Protein AF-0000000084934428 (afdb_homodimer)

Organism: Streptomyces venezuelae (strain ATCC 10712 / CBS 650.69 / DSM 40230 / JCM 4526 / NBRC 13096 / PD 04745) (NCBI:txid953739)

InterPro domains:
  IPR013830 SGNH hydrolase-type esterase domain [PF13472] (148-314)
  IPR036514 SGNH hydrolase superfamily [G3DSA:3.40.50.1110] (142-328)

Solvent-accessible surface area (backbone atoms only — not comparable to full-atom values): 32557 Å² total; per-residue (Å²): 103,66,78,35,76,36,72,77,24,53,40,25,65,72,33,64,59,84,92,38,46,18,51,50,56,78,91,60,47,47,75,34,28,39,47,41,48,59,41,22,55,39,35,45,61,35,31,42,30,27,27,34,35,61,56,15,48,24,40,35,38,32,30,27,24,51,64,66,52,94,86,36,78,65,56,76,53,79,40,37,37,36,34,26,42,78,91,39,79,74,48,72,44,71,51,78,63,29,76,66,47,71,50,72,44,79,43,62,54,76,38,46,59,37,36,37,36,48,41,44,90,35,45,58,40,78,62,22,34,31,28,40,48,60,44,68,43,56,40,82,87,50,56,34,28,39,35,36,13,7,31,59,50,51,22,49,67,28,89,43,71,62,40,11,21,52,50,43,20,16,49,75,66,60,40,35,36,26,43,39,25,17,55,81,26,40,63,61,61,53,67,54,23,49,49,53,21,71,48,87,53,56,30,36,34,43,31,41,34,65,28,30,40,62,88,53,56,40,38,34,66,34,40,20,31,36,48,45,53,31,52,53,39,26,34,74,56,38,78,72,41,38,32,37,38,28,35,29,53,53,35,72,79,35,45,81,37,62,32,91,66,64,26,23,39,51,51,37,36,50,24,39,50,48,29,52,52,49,48,27,74,73,67,38,86,38,51,45,78,44,80,20,45,84,59,44,57,79,89,26,30,69,80,60,59,38,34,21,48,69,26,20,48,40,45,12,51,53,51,40,62,73,42,61,89,63,56,80,129,106,66,77,35,76,35,71,77,24,53,41,26,65,73,34,65,58,82,90,40,47,19,50,50,57,78,91,60,48,47,75,33,26,39,46,41,50,58,41,22,55,40,36,44,60,35,30,42,30,28,30,34,35,60,56,15,47,25,41,35,40,32,31,27,23,51,62,66,51,94,85,35,79,66,56,75,54,80,41,38,38,36,33,24,43,78,90,39,79,74,48,73,44,70,52,79,64,29,74,65,46,74,48,72,43,79,41,63,54,76,37,46,58,36,36,37,35,47,40,44,91,36,46,58,41,76,62,24,34,30,31,41,47,61,44,69,43,56,39,81,88,51,56,34,28,39,36,37,14,7,30,59,50,50,23,48,66,28,88,42,71,64,40,10,22,52,50,42,20,16,51,76,66,61,40,34,36,26,43,40,24,18,55,83,26,39,64,62,61,52,68,56,21,48,48,52,22,73,50,88,50,55,32,37,35,43,31,40,34,66,29,31,39,61,88,53,56,40,37,35,66,34,40,21,32,37,48,46,53,33,53,53,38,26,34,74,54,38,78,72,41,39,31,35,36,29,35,30,53,52,34,73,79,35,45,80,38,61,31,90,65,64,26,23,39,50,51,37,36,50,23,38,49,48,29,52,51,49,46,26,73,72,68,38,84,39,52,45,78,44,80,20,46,80,58,43,57,78,88,26,32,70,78,59,58,38,34,22,49,68,24,21,47,41,46,12,51,52,52,40,62,72,41,61,88,64,57,79,128

Sequence (658 aa):
MGWTDPAPFLRGTAWLDGNRPVRADPDDLERLPWDIAERAALPIGVRVEFTASPGTRAVQLRYRADVPEPGDPLAGLRHCFALWSGTRLVGETCAAPAAEATVTLPLPPAGGVFTVHLPEGQAPVPLAVRALGGTLSPAPARPRWLVHGDSITEGWWSTRPAHSWPATAGRLLGLDPVNLGYAGGARGELPLAEHLSRLPGELITLAFGTNCWSTVPATADWLYATVRAFVGLVRRGHPKTPLLVVSPVLRPEAEHTRNALGATLTELRRAMERAARDLASEGDDHLLVLPGRPLLGPEHLADGLHPNDAGHARIATAVAEALRDVLPRMGWTDPAPFLRGTAWLDGNRPVRADPDDLERLPWDIAERAALPIGVRVEFTASPGTRAVQLRYRADVPEPGDPLAGLRHCFALWSGTRLVGETCAAPAAEATVTLPLPPAGGVFTVHLPEGQAPVPLAVRALGGTLSPAPARPRWLVHGDSITEGWWSTRPAHSWPATAGRLLGLDPVNLGYAGGARGELPLAEHLSRLPGELITLAFGTNCWSTVPATADWLYATVRAFVGLVRRGHPKTPLLVVSPVLRPEAEHTRNALGATLTELRRAMERAARDLASEGDDHLLVLPGRPLLGPEHLADGLHPNDAGHARIATAVAEALRDVLPR

Radius of gyration: 28.54 Å; Cα contacts (8 Å, |Δi|>4): 1617; chains: 2; bounding box: 54×90×62 Å

Foldseek 3Di:
DDWDFQVLQKFLAFDDDDQAGFQFDPVPLPLDDPQQRVQRRFSQLIKGKKWFAAQFFKKKWKKAFAADDVPDPCQPAWFKKWKDDQLGTPDIDTDHHDRIDMDIGTDDNRIGMMMIAGSRSRRMGTGTMATDTGGIDHDDAFFEEEEAEEVLLSQPQESGSCLRLQNNLCSVQVHGYNRRYGHLDLLLSLVVLLRLLVTDGLHYEREYEQSCQPVPDDDLVRLLVSLLSSVVNNCNNPVQRQYEYEFYEDQPVQQPDQGPVGDGSVSNSVSNQVSQVVVCVVPRVRYHYDYHHVQDDCVQADPSGHGHSVSSNSSNVSVSVRCVVPGDD/DDWDFQVLQKFLAFDDDDQAGFQFDPVPLPLDDPLQRVQRRFSQLIKGKKWFAQQFFKKKWKKAFAADDVPPPCNPAWFKKWKDDQLGTPDIDTDHHHRIDMDIGTDDNRIGMMMIAGSRSRRMGTGTMATDTGGIDHDDAFFEEEEAEEVLLSQPQESGSCLRLQNNLCSVQVHGYNRRYRHLDLLLSLVVLLRLLVTDGLHYEREYEQSCQPPPDDDLVRLLVSLLSSVVNSCVNPVQRQYEYEFYEDQPVQQPDQGPVGDGSVSNSVSNQVSQVVVCVVPRVRYHYDYHHVQDDCVQADPSGHGHSVSSNSSNVSVSVRCVVPGDD

pLDDT: mean 95.88, std 4.53, range [67.88, 98.88]

Nearest PDB structures (foldseek):
  3skv-assembly3_A  TM=8.603E-01  e=1.596E-27  Streptomyces sp. SF2575
  3skv-assembly3_B  TM=7.955E-01  e=3.345E-24  Streptomyces sp. SF2575
  4lhs-assembly1_A-2  TM=7.892E-01  e=1.147E-22  Bacteroides ovatus ATCC 8483
  4k7j-assembly1_A  TM=4.356E-01  e=6.121E-10  Neisseria meningitidis 4119
  8a2n-assembly1_A  TM=5.892E-01  e=3.627E-05  Chondromyces crocatus

Structure (mmCIF, N/CA/C/O backbone):
data_AF-0000000084934428-model_v1
#
loop_
_entity.id
_entity.type
_entity.pdbx_description
1 polymer 'SGNH hydrolase-type esterase domain-containing protein'
#
loop_
_atom_site.group_PDB
_atom_site.id
_atom_site.type_symbol
_atom_site.label_atom_id
_atom_site.label_alt_id
_atom_site.label_comp_id
_atom_site.label_asym_id
_atom_site.label_entity_id
_atom_site.label_seq_id
_atom_site.pdbx_PDB_ins_code
_atom_site.Cartn_x
_atom_site.Cartn_y
_atom_site.Cartn_z
_atom_site.occupancy
_atom_site.B_iso_or_equiv
_atom_site.auth_seq_id
_atom_site.auth_comp_id
_atom_site.auth_asym_id
_atom_site.auth_atom_id
_atom_site.pdbx_PDB_model_num
ATOM 1 N N . MET A 1 1 ? -26.906 38.531 10.719 1 73.38 1 MET A N 1
ATOM 2 C CA . MET A 1 1 ? -26.359 38.188 9.406 1 73.38 1 MET A CA 1
ATOM 3 C C . MET A 1 1 ? -26.734 36.781 9.023 1 73.38 1 MET A C 1
ATOM 5 O O . MET A 1 1 ? -26.891 35.906 9.898 1 73.38 1 MET A O 1
ATOM 9 N N . GLY A 1 2 ? -26.875 36.562 7.746 1 90.25 2 GLY A N 1
ATOM 10 C CA . GLY A 1 2 ? -27.281 35.25 7.246 1 90.25 2 GLY A CA 1
ATOM 11 C C . GLY A 1 2 ? -26.156 34.25 7.191 1 90.25 2 GLY A C 1
ATOM 12 O O . GLY A 1 2 ? -25.016 34.562 7.527 1 90.25 2 GLY A O 1
ATOM 13 N N . TRP A 1 3 ? -26.5 33.094 7.062 1 96.31 3 TRP A N 1
ATOM 14 C CA . TRP A 1 3 ? -25.531 32.031 6.883 1 96.31 3 TRP A CA 1
ATOM 15 C C . TRP A 1 3 ? -24.672 32.25 5.645 1 96.31 3 TRP A C 1
ATOM 17 O O . TRP A 1 3 ? -25.172 32.688 4.609 1 96.31 3 TRP A O 1
ATOM 27 N N . THR A 1 4 ? -23.453 32.062 5.812 1 95.81 4 THR A N 1
ATOM 28 C CA . THR A 1 4 ? -22.516 32.219 4.707 1 95.81 4 THR A CA 1
ATOM 29 C C . THR A 1 4 ? -21.781 30.891 4.441 1 95.81 4 THR A C 1
ATOM 31 O O . THR A 1 4 ? -21.594 30.078 5.352 1 95.81 4 THR A O 1
ATOM 34 N N . ASP A 1 5 ? -21.391 30.719 3.219 1 96.25 5 ASP A N 1
ATOM 35 C CA . ASP A 1 5 ? -20.578 29.578 2.814 1 96.25 5 ASP A CA 1
ATOM 36 C C . ASP A 1 5 ? -19.281 29.516 3.621 1 96.25 5 ASP A C 1
ATOM 38 O O . ASP A 1 5 ? -18.578 30.516 3.756 1 96.25 5 ASP A O 1
ATOM 42 N N . PRO A 1 6 ? -19.031 28.328 4.184 1 95.75 6 PRO A N 1
ATOM 43 C CA . PRO A 1 6 ? -17.859 28.219 5.051 1 95.75 6 PRO A CA 1
ATOM 44 C C . PRO A 1 6 ? -16.547 28.141 4.262 1 95.75 6 PRO A C 1
ATOM 46 O O . PRO A 1 6 ? -15.469 28.266 4.836 1 95.75 6 PRO A O 1
ATOM 49 N N . ALA A 1 7 ? -16.562 27.859 2.963 1 95.38 7 ALA A N 1
ATOM 50 C CA . ALA A 1 7 ? -15.406 27.5 2.145 1 95.38 7 ALA A CA 1
ATOM 51 C C . ALA A 1 7 ? -14.297 28.531 2.271 1 95.38 7 ALA A C 1
ATOM 53 O O . ALA A 1 7 ? -13.133 28.188 2.482 1 95.38 7 ALA A O 1
ATOM 54 N N . PRO A 1 8 ? -14.594 29.875 2.264 1 96.44 8 PRO A N 1
ATOM 55 C CA . PRO A 1 8 ? -13.516 30.859 2.354 1 96.44 8 PRO A CA 1
ATOM 56 C C . PRO A 1 8 ? -12.852 30.875 3.727 1 96.44 8 PRO A C 1
ATOM 58 O O . PRO A 1 8 ? -11.766 31.453 3.881 1 96.44 8 PRO A O 1
ATOM 61 N N . PHE A 1 9 ? -13.516 30.312 4.738 1 97.69 9 PHE A N 1
ATOM 62 C CA . PHE A 1 9 ? -13.023 30.375 6.109 1 97.69 9 PHE A CA 1
ATOM 63 C C . PHE A 1 9 ? -12.227 29.125 6.453 1 97.69 9 PHE A C 1
ATOM 65 O O . PHE A 1 9 ? -11.57 29.062 7.496 1 97.69 9 PHE A O 1
ATOM 72 N N . LEU A 1 10 ? -12.289 28.078 5.602 1 97.25 10 LEU A N 1
ATOM 73 C CA . LEU A 1 10 ? -11.648 26.797 5.895 1 97.25 10 LEU A CA 1
ATOM 74 C C . LEU A 1 10 ? -10.148 26.875 5.641 1 97.25 10 LEU A C 1
ATOM 76 O O . LEU A 1 10 ? -9.711 27.484 4.664 1 97.25 10 LEU A O 1
ATOM 80 N N . ARG A 1 11 ? -9.414 26.344 6.574 1 97.75 11 ARG A N 1
ATOM 81 C CA . ARG A 1 11 ? -7.969 26.203 6.473 1 97.75 11 ARG A CA 1
ATOM 82 C C . ARG A 1 11 ? -7.539 24.766 6.734 1 97.75 11 ARG A C 1
ATOM 84 O O . ARG A 1 11 ? -8.297 23.984 7.316 1 97.75 11 ARG A O 1
ATOM 91 N N . GLY A 1 12 ? -6.316 24.406 6.34 1 97.88 12 GLY A N 1
ATOM 92 C CA . GLY A 1 12 ? -5.746 23.094 6.602 1 97.88 12 GLY A CA 1
ATOM 93 C C . GLY A 1 12 ? -6.25 22.016 5.652 1 97.88 12 GLY A C 1
ATOM 94 O O . GLY A 1 12 ? -6.059 20.828 5.898 1 97.88 12 GLY A O 1
ATOM 95 N N . THR A 1 13 ? -6.941 22.422 4.578 1 96.75 13 THR A N 1
ATOM 96 C CA . THR A 1 13 ? -7.516 21.469 3.627 1 96.75 13 THR A CA 1
ATOM 97 C C . THR A 1 13 ? -6.492 21.078 2.572 1 96.75 13 THR A C 1
ATOM 99 O O . THR A 1 13 ? -5.867 21.938 1.945 1 96.75 13 THR A O 1
ATOM 102 N N . ALA A 1 14 ? -6.301 19.812 2.377 1 97.88 14 ALA A N 1
ATOM 103 C CA . ALA A 1 14 ? -5.406 19.328 1.33 1 97.88 14 ALA A CA 1
ATOM 104 C C . ALA A 1 14 ? -6.152 19.156 0.01 1 97.88 14 ALA A C 1
ATOM 106 O O . ALA A 1 14 ? -5.855 19.844 -0.974 1 97.88 14 ALA A O 1
ATOM 107 N N . TRP A 1 15 ? -7.129 18.266 0.011 1 97.19 15 TRP A N 1
ATOM 108 C CA . TRP A 1 15 ? -8.031 18.031 -1.11 1 97.19 15 TRP A CA 1
ATOM 109 C C . TRP A 1 15 ? -9.484 18.062 -0.659 1 97.19 15 TRP A C 1
ATOM 111 O O . TRP A 1 15 ? -9.773 18.031 0.54 1 97.19 15 TRP A O 1
ATOM 121 N N . LEU A 1 16 ? -10.281 18.25 -1.637 1 94.12 16 LEU A N 1
ATOM 122 C CA . LEU A 1 16 ? -11.711 18.094 -1.425 1 94.12 16 LEU A CA 1
ATOM 123 C C . LEU A 1 16 ? -12.266 16.922 -2.219 1 94.12 16 LEU A C 1
ATOM 125 O O . LEU A 1 16 ? -11.906 16.734 -3.383 1 94.12 16 LEU A O 1
ATOM 129 N N . ASP A 1 17 ? -12.93 16.078 -1.614 1 93.5 17 ASP A N 1
ATOM 130 C CA . ASP A 1 17 ? -13.797 15.086 -2.24 1 93.5 17 ASP A CA 1
ATOM 131 C C . ASP A 1 17 ? -15.258 15.508 -2.162 1 93.5 17 ASP A C 1
ATOM 133 O O . ASP A 1 17 ? -15.93 15.258 -1.159 1 93.5 17 ASP A O 1
ATOM 137 N N . GLY A 1 18 ? -15.758 16.141 -3.201 1 89.81 18 GLY A N 1
ATOM 138 C CA . GLY A 1 18 ? -16.969 16.938 -3.061 1 89.81 18 GLY A CA 1
ATOM 139 C C . GLY A 1 18 ? -16.828 18.094 -2.092 1 89.81 18 GLY A C 1
ATOM 140 O O . GLY A 1 18 ? -15.938 18.938 -2.258 1 89.81 18 GLY A O 1
ATOM 141 N N . ASN A 1 19 ? -17.594 18.078 -1.014 1 86.5 19 ASN A N 1
ATOM 142 C CA . ASN A 1 19 ? -17.516 19.125 -0.001 1 86.5 19 ASN A CA 1
ATOM 143 C C . ASN A 1 19 ? -16.766 18.641 1.243 1 86.5 19 ASN A C 1
ATOM 145 O O . ASN A 1 19 ? -16.734 19.344 2.256 1 86.5 19 ASN A O 1
ATOM 149 N N . ARG A 1 20 ? -16.141 17.5 1.11 1 91 20 ARG A N 1
ATOM 150 C CA . ARG A 1 20 ? -15.461 16.906 2.266 1 91 20 ARG A CA 1
ATOM 151 C C . ARG A 1 20 ? -13.953 17.094 2.168 1 91 20 ARG A C 1
ATOM 153 O O . ARG A 1 20 ? -13.32 16.641 1.207 1 91 20 ARG A O 1
ATOM 160 N N . PRO A 1 21 ? -13.383 17.75 3.131 1 94.88 21 PRO A N 1
ATOM 161 C CA . PRO A 1 21 ? -11.914 17.781 3.162 1 94.88 21 PRO A CA 1
ATOM 162 C C . PRO A 1 21 ? -11.297 16.406 3.391 1 94.88 21 PRO A C 1
ATOM 164 O O . PRO A 1 21 ? -11.734 15.664 4.273 1 94.88 21 PRO A O 1
ATOM 167 N N . VAL A 1 22 ? -10.336 16.031 2.525 1 96.44 22 VAL A N 1
ATOM 168 C CA . VAL A 1 22 ? -9.617 14.773 2.652 1 96.44 22 VAL A CA 1
ATOM 169 C C . VAL A 1 22 ? -8.117 15.023 2.539 1 96.44 22 VAL A C 1
ATOM 171 O O . VAL A 1 22 ? -7.688 16.109 2.152 1 96.44 22 VAL A O 1
ATOM 174 N N . ARG A 1 23 ? -7.34 14.039 2.887 1 98.06 23 ARG A N 1
ATOM 175 C CA . ARG A 1 23 ? -5.914 14.281 3.08 1 98.06 23 ARG A CA 1
ATOM 176 C C . ARG A 1 23 ? -5.082 13.445 2.109 1 98.06 23 ARG A C 1
ATOM 178 O O . ARG A 1 23 ? -3.883 13.258 2.32 1 98.06 23 ARG A O 1
ATOM 185 N N . ALA A 1 24 ? -5.684 12.828 1.144 1 97.88 24 ALA A N 1
ATOM 186 C CA . ALA A 1 24 ? -5.059 12.219 -0.029 1 97.88 24 ALA A CA 1
ATOM 187 C C . ALA A 1 24 ? -5.844 12.547 -1.298 1 97.88 24 ALA A C 1
ATOM 189 O O . ALA A 1 24 ? -7.035 12.859 -1.236 1 97.88 24 ALA A O 1
ATOM 190 N N . ASP A 1 25 ? -5.156 12.594 -2.41 1 96.88 25 ASP A N 1
ATOM 191 C CA . ASP A 1 25 ? -5.805 12.852 -3.691 1 96.88 25 ASP A CA 1
ATOM 192 C C . ASP A 1 25 ? -6.895 11.812 -3.971 1 96.88 25 ASP A C 1
ATOM 194 O O . ASP A 1 25 ? -6.598 10.633 -4.16 1 96.88 25 ASP A O 1
ATOM 198 N N . PRO A 1 26 ? -8.148 12.25 -4.02 1 95.69 26 PRO A N 1
ATOM 199 C CA . PRO A 1 26 ? -9.234 11.281 -4.203 1 95.69 26 PRO A CA 1
ATOM 200 C C . PRO A 1 26 ? -9.141 10.531 -5.531 1 95.69 26 PRO A C 1
ATOM 202 O O . PRO A 1 26 ? -9.703 9.438 -5.672 1 95.69 26 PRO A O 1
ATOM 205 N N . ASP A 1 27 ? -8.453 11.055 -6.512 1 94.75 27 ASP A N 1
ATOM 206 C CA . ASP A 1 27 ? -8.336 10.43 -7.828 1 94.75 27 ASP A CA 1
ATOM 207 C C . ASP A 1 27 ? -7.188 9.43 -7.863 1 94.75 27 ASP A C 1
ATOM 209 O O . ASP A 1 27 ? -6.965 8.766 -8.875 1 94.75 27 ASP A O 1
ATOM 213 N N . ASP A 1 28 ? -6.504 9.25 -6.805 1 94.94 28 ASP A N 1
ATOM 214 C CA . ASP A 1 28 ? -5.312 8.414 -6.801 1 94.94 28 ASP A CA 1
ATOM 215 C C . ASP A 1 28 ? -5.211 7.609 -5.504 1 94.94 28 ASP A C 1
ATOM 217 O O . ASP A 1 28 ? -4.125 7.473 -4.934 1 94.94 28 ASP A O 1
ATOM 221 N N . LEU A 1 29 ? -6.305 7.102 -4.988 1 95.25 29 LEU A N 1
ATOM 222 C CA . LEU A 1 29 ? -6.34 6.383 -3.721 1 95.25 29 LEU A CA 1
ATOM 223 C C . LEU A 1 29 ? -5.926 4.926 -3.908 1 95.25 29 LEU A C 1
ATOM 225 O O . LEU A 1 29 ? -5.531 4.258 -2.949 1 95.25 29 LEU A O 1
ATOM 229 N N . GLU A 1 30 ? -6.02 4.449 -5.125 1 93.44 30 GLU A N 1
ATOM 230 C CA . GLU A 1 30 ? -5.887 3.018 -5.375 1 93.44 30 GLU A CA 1
ATOM 231 C C . GLU A 1 30 ? -4.477 2.531 -5.055 1 93.44 30 GLU A C 1
ATOM 233 O O . GLU A 1 30 ? -4.281 1.371 -4.688 1 93.44 30 GLU A O 1
ATOM 238 N N . ARG A 1 31 ? -3.504 3.34 -5.113 1 93.44 31 ARG A N 1
ATOM 239 C CA . ARG A 1 31 ? -2.111 2.959 -4.91 1 93.44 31 ARG A CA 1
ATOM 240 C C . ARG A 1 31 ? -1.742 2.998 -3.432 1 93.44 31 ARG A C 1
ATOM 242 O O . ARG A 1 31 ? -0.651 2.57 -3.047 1 93.44 31 ARG A O 1
ATOM 249 N N . LEU A 1 32 ? -2.625 3.539 -2.557 1 95.81 32 LEU A N 1
ATOM 250 C CA . LEU A 1 32 ? -2.34 3.658 -1.131 1 95.81 32 LEU A CA 1
ATOM 251 C C . LEU A 1 32 ? -2.787 2.408 -0.381 1 95.81 32 LEU A C 1
ATOM 253 O O . LEU A 1 32 ? -3.811 1.811 -0.716 1 95.81 32 LEU A O 1
ATOM 257 N N . PRO A 1 33 ? -1.983 2.025 0.649 1 95 33 PRO A N 1
ATOM 258 C CA . PRO A 1 33 ? -2.531 1.014 1.556 1 95 33 PRO A CA 1
ATOM 259 C C . PRO A 1 33 ? -3.908 1.388 2.096 1 95 33 PRO A C 1
ATOM 261 O O . PRO A 1 33 ? -4.18 2.564 2.348 1 95 33 PRO A O 1
ATOM 264 N N . TRP A 1 34 ? -4.703 0.42 2.379 1 93.94 34 TRP A N 1
ATOM 265 C CA . TRP A 1 34 ? -6.078 0.617 2.82 1 93.94 34 TRP A CA 1
ATOM 266 C C . TRP A 1 34 ? -6.125 1.406 4.125 1 93.94 34 TRP A C 1
ATOM 268 O O . TRP A 1 34 ? -6.961 2.301 4.289 1 93.94 34 TRP A O 1
ATOM 278 N N . ASP A 1 35 ? -5.281 1.081 5.008 1 94.19 35 ASP A N 1
ATOM 279 C CA . ASP A 1 35 ? -5.293 1.74 6.309 1 94.19 35 ASP A CA 1
ATOM 280 C C . ASP A 1 35 ? -4.961 3.225 6.176 1 94.19 35 ASP A C 1
ATOM 282 O O . ASP A 1 35 ? -5.574 4.066 6.84 1 94.19 35 ASP A O 1
ATOM 286 N N . ILE A 1 36 ? -4.062 3.576 5.254 1 95.88 36 ILE A N 1
ATOM 287 C CA . ILE A 1 36 ? -3.67 4.965 5.035 1 95.88 36 ILE A CA 1
ATOM 288 C C . ILE A 1 36 ? -4.809 5.719 4.352 1 95.88 36 ILE A C 1
ATOM 290 O O . ILE A 1 36 ? -5.133 6.848 4.734 1 95.88 36 ILE A O 1
ATOM 294 N N . ALA A 1 37 ? -5.398 5.098 3.342 1 95.5 37 ALA A N 1
ATOM 295 C CA . ALA A 1 37 ? -6.512 5.727 2.639 1 95.5 37 ALA A CA 1
ATOM 296 C C . ALA A 1 37 ? -7.668 6.012 3.59 1 95.5 37 ALA A C 1
ATOM 298 O O . ALA A 1 37 ? -8.344 7.039 3.469 1 95.5 37 ALA A O 1
ATOM 299 N N . GLU A 1 38 ? -7.906 5.121 4.508 1 93.94 38 GLU A N 1
ATOM 300 C CA . GLU A 1 38 ? -8.961 5.316 5.5 1 93.94 38 GLU A CA 1
ATOM 301 C C . GLU A 1 38 ? -8.656 6.504 6.406 1 93.94 38 GLU A C 1
ATOM 303 O O . GLU A 1 38 ? -9.539 7.309 6.707 1 93.94 38 GLU A O 1
ATOM 308 N N . ARG A 1 39 ? -7.441 6.594 6.809 1 95.38 39 ARG A N 1
ATOM 309 C CA . ARG A 1 39 ? -7.039 7.719 7.645 1 95.38 39 ARG A CA 1
ATOM 310 C C . ARG A 1 39 ? -7.133 9.031 6.871 1 95.38 39 ARG A C 1
ATOM 312 O O . ARG A 1 39 ? -7.484 10.07 7.441 1 95.38 39 ARG A O 1
ATOM 319 N N . ALA A 1 40 ? -6.805 8.977 5.602 1 96.69 40 ALA A N 1
ATOM 320 C CA . ALA A 1 40 ? -6.77 10.164 4.754 1 96.69 40 ALA A CA 1
ATOM 321 C C . ALA A 1 40 ? -8.172 10.75 4.574 1 96.69 40 ALA A C 1
ATOM 323 O O . ALA A 1 40 ? -8.32 11.891 4.137 1 96.69 40 ALA A O 1
ATOM 324 N N . ALA A 1 41 ? -9.18 10.016 4.91 1 94.94 41 ALA A N 1
ATOM 325 C CA . ALA A 1 41 ? -10.555 10.477 4.758 1 94.94 41 ALA A CA 1
ATOM 326 C C . ALA A 1 41 ? -10.945 11.422 5.887 1 94.94 41 ALA A C 1
ATOM 328 O O . ALA A 1 41 ? -11.938 12.156 5.781 1 94.94 41 ALA A O 1
ATOM 329 N N . LEU A 1 42 ? -10.211 11.383 6.973 1 94.88 42 LEU A N 1
ATOM 330 C CA . LEU A 1 42 ? -10.516 12.203 8.141 1 94.88 42 LEU A CA 1
ATOM 331 C C . LEU A 1 42 ? -9.984 13.625 7.957 1 94.88 42 LEU A C 1
ATOM 333 O O . LEU A 1 42 ? -8.883 13.812 7.438 1 94.88 42 LEU A O 1
ATOM 337 N N . PRO A 1 43 ? -10.727 14.594 8.383 1 95.94 43 PRO A N 1
ATOM 338 C CA . PRO A 1 43 ? -10.336 15.984 8.18 1 95.94 43 PRO A CA 1
ATOM 339 C C . PRO A 1 43 ? -9.414 16.5 9.281 1 95.94 43 PRO A C 1
ATOM 341 O O . PRO A 1 43 ? -9.641 17.594 9.82 1 95.94 43 PRO A O 1
ATOM 344 N N . ILE A 1 44 ? -8.375 15.797 9.547 1 97.5 44 ILE A N 1
ATOM 345 C CA . ILE A 1 44 ? -7.445 16.172 10.609 1 97.5 44 ILE A CA 1
ATOM 346 C C . ILE A 1 44 ? -6.773 17.5 10.266 1 97.5 44 ILE A C 1
ATOM 348 O O . ILE A 1 44 ? -6.293 17.688 9.148 1 97.5 44 ILE A O 1
ATOM 352 N N . GLY A 1 45 ? -6.75 18.375 11.219 1 97.81 45 GLY A N 1
ATOM 353 C CA . GLY A 1 45 ? -6.062 19.656 11.055 1 97.81 45 GLY A CA 1
ATOM 354 C C . GLY A 1 45 ? -6.922 20.719 10.398 1 97.81 45 GLY A C 1
ATOM 355 O O . GLY A 1 45 ? -6.535 21.891 10.336 1 97.81 45 GLY A O 1
ATOM 356 N N . VAL A 1 46 ? -8.102 20.391 9.875 1 97.69 46 VAL A N 1
ATOM 357 C CA . VAL A 1 46 ? -9 21.359 9.266 1 97.69 46 VAL A CA 1
ATOM 358 C C . VAL A 1 46 ? -9.602 22.25 10.352 1 97.69 46 VAL A C 1
ATOM 360 O O . VAL A 1 46 ? -9.984 21.766 11.414 1 97.69 46 VAL A O 1
ATOM 363 N N . ARG A 1 47 ? -9.711 23.531 10.016 1 98.06 47 ARG A N 1
ATOM 364 C CA . ARG A 1 47 ? -10.195 24.516 10.969 1 98.06 47 ARG A CA 1
ATOM 365 C C . ARG A 1 47 ? -10.953 25.641 10.258 1 98.06 47 ARG A C 1
ATOM 367 O O . ARG A 1 47 ? -10.945 25.719 9.031 1 98.06 47 ARG A O 1
ATOM 374 N N . VAL A 1 48 ? -11.664 26.406 11.023 1 98.25 48 VAL A N 1
ATOM 375 C CA . VAL A 1 48 ? -12.344 27.609 10.539 1 98.25 48 VAL A CA 1
ATOM 376 C C . VAL A 1 48 ? -11.656 28.859 11.109 1 98.25 48 VAL A C 1
ATOM 378 O O . VAL A 1 48 ? -11.555 29.016 12.32 1 98.25 48 VAL A O 1
ATOM 381 N N . GLU A 1 49 ? -11.188 29.688 10.234 1 98.75 49 GLU A N 1
ATOM 382 C CA . GLU A 1 49 ? -10.492 30.906 10.68 1 98.75 49 GLU A CA 1
ATOM 383 C C . GLU A 1 49 ? -11.164 32.156 10.141 1 98.75 49 GLU A C 1
ATOM 385 O O . GLU A 1 49 ? -11.5 32.219 8.953 1 98.75 49 GLU A O 1
ATOM 390 N N . PHE A 1 50 ? -11.32 33.156 11.023 1 98.62 50 PHE A N 1
ATOM 391 C CA . PHE A 1 50 ? -12.055 34.375 10.625 1 98.62 50 PHE A CA 1
ATOM 392 C C . PHE A 1 50 ? -11.594 35.562 11.438 1 98.62 50 PHE A C 1
ATOM 394 O O . PHE A 1 50 ? -10.992 35.406 12.5 1 98.62 50 PHE A O 1
ATOM 401 N N . THR A 1 51 ? -11.812 36.719 10.859 1 98.5 51 THR A N 1
ATOM 402 C CA . THR A 1 51 ? -11.758 37.969 11.57 1 98.5 51 THR A CA 1
ATOM 403 C C . THR A 1 51 ? -13.156 38.438 11.977 1 98.5 51 THR A C 1
ATOM 405 O O . THR A 1 51 ? -14.047 38.531 11.133 1 98.5 51 THR A O 1
ATOM 408 N N . ALA A 1 52 ? -13.32 38.656 13.211 1 98.31 52 ALA A N 1
ATOM 409 C CA . ALA A 1 52 ? -14.586 39.188 13.719 1 98.31 52 ALA A CA 1
ATOM 410 C C . ALA A 1 52 ? -14.484 40.688 13.992 1 98.31 52 ALA A C 1
ATOM 412 O O . ALA A 1 52 ? -13.516 41.156 14.602 1 98.31 52 ALA A O 1
ATOM 413 N N . SER A 1 53 ? -15.5 41.438 13.562 1 97.94 53 SER A N 1
ATOM 414 C CA . SER A 1 53 ? -15.539 42.844 13.852 1 97.94 53 SER A CA 1
ATOM 415 C C . SER A 1 53 ? -15.844 43.125 15.328 1 97.94 53 SER A C 1
ATOM 417 O O . SER A 1 53 ? -16.438 42.281 16 1 97.94 53 SER A O 1
ATOM 419 N N . PRO A 1 54 ? -15.328 44.281 15.82 1 97.56 54 PRO A N 1
ATOM 420 C CA . PRO A 1 54 ? -15.734 44.625 17.188 1 97.56 54 PRO A CA 1
ATOM 421 C C . PRO A 1 54 ? -17.25 44.625 17.375 1 97.56 54 PRO A C 1
ATOM 423 O O . PRO A 1 54 ? -17.984 45.031 16.484 1 97.56 54 PRO A O 1
ATOM 426 N N . GLY A 1 55 ? -17.672 44.062 18.453 1 96.81 55 GLY A N 1
ATOM 427 C CA . GLY A 1 55 ? -19.094 44 18.734 1 96.81 55 GLY A CA 1
ATOM 428 C C . GLY A 1 55 ? -19.719 42.656 18.344 1 96.81 55 GLY A C 1
ATOM 429 O O . GLY A 1 55 ? -20.859 42.375 18.688 1 96.81 55 GLY A O 1
ATOM 430 N N . THR A 1 56 ? -18.969 41.906 17.609 1 97.25 56 THR A N 1
ATOM 431 C CA . THR A 1 56 ? -19.453 40.562 17.312 1 97.25 56 THR A CA 1
ATOM 432 C C . THR A 1 56 ? -19.531 39.719 18.594 1 97.25 56 THR A C 1
ATOM 434 O O . THR A 1 56 ? -18.531 39.5 19.25 1 97.25 56 THR A O 1
ATOM 437 N N . ARG A 1 57 ? -20.672 39.156 18.922 1 97.38 57 ARG A N 1
ATOM 438 C CA . ARG A 1 57 ? -20.906 38.531 20.219 1 97.38 57 ARG A CA 1
ATOM 439 C C . ARG A 1 57 ? -20.562 37.031 20.156 1 97.38 57 ARG A C 1
ATOM 441 O O . ARG A 1 57 ? -20.188 36.438 21.172 1 97.38 57 ARG A O 1
ATOM 448 N N . ALA A 1 58 ? -20.75 36.469 18.953 1 98.19 58 ALA A N 1
ATOM 449 C CA . ALA A 1 58 ? -20.531 35.031 18.812 1 98.19 58 ALA A CA 1
ATOM 450 C C . ALA A 1 58 ? -20.422 34.656 17.344 1 98.19 58 ALA A C 1
ATOM 452 O O . ALA A 1 58 ? -20.797 35.438 16.453 1 98.19 58 ALA A O 1
ATOM 453 N N . VAL A 1 59 ? -19.828 33.531 17.109 1 98.31 59 VAL A N 1
ATOM 454 C CA . VAL A 1 59 ? -19.875 32.875 15.805 1 98.31 59 VAL A CA 1
ATOM 455 C C . VAL A 1 59 ? -20.688 31.594 15.914 1 98.31 59 VAL A C 1
ATOM 457 O O . VAL A 1 59 ? -20.594 30.859 16.906 1 98.31 59 VAL A O 1
ATOM 460 N N . GLN A 1 60 ? -21.484 31.344 14.969 1 98.38 60 GLN A N 1
ATOM 461 C CA . GLN A 1 60 ? -22.219 30.094 14.852 1 98.38 60 GLN A CA 1
ATOM 462 C C . GLN A 1 60 ? -21.734 29.281 13.664 1 98.38 60 GLN A C 1
ATOM 464 O O . GLN A 1 60 ? -21.469 29.828 12.594 1 98.38 60 GLN A O 1
ATOM 469 N N . LEU A 1 61 ? -21.578 28 13.922 1 97.81 61 LEU A N 1
ATOM 470 C CA . LEU A 1 61 ? -21.203 27.062 12.875 1 97.81 61 LEU A CA 1
ATOM 471 C C . LEU A 1 61 ? -22.281 25.984 12.711 1 97.81 61 LEU A C 1
ATOM 473 O O . LEU A 1 61 ? -22.625 25.297 13.672 1 97.81 61 LEU A O 1
ATOM 477 N N . ARG A 1 62 ? -22.891 25.953 11.57 1 97.56 62 ARG A N 1
ATOM 478 C CA . ARG A 1 62 ? -23.656 24.766 11.188 1 97.56 62 ARG A CA 1
ATOM 479 C C . ARG A 1 62 ? -22.75 23.672 10.648 1 97.56 62 ARG A C 1
ATOM 481 O O . ARG A 1 62 ? -21.859 23.938 9.852 1 97.56 62 ARG A O 1
ATOM 488 N N . TYR A 1 63 ? -22.984 22.469 11.188 1 96.06 63 TYR A N 1
ATOM 489 C CA . TYR A 1 63 ? -22.062 21.406 10.797 1 96.06 63 TYR A CA 1
ATOM 490 C C . TYR A 1 63 ? -22.781 20.062 10.773 1 96.06 63 TYR A C 1
ATOM 492 O O . TYR A 1 63 ? -23.875 19.922 11.305 1 96.06 63 TYR A O 1
ATOM 500 N N . ARG A 1 64 ? -22.203 19.141 10.055 1 95.62 64 ARG A N 1
ATOM 501 C CA . ARG A 1 64 ? -22.516 17.719 10.109 1 95.62 64 ARG A CA 1
ATOM 502 C C . ARG A 1 64 ? -21.375 16.922 10.734 1 95.62 64 ARG A C 1
ATOM 504 O O . ARG A 1 64 ? -20.219 17.281 10.602 1 95.62 64 ARG A O 1
ATOM 511 N N . ALA A 1 65 ? -21.719 15.852 11.477 1 93.62 65 ALA A N 1
ATOM 512 C CA . ALA A 1 65 ? -20.703 14.961 12.039 1 93.62 65 ALA A CA 1
ATOM 513 C C . ALA A 1 65 ? -21.219 13.523 12.086 1 93.62 65 ALA A C 1
ATOM 515 O O . ALA A 1 65 ? -22.422 13.281 12.039 1 93.62 65 ALA A O 1
ATOM 516 N N . ASP A 1 66 ? -20.234 12.625 12.055 1 91.75 66 ASP A N 1
ATOM 517 C CA . ASP A 1 66 ? -20.594 11.219 12.242 1 91.75 66 ASP A CA 1
ATOM 518 C C . ASP A 1 66 ? -21.125 10.977 13.656 1 91.75 66 ASP A C 1
ATOM 520 O O . ASP A 1 66 ? -20.547 11.461 14.633 1 91.75 66 ASP A O 1
ATOM 524 N N . VAL A 1 67 ? -22.219 10.266 13.719 1 91.31 67 VAL A N 1
ATOM 525 C CA . VAL A 1 67 ? -22.812 9.93 15.016 1 91.31 67 VAL A CA 1
ATOM 526 C C . VAL A 1 67 ? -22.406 8.516 15.414 1 91.31 67 VAL A C 1
ATOM 528 O O . VAL A 1 67 ? -22.812 7.543 14.781 1 91.31 67 VAL A O 1
ATOM 531 N N . PRO A 1 68 ? -21.547 8.492 16.438 1 86.94 68 PRO A N 1
ATOM 532 C CA . PRO A 1 68 ? -21.109 7.16 16.844 1 86.94 68 PRO A CA 1
ATOM 533 C C . PRO A 1 68 ? -22.266 6.27 17.297 1 86.94 68 PRO A C 1
ATOM 535 O O . PRO A 1 68 ? -23.219 6.75 17.922 1 86.94 68 PRO A O 1
ATOM 538 N N . GLU A 1 69 ? -22.125 5.043 16.906 1 85.81 69 GLU A N 1
ATOM 539 C CA . GLU A 1 69 ? -23.094 4.059 17.391 1 85.81 69 GLU A CA 1
ATOM 540 C C . GLU A 1 69 ? -22.844 3.717 18.859 1 85.81 69 GLU A C 1
ATOM 542 O O . GLU A 1 69 ? -21.75 3.951 19.375 1 85.81 69 GLU A O 1
ATOM 547 N N . PRO A 1 70 ? -23.953 3.113 19.469 1 79.94 70 PRO A N 1
ATOM 548 C CA . PRO A 1 70 ? -23.703 2.646 20.828 1 79.94 70 PRO A CA 1
ATOM 549 C C . PRO A 1 70 ? -22.562 1.651 20.922 1 79.94 70 PRO A C 1
ATOM 551 O O . PRO A 1 70 ? -22.438 0.76 20.078 1 79.94 70 PRO A O 1
ATOM 554 N N . GLY A 1 71 ? -21.656 1.881 21.766 1 82.19 71 GLY A N 1
ATOM 555 C CA . GLY A 1 71 ? -20.516 0.992 21.938 1 82.19 71 GLY A CA 1
ATOM 556 C C . GLY A 1 71 ? -19.266 1.453 21.203 1 82.19 71 GLY A C 1
ATOM 557 O O . GLY A 1 71 ? -18.188 0.911 21.406 1 82.19 71 GLY A O 1
ATOM 558 N N . ASP A 1 72 ? -19.438 2.43 20.344 1 81.25 72 ASP A N 1
ATOM 559 C CA . ASP A 1 72 ? -18.297 2.98 19.625 1 81.25 72 ASP A CA 1
ATOM 560 C C . ASP A 1 72 ? -17.328 3.68 20.578 1 81.25 72 ASP A C 1
ATOM 562 O O . ASP A 1 72 ? -17.734 4.488 21.406 1 81.25 72 ASP A O 1
ATOM 566 N N . PRO A 1 73 ? -16.062 3.236 20.5 1 75.81 73 PRO A N 1
ATOM 567 C CA . PRO A 1 73 ? -15.07 3.893 21.359 1 75.81 73 PRO A CA 1
ATOM 568 C C . PRO A 1 73 ? -15.062 5.41 21.203 1 75.81 73 PRO A C 1
ATOM 570 O O . PRO A 1 73 ? -14.703 6.133 22.125 1 75.81 73 PRO A O 1
ATOM 573 N N . LEU A 1 74 ? -15.461 5.848 20.109 1 74.56 74 LEU A N 1
ATOM 574 C CA . LEU A 1 74 ? -15.453 7.281 19.844 1 74.56 74 LEU A CA 1
ATOM 575 C C . LEU A 1 74 ? -16.594 7.973 20.578 1 74.56 74 LEU A C 1
ATOM 577 O O . LEU A 1 74 ? -16.594 9.195 20.734 1 74.56 74 LEU A O 1
ATOM 581 N N . ALA A 1 75 ? -17.578 7.141 21 1 75.69 75 ALA A N 1
ATOM 582 C CA . ALA A 1 75 ? -18.719 7.695 21.703 1 75.69 75 ALA A CA 1
ATOM 583 C C . ALA A 1 75 ? -18.281 8.352 23.016 1 75.69 75 ALA A C 1
ATOM 585 O O . ALA A 1 75 ? -18.984 9.234 23.531 1 75.69 75 ALA A O 1
ATOM 586 N N . GLY A 1 76 ? -17.203 7.922 23.5 1 75.94 76 GLY A N 1
ATOM 587 C CA . GLY A 1 76 ? -16.719 8.461 24.766 1 75.94 76 GLY A CA 1
ATOM 588 C C . GLY A 1 76 ? -15.945 9.758 24.594 1 75.94 76 GLY A C 1
ATOM 589 O O . GLY A 1 76 ? -15.703 10.469 25.578 1 75.94 76 GLY A O 1
ATOM 590 N N . LEU A 1 77 ? -15.609 10.094 23.391 1 79 77 LEU A N 1
ATOM 591 C CA . LEU A 1 77 ? -14.844 11.32 23.141 1 79 77 LEU A CA 1
ATOM 592 C C . LEU A 1 77 ? -15.766 12.531 23.125 1 79 77 LEU A C 1
ATOM 594 O O . LEU A 1 77 ? -16.859 12.477 22.562 1 79 77 LEU A O 1
ATOM 598 N N . ARG A 1 78 ? -15.328 13.586 23.797 1 85.56 78 ARG A N 1
ATOM 599 C CA . ARG A 1 78 ? -16.109 14.82 23.766 1 85.56 78 ARG A CA 1
ATOM 600 C C . ARG A 1 78 ? -16.016 15.5 22.406 1 85.56 78 ARG A C 1
ATOM 602 O O . ARG A 1 78 ? -14.938 15.547 21.812 1 85.56 78 ARG A O 1
ATOM 609 N N . HIS A 1 79 ? -17.125 15.922 21.969 1 92.12 79 HIS A N 1
ATOM 610 C CA . HIS A 1 79 ? -17.234 16.641 20.703 1 92.12 79 HIS A CA 1
ATOM 611 C C . HIS A 1 79 ? -17.156 18.156 20.906 1 92.12 79 HIS A C 1
ATOM 613 O O . HIS A 1 79 ? -18.188 18.828 20.938 1 92.12 79 HIS A O 1
ATOM 619 N N . CYS A 1 80 ? -15.93 18.672 21.031 1 95.12 80 CYS A N 1
ATOM 620 C CA . CYS A 1 80 ? -15.727 20.047 21.484 1 95.12 80 CYS A CA 1
ATOM 621 C C . CYS A 1 80 ? -15.086 20.891 20.391 1 95.12 80 CYS A C 1
ATOM 623 O O . CYS A 1 80 ? -14.164 20.453 19.719 1 95.12 80 CYS A O 1
ATOM 625 N N . PHE A 1 81 ? -15.625 22.062 20.25 1 97.38 81 PHE A N 1
ATOM 626 C CA . PHE A 1 81 ? -15.062 23.109 19.406 1 97.38 81 PHE A CA 1
ATOM 627 C C . PHE A 1 81 ? -14.234 24.094 20.25 1 97.38 81 PHE A C 1
ATOM 629 O O . PHE A 1 81 ? -14.734 24.656 21.219 1 97.38 81 PHE A O 1
ATOM 636 N N . ALA A 1 82 ? -12.984 24.203 19.844 1 97.69 82 ALA A N 1
ATOM 637 C CA . ALA A 1 82 ? -12.102 25.078 20.609 1 97.69 82 ALA A CA 1
ATOM 638 C C . ALA A 1 82 ? -11.82 26.375 19.844 1 97.69 82 ALA A C 1
ATOM 640 O O . ALA A 1 82 ? -11.406 26.328 18.672 1 97.69 82 ALA A O 1
ATOM 641 N N . LEU A 1 83 ? -12.055 27.453 20.469 1 98.38 83 LEU A N 1
ATOM 642 C CA . LEU A 1 83 ? -11.797 28.781 19.906 1 98.38 83 LEU A CA 1
ATOM 643 C C . LEU A 1 83 ? -10.477 29.344 20.406 1 98.38 83 LEU A C 1
ATOM 645 O O . LEU A 1 83 ? -10.266 29.453 21.625 1 98.38 83 LEU A O 1
ATOM 649 N N . TRP A 1 84 ? -9.68 29.672 19.453 1 98.25 84 TRP A N 1
ATOM 650 C CA . TRP A 1 84 ? -8.359 30.203 19.781 1 98.25 84 TRP A CA 1
ATOM 651 C C . TRP A 1 84 ? -8.156 31.578 19.156 1 98.25 84 TRP A C 1
ATOM 653 O O . TRP A 1 84 ? -8.766 31.891 18.125 1 98.25 84 TRP A O 1
ATOM 663 N N . SER A 1 85 ? -7.379 32.438 19.734 1 97.62 85 SER A N 1
ATOM 664 C CA . SER A 1 85 ? -6.789 33.656 19.188 1 97.62 85 SER A CA 1
ATOM 665 C C . SER A 1 85 ? -5.27 33.625 19.297 1 97.62 85 SER A C 1
ATOM 667 O O . SER A 1 85 ? -4.707 33.812 20.375 1 97.62 85 SER A O 1
ATOM 669 N N . GLY A 1 86 ? -4.648 33.406 18.125 1 94.94 86 GLY A N 1
ATOM 670 C CA . GLY A 1 86 ? -3.223 33.125 18.188 1 94.94 86 GLY A CA 1
ATOM 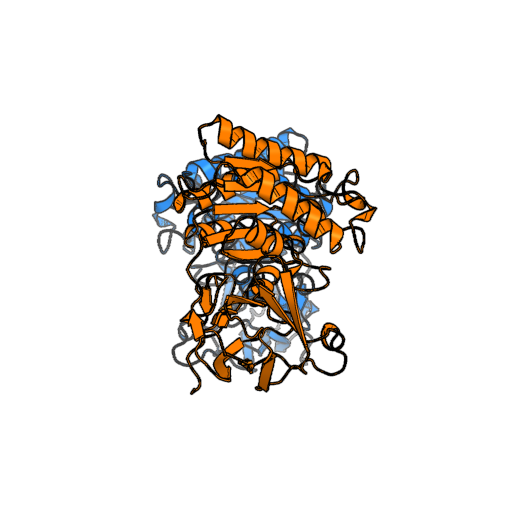671 C C . GLY A 1 86 ? -2.881 31.891 18.984 1 94.94 86 GLY A C 1
ATOM 672 O O . GLY A 1 86 ? -3.404 30.812 18.719 1 94.94 86 GLY A O 1
ATOM 673 N N . THR A 1 87 ? -2.088 32.062 20.031 1 96 87 THR A N 1
ATOM 674 C CA . THR A 1 87 ? -1.635 30.953 20.844 1 96 87 THR A CA 1
ATOM 675 C C . THR A 1 87 ? -2.48 30.828 22.109 1 96 87 THR A C 1
ATOM 677 O O . THR A 1 87 ? -2.174 30.031 23 1 96 87 THR A O 1
ATOM 680 N N . ARG A 1 88 ? -3.527 31.578 22.125 1 96.12 88 ARG A N 1
ATOM 681 C CA . ARG A 1 88 ? -4.328 31.609 23.344 1 96.12 88 ARG A CA 1
ATOM 682 C C . ARG A 1 88 ? -5.672 30.922 23.125 1 96.12 88 ARG A C 1
ATOM 684 O O . ARG A 1 88 ? -6.395 31.234 22.172 1 96.12 88 ARG A O 1
ATOM 691 N N . LEU A 1 89 ? -6.023 30.078 24.016 1 97.38 89 LEU A N 1
ATOM 692 C CA . LEU A 1 89 ? -7.359 29.5 24.047 1 97.38 89 LEU A CA 1
ATOM 693 C C . LEU A 1 89 ? -8.383 30.5 24.562 1 97.38 89 LEU A C 1
ATOM 695 O O . LEU A 1 89 ? -8.234 31.016 25.672 1 97.38 89 LEU A O 1
ATOM 699 N N . VAL A 1 90 ? -9.352 30.828 23.812 1 97.94 90 VAL A N 1
ATOM 700 C CA . VAL A 1 90 ? -10.406 31.766 24.188 1 97.94 90 VAL A CA 1
ATOM 701 C C . VAL A 1 90 ? -11.523 31.016 24.906 1 97.94 90 VAL A C 1
ATOM 703 O O . VAL A 1 90 ? -12.062 31.5 25.906 1 97.94 90 VAL A O 1
ATOM 706 N N . GLY A 1 91 ? -11.891 29.875 24.359 1 97.31 91 GLY A N 1
ATOM 707 C CA . GLY A 1 91 ? -12.945 29.062 24.953 1 97.31 91 GLY A CA 1
ATOM 708 C C . GLY A 1 91 ? -13.219 27.781 24.188 1 97.31 91 GLY A C 1
ATOM 709 O O . GLY A 1 91 ? -12.656 27.562 23.109 1 97.31 91 GLY A O 1
ATOM 710 N N . GLU A 1 92 ? -13.961 26.906 24.844 1 97 92 GLU A N 1
ATOM 711 C CA . GLU A 1 92 ? -14.391 25.641 24.25 1 97 92 GLU A CA 1
ATOM 712 C C . GLU A 1 92 ? -15.891 25.438 24.422 1 97 92 GLU A C 1
ATOM 714 O O . GLU A 1 92 ? -16.453 25.75 25.469 1 97 92 GLU A O 1
ATOM 719 N N . THR A 1 93 ? -16.516 25.062 23.422 1 97.19 93 THR A N 1
ATOM 720 C CA . THR A 1 93 ? -17.922 24.688 23.484 1 97.19 93 THR A CA 1
ATOM 721 C C . THR A 1 93 ? -18.109 23.25 22.984 1 97.19 93 THR A C 1
ATOM 723 O O . THR A 1 93 ? -17.719 22.906 21.875 1 97.19 93 THR A O 1
ATOM 726 N N . CYS A 1 94 ? -18.703 22.438 23.844 1 94.56 94 CYS A N 1
ATOM 727 C CA . CYS A 1 94 ? -18.953 21.047 23.484 1 94.56 94 CYS A CA 1
ATOM 728 C C . CYS A 1 94 ? -20.406 20.844 23.094 1 94.56 94 CYS A C 1
ATOM 730 O O . CYS A 1 94 ? -21.297 21.516 23.625 1 94.56 94 CYS A O 1
ATOM 732 N N . ALA A 1 95 ? -20.594 20.078 22.078 1 92.19 95 ALA A N 1
ATOM 733 C CA . ALA A 1 95 ? -21.922 19.672 21.609 1 92.19 95 ALA A CA 1
ATOM 734 C C . ALA A 1 95 ? -21.938 18.203 21.234 1 92.19 95 ALA A C 1
ATOM 736 O O . ALA A 1 95 ? -20.891 17.562 21.141 1 92.19 95 ALA A O 1
ATOM 737 N N . ALA A 1 96 ? -23.109 17.625 21.141 1 87.81 96 ALA A N 1
ATOM 738 C CA . ALA A 1 96 ? -23.219 16.25 20.672 1 87.81 96 ALA A CA 1
ATOM 739 C C . ALA A 1 96 ? -23.062 16.188 19.156 1 87.81 96 ALA A C 1
ATOM 741 O O . ALA A 1 96 ? -23.547 17.062 18.438 1 87.81 96 ALA A O 1
ATOM 742 N N . PRO A 1 97 ? -22.234 15.18 18.719 1 88.94 97 PRO A N 1
ATOM 743 C CA . PRO A 1 97 ? -22.25 15.008 17.266 1 88.94 97 PRO A CA 1
ATOM 744 C C . PRO A 1 97 ? -23.641 14.734 16.703 1 88.94 97 PRO A C 1
ATOM 746 O O . PRO A 1 97 ? -24.453 14.062 17.359 1 88.94 97 PRO A O 1
ATOM 749 N N . ALA A 1 98 ? -23.922 15.258 15.586 1 91.88 98 ALA A N 1
ATOM 750 C CA . ALA A 1 98 ? -25.234 15.117 14.961 1 91.88 98 ALA A CA 1
ATOM 751 C C . ALA A 1 98 ? -25.125 15.141 13.445 1 91.88 98 ALA A C 1
ATOM 753 O O . ALA A 1 98 ? -24.125 15.617 12.891 1 91.88 98 ALA A O 1
ATOM 754 N N . ALA A 1 99 ? -26.062 14.555 12.82 1 91.56 99 ALA A N 1
ATOM 755 C CA . ALA A 1 99 ? -26.125 14.609 11.359 1 91.56 99 ALA A CA 1
ATOM 756 C C . ALA A 1 99 ? -26.109 16.047 10.867 1 91.56 99 ALA A C 1
ATOM 758 O O . ALA A 1 99 ? -25.562 16.344 9.805 1 91.56 99 ALA A O 1
ATOM 759 N N . GLU A 1 100 ? -26.766 16.906 11.578 1 95.06 100 GLU A N 1
ATOM 760 C CA . GLU A 1 100 ? -26.688 18.344 11.383 1 95.06 100 GLU A CA 1
ATOM 761 C C . GLU A 1 100 ? -27 19.094 12.672 1 95.06 100 GLU A C 1
ATOM 763 O O . GLU A 1 100 ? -27.938 18.75 13.383 1 95.06 100 GLU A O 1
ATOM 768 N N . ALA A 1 101 ? -26.172 20.016 13.031 1 96.19 101 ALA A N 1
ATOM 769 C CA . ALA A 1 101 ? -26.359 20.812 14.242 1 96.19 101 ALA A CA 1
ATOM 770 C C . ALA A 1 101 ? -25.672 22.172 14.125 1 96.19 101 ALA A C 1
ATOM 772 O O . ALA A 1 101 ? -24.969 22.438 13.141 1 96.19 101 ALA A O 1
ATOM 773 N N . THR A 1 102 ? -26 23.047 15.031 1 97.19 102 THR A N 1
ATOM 774 C CA . THR A 1 102 ? -25.359 24.359 15.125 1 97.19 102 THR A CA 1
ATOM 775 C C . THR A 1 102 ? -24.672 24.516 16.469 1 97.19 102 THR A C 1
ATOM 777 O O . THR A 1 102 ? -25.234 24.172 17.516 1 97.19 102 THR A O 1
ATOM 780 N N . VAL A 1 103 ? -23.5 24.969 16.5 1 97.62 103 VAL A N 1
ATOM 781 C CA . VAL A 1 103 ? -22.781 25.297 17.734 1 97.62 103 VAL A CA 1
ATOM 782 C C . VAL A 1 103 ? -22.531 26.812 17.781 1 97.62 103 VAL A C 1
ATOM 784 O O . VAL A 1 103 ? -22.281 27.438 16.75 1 97.62 103 VAL A O 1
ATOM 787 N N . THR A 1 104 ? -22.688 27.391 18.891 1 98.19 104 THR A N 1
ATOM 788 C CA . THR A 1 104 ? -22.438 28.812 19.094 1 98.19 104 THR A CA 1
ATOM 789 C C . THR A 1 104 ? -21.219 29.031 19.984 1 98.19 104 THR A C 1
ATOM 791 O O . THR A 1 104 ? -21.172 28.531 21.109 1 98.19 104 THR A O 1
ATOM 794 N N . LEU A 1 105 ? -20.25 29.734 19.484 1 98.38 105 LEU A N 1
ATOM 795 C CA . LEU A 1 105 ? -19.047 30.047 20.25 1 98.38 105 LEU A CA 1
ATOM 796 C C . LEU A 1 105 ? -18.969 31.531 20.609 1 98.38 105 LEU A C 1
ATOM 798 O O . LEU A 1 105 ? -18.875 32.375 19.719 1 98.38 105 LEU A O 1
ATOM 802 N N . PRO A 1 106 ? -19 31.844 21.844 1 98.19 106 PRO A N 1
ATOM 803 C CA . PRO A 1 106 ? -18.891 33.25 22.234 1 98.19 106 PRO A CA 1
ATOM 804 C C . PRO A 1 106 ? -17.547 33.875 21.859 1 98.19 106 PRO A C 1
ATOM 806 O O . PRO A 1 106 ? -16.516 33.188 21.938 1 98.19 106 PRO A O 1
ATOM 809 N N . LEU A 1 107 ? -17.625 35.125 21.5 1 98.12 107 LEU A N 1
ATOM 810 C CA . LEU A 1 107 ? -16.406 35.844 21.125 1 98.12 107 LEU A CA 1
ATOM 811 C C . LEU A 1 107 ? -16.156 37 22.078 1 98.12 107 LEU A C 1
ATOM 813 O O . LEU A 1 107 ? -17.109 37.594 22.609 1 98.12 107 LEU A O 1
ATOM 817 N N . PRO A 1 108 ? -14.898 37.344 22.234 1 96.56 108 PRO A N 1
ATOM 818 C CA . PRO A 1 108 ? -14.602 38.562 22.953 1 96.56 108 PRO A CA 1
ATOM 819 C C . PRO A 1 108 ? -15.133 39.812 22.234 1 96.56 108 PRO A C 1
ATOM 821 O O . PRO A 1 108 ? -15.078 39.875 21 1 96.56 108 PRO A O 1
ATOM 824 N N . PRO A 1 109 ? -15.578 40.75 22.984 1 94.25 109 PRO A N 1
ATOM 825 C CA . PRO A 1 109 ? -16.234 41.906 22.391 1 94.25 109 PRO A CA 1
ATOM 826 C C . PRO A 1 109 ? -15.305 42.75 21.516 1 94.25 109 PRO A C 1
ATOM 828 O O . PRO A 1 109 ? -15.758 43.438 20.594 1 94.25 109 PRO A O 1
ATOM 831 N N . ALA A 1 110 ? -14.047 42.719 21.75 1 96.31 110 ALA A N 1
ATOM 832 C CA . ALA A 1 110 ? -13.07 43.562 21.031 1 96.31 110 ALA A CA 1
ATOM 833 C C . ALA A 1 110 ? -12.914 43.094 19.578 1 96.31 110 ALA A C 1
ATOM 835 O O . ALA A 1 110 ? -12.336 43.781 18.766 1 96.31 110 ALA A O 1
ATOM 836 N N . GLY A 1 111 ? -13.391 41.938 19.234 1 96.69 111 GLY A N 1
ATOM 837 C CA . GLY A 1 111 ? -13.125 41.375 17.922 1 96.69 111 GLY A CA 1
ATOM 838 C C . GLY A 1 111 ? -11.695 40.875 17.766 1 96.69 111 GLY A C 1
ATOM 839 O O . GLY A 1 111 ? -10.961 40.781 18.734 1 96.69 111 GLY A O 1
ATOM 840 N N . GLY A 1 112 ? -11.383 40.469 16.516 1 97.56 112 GLY A N 1
ATOM 841 C CA . GLY A 1 112 ? -10.039 39.969 16.25 1 97.56 112 GLY A CA 1
ATOM 842 C C . GLY A 1 112 ? -10.023 38.75 15.344 1 97.56 112 GLY A C 1
ATOM 843 O O . GLY A 1 112 ? -11.031 38.438 14.703 1 97.56 112 GLY A O 1
ATOM 844 N N . VAL A 1 113 ? -8.867 38.188 15.219 1 98.38 113 VAL A N 1
ATOM 845 C CA . VAL A 1 113 ? -8.68 36.969 14.398 1 98.38 113 VAL A CA 1
ATOM 846 C C . VAL A 1 113 ? -8.797 35.75 15.273 1 98.38 113 VAL A C 1
ATOM 848 O O . VAL A 1 113 ? -8.164 35.656 16.328 1 98.38 113 VAL A O 1
ATOM 851 N N . PHE A 1 114 ? -9.617 34.812 14.828 1 98.5 114 PHE A N 1
ATOM 852 C CA . PHE A 1 114 ? -9.898 33.625 15.633 1 98.5 114 PHE A CA 1
ATOM 853 C C . PHE A 1 114 ? -9.797 32.375 14.781 1 98.5 114 PHE A C 1
ATOM 855 O O . PHE A 1 114 ? -9.945 32.438 13.562 1 98.5 114 PHE A O 1
ATOM 862 N N . THR A 1 115 ? -9.5 31.297 15.422 1 98.62 115 THR A N 1
ATOM 863 C CA . THR A 1 115 ? -9.477 29.953 14.852 1 98.62 115 THR A CA 1
ATOM 864 C C . THR A 1 115 ? -10.391 29.016 15.633 1 98.62 115 THR A C 1
ATOM 866 O O . THR A 1 115 ? -10.289 28.922 16.859 1 98.62 115 THR A O 1
ATOM 869 N N . VAL A 1 116 ? -11.258 28.344 14.953 1 98.5 116 VAL A N 1
ATOM 870 C CA . VAL A 1 116 ? -12.047 27.266 15.555 1 98.5 116 VAL A CA 1
ATOM 871 C C . VAL A 1 116 ? -11.469 25.922 15.156 1 98.5 116 VAL A C 1
ATOM 873 O O . VAL A 1 116 ? -11.531 25.531 13.984 1 98.5 116 VAL A O 1
ATOM 876 N N . HIS A 1 117 ? -10.875 25.219 16.078 1 98.12 117 HIS A N 1
ATOM 877 C CA . HIS A 1 117 ? -10.492 23.828 15.883 1 98.12 117 HIS A CA 1
ATOM 878 C C . HIS A 1 117 ? -11.688 22.891 16.062 1 98.12 117 HIS A C 1
ATOM 880 O O . HIS A 1 117 ? -12.422 23 17.031 1 98.12 117 HIS A O 1
ATOM 886 N N . LEU A 1 118 ? -11.844 22 15.172 1 96.69 118 LEU A N 1
ATOM 887 C CA . LEU A 1 118 ? -13.023 21.156 15.102 1 96.69 118 LEU A CA 1
ATOM 888 C C . LEU A 1 118 ? -12.805 19.828 15.844 1 96.69 118 LEU A C 1
ATOM 890 O O . LEU A 1 118 ? -11.656 19.438 16.078 1 96.69 118 LEU A O 1
ATOM 894 N N . PRO A 1 119 ? -13.891 19.234 16.297 1 93.94 119 PRO A N 1
ATOM 895 C CA . PRO A 1 119 ? -13.789 17.906 16.891 1 93.94 119 PRO A CA 1
ATOM 896 C C . PRO A 1 119 ? -13.562 16.812 15.852 1 93.94 119 PRO A C 1
ATOM 898 O O . PRO A 1 119 ? -14.492 16.078 15.516 1 93.94 119 PRO A O 1
ATOM 901 N N . GLU A 1 120 ? -12.391 16.531 15.414 1 92.44 120 GLU A N 1
ATOM 902 C CA . GLU A 1 120 ? -12.016 15.828 14.195 1 92.44 120 GLU A CA 1
ATOM 903 C C . GLU A 1 120 ? -12.328 14.336 14.289 1 92.44 120 GLU A C 1
ATOM 905 O O . GLU A 1 120 ? -12.438 13.648 13.266 1 92.44 120 GLU A O 1
ATOM 910 N N . GLY A 1 121 ? -12.531 13.805 15.5 1 86 121 GLY A N 1
ATOM 911 C CA . GLY A 1 121 ? -12.773 12.383 15.688 1 86 121 GLY A CA 1
ATOM 912 C C . GLY A 1 121 ? -14.039 11.906 15.008 1 86 121 GLY A C 1
ATOM 913 O O . GLY A 1 121 ? -14.141 10.734 14.625 1 86 121 GLY A O 1
ATOM 914 N N . GLN A 1 122 ? -15.055 12.789 14.836 1 88.81 122 GLN A N 1
ATOM 915 C CA . GLN A 1 122 ? -16.328 12.43 14.211 1 88.81 122 GLN A CA 1
ATOM 916 C C . GLN A 1 122 ? -16.438 13.039 12.82 1 88.81 122 GLN A C 1
ATOM 918 O O . GLN A 1 122 ? -17.547 13.211 12.305 1 88.81 122 GLN A O 1
ATOM 923 N N . ALA A 1 123 ? -15.367 13.438 12.258 1 90.44 123 ALA A N 1
ATOM 924 C CA . ALA A 1 123 ? -15.242 13.898 10.875 1 90.44 123 ALA A CA 1
ATOM 925 C C . ALA A 1 123 ? -16.234 15.016 10.57 1 90.44 123 ALA A C 1
ATOM 927 O O . ALA A 1 123 ? -17 14.938 9.609 1 90.44 123 ALA A O 1
ATOM 928 N N . PRO A 1 124 ? -16.172 16.062 11.297 1 92.69 124 PRO A N 1
ATOM 929 C CA . PRO A 1 124 ? -17.141 17.156 11.086 1 92.69 124 PRO A CA 1
ATOM 930 C C . PRO A 1 124 ? -16.969 17.844 9.734 1 92.69 124 PRO A C 1
ATOM 932 O O . PRO A 1 124 ? -15.844 17.953 9.234 1 92.69 124 PRO A O 1
ATOM 935 N N . VAL A 1 125 ? -18.109 18.297 9.195 1 94.56 125 VAL A N 1
ATOM 936 C CA . VAL A 1 125 ? -18.125 19.094 7.977 1 94.56 125 VAL A CA 1
ATOM 937 C C . VAL A 1 125 ? -18.859 20.406 8.234 1 94.56 125 VAL A C 1
ATOM 939 O O . VAL A 1 125 ? -20.078 20.422 8.445 1 94.56 125 VAL A O 1
ATOM 942 N N . PRO A 1 126 ? -18.109 21.5 8.25 1 95.38 126 PRO A N 1
ATOM 943 C CA . PRO A 1 126 ? -18.812 22.781 8.344 1 95.38 126 PRO A CA 1
ATOM 944 C C . PRO A 1 126 ? -19.719 23.062 7.141 1 95.38 126 PRO A C 1
ATOM 946 O O . PRO A 1 126 ? -19.281 22.891 5.996 1 95.38 126 PRO A O 1
ATOM 949 N N . LEU A 1 127 ? -20.891 23.484 7.398 1 96.25 127 LEU A N 1
ATOM 950 C CA . LEU A 1 127 ? -21.875 23.719 6.34 1 96.25 127 LEU A CA 1
ATOM 951 C C . LEU A 1 127 ? -22.109 25.219 6.129 1 96.25 127 LEU A C 1
ATOM 953 O O . L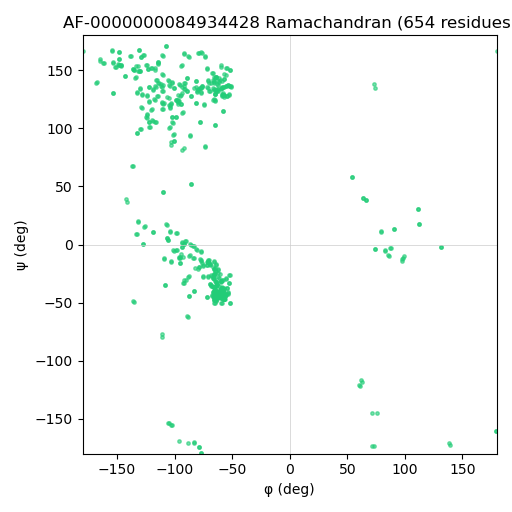EU A 1 127 ? -22.422 25.641 5.02 1 96.25 127 LEU A O 1
ATOM 957 N N . ALA A 1 128 ? -22.047 25.953 7.219 1 97.5 128 ALA A N 1
ATOM 958 C CA . ALA A 1 128 ? -22.281 27.391 7.172 1 97.5 128 ALA A CA 1
ATOM 959 C C . ALA A 1 128 ? -21.719 28.078 8.414 1 97.5 128 ALA A C 1
ATOM 961 O O . ALA A 1 128 ? -21.531 27.438 9.453 1 97.5 128 ALA A O 1
ATOM 962 N N . VAL A 1 129 ? -21.438 29.344 8.289 1 98.12 129 VAL A N 1
ATOM 963 C CA . VAL A 1 129 ? -20.953 30.156 9.398 1 98.12 129 VAL A CA 1
ATOM 964 C C . VAL A 1 129 ? -21.703 31.484 9.453 1 98.12 129 VAL A C 1
ATOM 966 O O . VAL A 1 129 ? -22.094 32.031 8.414 1 98.12 129 VAL A O 1
ATOM 969 N N . ARG A 1 130 ? -21.953 31.984 10.609 1 97.56 130 ARG A N 1
ATOM 970 C CA . ARG A 1 130 ? -22.547 33.312 10.719 1 97.56 130 ARG A CA 1
ATOM 971 C C . ARG A 1 130 ? -22.141 34 12.023 1 97.56 130 ARG A C 1
ATOM 973 O O . ARG A 1 130 ? -21.797 33.312 13 1 97.56 130 ARG A O 1
ATOM 980 N N . ALA A 1 131 ? -22.125 35.281 11.984 1 97.44 131 ALA A N 1
ATOM 981 C CA . ALA A 1 131 ? -21.844 36.094 13.172 1 97.44 131 ALA A CA 1
ATOM 982 C C . ALA A 1 131 ? -23.125 36.469 13.891 1 97.44 131 ALA A C 1
ATOM 984 O O . ALA A 1 131 ? -24.156 36.688 13.258 1 97.44 131 ALA A O 1
ATOM 985 N N . LEU A 1 132 ? -23.047 36.344 15.125 1 97 132 LEU A N 1
ATOM 986 C CA . LEU A 1 132 ? -24.078 37 15.93 1 97 132 LEU A CA 1
ATOM 987 C C . LEU A 1 132 ? -23.625 38.375 16.375 1 97 132 LEU A C 1
ATOM 989 O O . LEU A 1 132 ? -22.672 38.5 17.141 1 97 132 LEU A O 1
ATOM 993 N N . GLY A 1 133 ? -24.328 39.188 15.828 1 92.62 133 GLY A N 1
ATOM 994 C CA . GLY A 1 133 ? -23.828 40.562 16.047 1 92.62 133 GLY A CA 1
ATOM 995 C C . GLY A 1 133 ? -22.594 40.875 15.234 1 92.62 133 GLY A C 1
ATOM 996 O O . GLY A 1 133 ? -21.797 39.969 14.922 1 92.62 133 GLY A O 1
ATOM 997 N N . GLY A 1 134 ? -22.469 41.906 14.617 1 95.06 134 GLY A N 1
ATOM 998 C CA . GLY A 1 134 ? -21.297 42.312 13.867 1 95.06 134 GLY A CA 1
ATOM 999 C C . GLY A 1 134 ? -21.141 41.594 12.547 1 95.06 134 GLY A C 1
ATOM 1000 O O . GLY A 1 134 ? -22.125 41.219 11.906 1 95.06 134 GLY A O 1
ATOM 1001 N N . THR A 1 135 ? -19.812 41.344 12.188 1 96.69 135 THR A N 1
ATOM 1002 C CA . THR A 1 135 ? -19.531 40.688 10.906 1 96.69 135 THR A CA 1
ATOM 1003 C C . THR A 1 135 ? -18.297 39.781 10.992 1 96.69 135 THR A C 1
ATOM 1005 O O . THR A 1 135 ? -17.469 39.969 11.891 1 96.69 135 THR A O 1
ATOM 1008 N N . LEU A 1 136 ? -18.266 38.812 10.141 1 97.62 136 LEU A N 1
ATOM 1009 C CA . LEU A 1 136 ? -17.109 37.938 9.953 1 97.62 136 LEU A CA 1
ATOM 1010 C C . LEU A 1 136 ? -16.516 38.094 8.562 1 97.62 136 LEU A C 1
ATOM 1012 O O . LEU A 1 136 ? -17.266 38.281 7.59 1 97.62 136 LEU A O 1
ATOM 1016 N N . SER A 1 137 ? -15.273 38.062 8.438 1 97.75 137 SER A N 1
ATOM 1017 C CA . SER A 1 137 ? -14.547 37.906 7.176 1 97.75 137 SER A CA 1
ATOM 1018 C C . SER A 1 137 ? -13.469 36.812 7.281 1 97.75 137 SER A C 1
ATOM 1020 O O . SER A 1 137 ? -13.016 36.5 8.383 1 97.75 137 SER A O 1
ATOM 1022 N N . PRO A 1 138 ? -13.156 36.125 6.203 1 98 138 PRO A N 1
ATOM 1023 C CA . PRO A 1 138 ? -12.062 35.156 6.273 1 98 138 PRO A CA 1
ATOM 1024 C C . PRO A 1 138 ? -10.781 35.75 6.863 1 98 138 PRO A C 1
ATOM 1026 O O . PRO A 1 138 ? -10.445 36.906 6.582 1 98 138 PRO A O 1
ATOM 1029 N N . ALA A 1 139 ? -10.172 35 7.727 1 98 139 ALA A N 1
ATOM 1030 C CA . ALA A 1 139 ? -8.898 35.438 8.273 1 98 139 ALA A CA 1
ATOM 1031 C C . ALA A 1 139 ? -7.859 35.625 7.172 1 98 139 ALA A C 1
ATOM 1033 O O . ALA A 1 139 ? -7.957 35.031 6.105 1 98 139 ALA A O 1
ATOM 1034 N N . PRO A 1 140 ? -6.887 36.5 7.379 1 96.06 140 PRO A N 1
ATOM 1035 C CA . PRO A 1 140 ? -5.812 36.625 6.391 1 96.06 140 PRO A CA 1
ATOM 1036 C C . PRO A 1 140 ? -5.098 35.312 6.102 1 96.06 140 PRO A C 1
ATOM 1038 O O . PRO A 1 140 ? -4.898 34.5 7.008 1 96.06 140 PRO A O 1
ATOM 1041 N N . ALA A 1 141 ? -4.688 35.156 4.887 1 94.81 141 ALA A N 1
ATOM 1042 C CA . ALA A 1 141 ? -3.98 33.969 4.473 1 94.81 141 ALA A CA 1
ATOM 1043 C C . ALA A 1 141 ? -2.592 33.875 5.105 1 94.81 141 ALA A C 1
ATOM 1045 O O . ALA A 1 141 ? -1.929 34.906 5.27 1 94.81 141 ALA A O 1
ATOM 1046 N N . ARG A 1 142 ? -2.166 32.781 5.527 1 96.5 142 ARG A N 1
ATOM 1047 C CA . ARG A 1 142 ? -0.82 32.469 5.996 1 96.5 142 ARG A CA 1
ATOM 1048 C C . ARG A 1 142 ? -0.141 31.469 5.07 1 96.5 142 ARG A C 1
ATOM 1050 O O . ARG A 1 142 ? -0.811 30.75 4.316 1 96.5 142 ARG A O 1
ATOM 1057 N N . PRO A 1 143 ? 1.216 31.422 5.055 1 97.69 143 PRO A N 1
ATOM 1058 C CA . PRO A 1 143 ? 1.896 30.422 4.227 1 97.69 143 PRO A CA 1
ATOM 1059 C C . PRO A 1 143 ? 1.501 29 4.582 1 97.69 143 PRO A C 1
ATOM 1061 O O . PRO A 1 143 ? 1.407 28.656 5.762 1 97.69 143 PRO A O 1
ATOM 1064 N N . ARG A 1 144 ? 1.271 28.25 3.582 1 98.12 144 ARG A N 1
ATOM 1065 C CA . ARG A 1 144 ? 0.87 26.859 3.742 1 98.12 144 ARG A CA 1
ATOM 1066 C C . ARG A 1 144 ? 2.064 25.984 4.109 1 98.12 144 ARG A C 1
ATOM 1068 O O . ARG A 1 144 ? 3.131 26.094 3.498 1 98.12 144 ARG A O 1
ATOM 1075 N N . TRP A 1 145 ? 1.901 25.203 5.102 1 98.75 145 TRP A N 1
ATOM 1076 C CA . TRP A 1 145 ? 2.902 24.281 5.621 1 98.75 145 TRP A CA 1
ATOM 1077 C C . TRP A 1 145 ? 2.402 22.844 5.555 1 98.75 145 TRP A C 1
ATOM 1079 O O . TRP A 1 145 ? 1.501 22.453 6.305 1 98.75 145 TRP A O 1
ATOM 1089 N N . LEU A 1 146 ? 2.957 22.016 4.594 1 98.88 146 LEU A N 1
ATOM 1090 C CA . LEU A 1 146 ? 2.588 20.609 4.461 1 98.88 146 LEU A CA 1
ATOM 1091 C C . LEU A 1 146 ? 3.34 19.75 5.473 1 98.88 146 LEU A C 1
ATOM 1093 O O . LEU A 1 146 ? 4.574 19.75 5.496 1 98.88 146 LEU A O 1
ATOM 1097 N N . VAL A 1 147 ? 2.576 19.031 6.312 1 98.88 147 VAL A N 1
ATOM 1098 C CA . VAL A 1 147 ? 3.205 18.25 7.375 1 98.88 147 VAL A CA 1
ATOM 1099 C C . VAL A 1 147 ? 2.826 16.781 7.238 1 98.88 147 VAL A C 1
ATOM 1101 O O . VAL A 1 147 ? 1.756 16.359 7.691 1 98.88 147 VAL A O 1
ATOM 1104 N N . HIS A 1 148 ? 3.75 16.031 6.695 1 98.75 148 HIS A N 1
ATOM 1105 C CA . HIS A 1 148 ? 3.57 14.602 6.496 1 98.75 148 HIS A CA 1
ATOM 1106 C C . HIS A 1 148 ? 4.09 13.812 7.691 1 98.75 148 HIS A C 1
ATOM 1108 O O . HIS A 1 148 ? 5.141 14.133 8.25 1 98.75 148 HIS A O 1
ATOM 1114 N N . GLY A 1 149 ? 3.303 12.758 8.07 1 98.25 149 GLY A N 1
ATOM 1115 C CA . GLY A 1 149 ? 3.799 11.914 9.156 1 98.25 149 GLY A CA 1
ATOM 1116 C C . GLY A 1 149 ? 2.857 10.781 9.516 1 98.25 149 GLY A C 1
ATOM 1117 O O . GLY A 1 149 ? 2.08 10.328 8.672 1 98.25 149 GLY A O 1
ATOM 1118 N N . ASP A 1 150 ? 3.047 10.234 10.742 1 97.38 150 ASP A N 1
ATOM 1119 C CA . ASP A 1 150 ? 2.283 9.086 11.211 1 97.38 150 ASP A CA 1
ATOM 1120 C C . ASP A 1 150 ? 1.23 9.5 12.234 1 97.38 150 ASP A C 1
ATOM 1122 O O . ASP A 1 150 ? 0.68 10.602 12.148 1 97.38 150 ASP A O 1
ATOM 1126 N N . SER A 1 151 ? 0.825 8.609 13.141 1 97.44 151 SER A N 1
ATOM 1127 C CA . SER A 1 151 ? -0.176 8.906 14.164 1 97.44 151 SER A CA 1
ATOM 1128 C C . SER A 1 151 ? 0.274 10.055 15.062 1 97.44 151 SER A C 1
ATOM 1130 O O . SER A 1 151 ? -0.555 10.805 15.57 1 97.44 151 SER A O 1
ATOM 1132 N N . ILE A 1 152 ? 1.542 10.172 15.273 1 98.19 152 ILE A N 1
ATOM 1133 C CA . ILE A 1 152 ? 2.084 11.25 16.094 1 98.19 152 ILE A CA 1
ATOM 1134 C C . ILE A 1 152 ? 1.831 12.594 15.422 1 98.19 152 ILE A C 1
ATOM 1136 O O . ILE A 1 152 ? 1.346 13.531 16.062 1 98.19 152 ILE A O 1
ATOM 1140 N N . THR A 1 153 ? 2.105 12.703 14.156 1 98.62 153 THR A N 1
ATOM 1141 C CA . THR A 1 153 ? 1.813 13.906 13.383 1 98.62 153 THR A CA 1
ATOM 1142 C C . THR A 1 153 ? 0.309 14.141 13.305 1 98.62 153 THR A C 1
ATOM 1144 O O . THR A 1 153 ? -0.153 15.281 13.414 1 98.62 153 THR A O 1
ATOM 1147 N N . GLU A 1 154 ? -0.414 13.047 13.172 1 97.81 154 GLU A N 1
ATOM 1148 C CA . GLU A 1 154 ? -1.87 13.148 13.133 1 97.81 154 GLU A CA 1
ATOM 1149 C C . GLU A 1 154 ? -2.414 13.766 14.414 1 97.81 154 GLU A C 1
ATOM 1151 O O . GLU A 1 154 ? -3.457 14.422 14.398 1 97.81 154 GLU A O 1
ATOM 1156 N N . GLY A 1 155 ? -1.751 13.547 15.516 1 97.31 155 GLY A N 1
ATOM 1157 C CA . GLY A 1 155 ? -2.131 14.156 16.781 1 97.31 155 GLY A CA 1
ATOM 1158 C C . GLY A 1 155 ? -2.643 13.156 17.797 1 97.31 155 GLY A C 1
ATOM 1159 O O . GLY A 1 155 ? -3.316 13.531 18.766 1 97.31 155 GLY A O 1
ATOM 1160 N N . TRP A 1 156 ? -2.361 11.867 17.594 1 95.69 156 TRP A N 1
ATOM 1161 C CA . TRP A 1 156 ? -2.854 10.859 18.531 1 95.69 156 TRP A CA 1
ATOM 1162 C C . TRP A 1 156 ? -2.406 11.18 19.969 1 95.69 156 TRP A C 1
ATOM 1164 O O . TRP A 1 156 ? -1.262 11.578 20.188 1 95.69 156 TRP A O 1
ATOM 1174 N N . TRP A 1 157 ? -3.275 11.055 20.938 1 94.12 157 TRP A N 1
ATOM 1175 C CA . TRP A 1 157 ? -3.131 11.203 22.391 1 94.12 157 TRP A CA 1
ATOM 1176 C C . TRP A 1 157 ? -3.012 12.672 22.781 1 94.12 157 TRP A C 1
ATOM 1178 O O . TRP A 1 157 ? -2.834 13 23.953 1 94.12 157 TRP A O 1
ATOM 1188 N N . SER A 1 158 ? -2.975 13.617 21.797 1 95.25 158 SER A N 1
ATOM 1189 C CA . SER A 1 158 ? -3.287 14.984 22.172 1 95.25 158 SER A CA 1
ATOM 1190 C C . SER A 1 158 ? -4.707 15.102 22.719 1 95.25 158 SER A C 1
ATOM 1192 O O . SER A 1 158 ? -5.629 14.469 22.188 1 95.25 158 SER A O 1
ATOM 1194 N N . THR A 1 159 ? -4.887 15.883 23.75 1 93.25 159 THR A N 1
ATOM 1195 C CA . THR A 1 159 ? -6.184 15.922 24.422 1 93.25 159 THR A CA 1
ATOM 1196 C C . THR A 1 159 ? -7.199 16.703 23.594 1 93.25 159 THR A C 1
ATOM 1198 O O . THR A 1 159 ? -8.406 16.562 23.781 1 93.25 159 THR A O 1
ATOM 1201 N N . ARG A 1 160 ? -6.707 17.641 22.797 1 93.62 160 ARG A N 1
ATOM 1202 C CA . ARG A 1 160 ? -7.48 18.406 21.828 1 93.62 160 ARG A CA 1
ATOM 1203 C C . ARG A 1 160 ? -6.746 18.5 20.484 1 93.62 160 ARG A C 1
ATOM 1205 O O . ARG A 1 160 ? -5.516 18.547 20.453 1 93.62 160 ARG A O 1
ATOM 1212 N N . PRO A 1 161 ? -7.57 18.594 19.359 1 95.62 161 PRO A N 1
ATOM 1213 C CA . PRO A 1 161 ? -6.918 18.75 18.062 1 95.62 161 PRO A CA 1
ATOM 1214 C C . PRO A 1 161 ? -5.938 19.906 18.031 1 95.62 161 PRO A C 1
ATOM 1216 O O . PRO A 1 161 ? -4.879 19.812 17.406 1 95.62 161 PRO A O 1
ATOM 1219 N N . ALA A 1 162 ? -6.188 20.969 18.75 1 97 162 ALA A N 1
ATOM 1220 C CA . ALA A 1 162 ? -5.371 22.188 18.75 1 97 162 ALA A CA 1
ATOM 1221 C C . ALA A 1 162 ? -4.02 21.938 19.422 1 97 162 ALA A C 1
ATOM 1223 O O . ALA A 1 162 ? -3.1 22.75 19.297 1 97 162 ALA A O 1
ATOM 1224 N N . HIS A 1 163 ? -3.893 20.844 20.172 1 97.38 163 HIS A N 1
ATOM 1225 C CA . HIS A 1 163 ? -2.674 20.562 20.922 1 97.38 163 HIS A CA 1
ATOM 1226 C C . HIS A 1 163 ? -1.71 19.703 20.125 1 97.38 163 HIS A C 1
ATOM 1228 O O . HIS A 1 163 ? -0.565 19.5 20.531 1 97.38 163 HIS A O 1
ATOM 1234 N N . SER A 1 164 ? -2.146 19.156 19 1 98.25 164 SER A N 1
ATOM 1235 C CA . SER A 1 164 ? -1.208 18.406 18.156 1 98.25 164 SER A CA 1
ATOM 1236 C C . SER A 1 164 ? 0.011 19.25 17.812 1 98.25 164 SER A C 1
ATOM 1238 O O . SER A 1 164 ? -0.081 20.469 17.719 1 98.25 164 SER A O 1
ATOM 1240 N N . TRP A 1 165 ? 1.126 18.625 17.578 1 98.75 165 TRP A N 1
ATOM 1241 C CA . TRP A 1 165 ? 2.348 19.406 17.391 1 98.75 165 TRP A CA 1
ATOM 1242 C C . TRP A 1 165 ? 2.293 20.203 16.094 1 98.75 165 TRP A C 1
ATOM 1244 O O . TRP A 1 165 ? 2.781 21.344 16.031 1 98.75 165 TRP A O 1
ATOM 1254 N N . PRO A 1 166 ? 1.668 19.688 14.969 1 98.81 166 PRO A N 1
ATOM 1255 C CA . PRO A 1 166 ? 1.56 20.562 13.797 1 98.81 166 PRO A CA 1
ATOM 1256 C C . PRO A 1 166 ? 0.714 21.797 14.055 1 98.81 166 PRO A C 1
ATOM 1258 O O . PRO A 1 166 ? 1.072 22.906 13.625 1 98.81 166 PRO A O 1
ATOM 1261 N N . ALA A 1 167 ? -0.424 21.656 14.758 1 98.62 167 ALA A N 1
ATOM 1262 C CA . ALA A 1 167 ? -1.271 22.797 15.078 1 98.62 167 ALA A CA 1
ATOM 1263 C C . ALA A 1 167 ? -0.523 23.797 15.953 1 98.62 167 ALA A C 1
ATOM 1265 O O . ALA A 1 167 ? -0.556 25.016 15.688 1 98.62 167 ALA A O 1
ATOM 1266 N N . THR A 1 168 ? 0.179 23.281 16.953 1 98.5 168 THR A N 1
ATOM 1267 C CA . THR A 1 168 ? 0.913 24.109 17.891 1 98.5 168 THR A CA 1
ATOM 1268 C C . THR A 1 168 ? 2.057 24.844 17.188 1 98.5 168 THR A C 1
ATOM 1270 O O . THR A 1 168 ? 2.189 26.062 17.312 1 98.5 168 THR A O 1
ATOM 1273 N N . ALA A 1 169 ? 2.865 24.141 16.438 1 98.69 169 ALA A N 1
ATOM 1274 C CA . ALA A 1 169 ? 3.98 24.734 15.727 1 98.69 169 ALA A CA 1
ATOM 1275 C C . ALA A 1 169 ? 3.482 25.75 14.688 1 98.69 169 ALA A C 1
ATOM 1277 O O . ALA A 1 169 ? 4.098 26.797 14.484 1 98.69 169 ALA A O 1
ATOM 1278 N N . GLY A 1 170 ? 2.391 25.391 14.008 1 98.06 170 GLY A N 1
ATOM 1279 C CA . GLY A 1 170 ? 1.805 26.312 13.055 1 98.06 170 GLY A CA 1
ATOM 1280 C C . GLY A 1 170 ? 1.438 27.656 13.672 1 98.06 170 GLY A C 1
ATOM 1281 O O . GLY A 1 170 ? 1.713 28.703 13.086 1 98.06 170 GLY A O 1
ATOM 1282 N N . ARG A 1 171 ? 0.846 27.609 14.812 1 96.94 171 ARG A N 1
ATOM 1283 C CA . ARG A 1 171 ? 0.49 28.844 15.508 1 96.94 171 ARG A CA 1
ATOM 1284 C C . ARG A 1 171 ? 1.736 29.609 15.914 1 96.94 171 ARG A C 1
ATOM 1286 O O . ARG A 1 171 ? 1.787 30.844 15.773 1 96.94 171 ARG A O 1
ATOM 1293 N N . LEU A 1 172 ? 2.73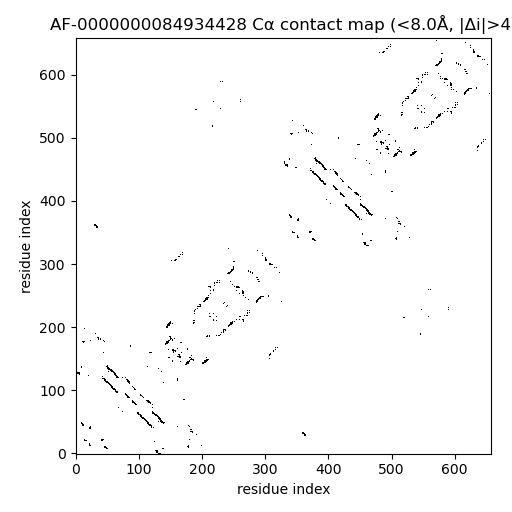 28.891 16.391 1 96.88 172 LEU A N 1
ATOM 1294 C CA . LEU A 1 172 ? 3.965 29.531 16.828 1 96.88 172 LEU A CA 1
ATOM 1295 C C . LEU A 1 172 ? 4.66 30.234 15.672 1 96.88 172 LEU A C 1
ATOM 1297 O O . LEU A 1 172 ? 5.285 31.281 15.852 1 96.88 172 LEU A O 1
ATOM 1301 N N . LEU A 1 173 ? 4.516 29.688 14.484 1 97.25 173 LEU A N 1
ATOM 1302 C CA . LEU A 1 173 ? 5.277 30.156 13.336 1 97.25 173 LEU A CA 1
ATOM 1303 C C . LEU A 1 173 ? 4.422 31.047 12.445 1 97.25 173 LEU A C 1
ATOM 1305 O O . LEU A 1 173 ? 4.922 31.641 11.484 1 97.25 173 LEU A O 1
ATOM 1309 N N . GLY A 1 174 ? 3.115 31.172 12.789 1 95.94 174 GLY A N 1
ATOM 1310 C CA . GLY A 1 174 ? 2.219 31.906 11.914 1 95.94 174 GLY A CA 1
ATOM 1311 C C . GLY A 1 174 ? 2.004 31.25 10.57 1 95.94 174 GLY A C 1
ATOM 1312 O O . GLY A 1 174 ? 2.018 31.906 9.531 1 95.94 174 GLY A O 1
ATOM 1313 N N . LEU A 1 175 ? 1.91 29.906 10.547 1 97.69 175 LEU A N 1
ATOM 1314 C CA . LEU A 1 175 ? 1.726 29.141 9.328 1 97.69 175 LEU A CA 1
ATOM 1315 C C . LEU A 1 175 ? 0.333 28.516 9.281 1 97.69 175 LEU A C 1
ATOM 1317 O O . LEU A 1 175 ? -0.392 28.531 10.281 1 97.69 175 LEU A O 1
ATOM 1321 N N . ASP A 1 176 ? -0.064 28.109 8.133 1 97.88 176 ASP A N 1
ATOM 1322 C CA . ASP A 1 176 ? -1.267 27.328 7.895 1 97.88 176 ASP A CA 1
ATOM 1323 C C . ASP A 1 176 ? -0.923 25.844 7.707 1 97.88 176 ASP A C 1
ATOM 1325 O O . ASP A 1 176 ? -0.716 25.391 6.578 1 97.88 176 ASP A O 1
ATOM 1329 N N . PRO A 1 177 ? -0.89 25.109 8.812 1 98.56 177 PRO A N 1
ATOM 1330 C CA . PRO A 1 177 ? -0.506 23.703 8.688 1 98.56 177 PRO A CA 1
ATOM 1331 C C . PRO A 1 177 ? -1.568 22.875 7.98 1 98.56 177 PRO A C 1
ATOM 1333 O O . PRO A 1 177 ? -2.76 23 8.266 1 98.56 177 PRO A O 1
ATOM 1336 N N . VAL A 1 178 ? -1.174 22.094 7.039 1 98.75 178 VAL A N 1
ATOM 1337 C CA . VAL A 1 178 ? -1.938 21 6.449 1 98.75 178 VAL A CA 1
ATOM 1338 C C . VAL A 1 178 ? -1.453 19.672 7.008 1 98.75 178 VAL A C 1
ATOM 1340 O O . VAL A 1 178 ? -0.363 19.203 6.668 1 98.75 178 VAL A O 1
ATOM 1343 N N . ASN A 1 179 ? -2.25 19.109 7.891 1 98.75 179 ASN A N 1
ATOM 1344 C CA . ASN A 1 179 ? -1.861 17.891 8.594 1 98.75 179 ASN A CA 1
ATOM 1345 C C . ASN A 1 179 ? -2.027 16.656 7.715 1 98.75 179 ASN A C 1
ATOM 1347 O O . ASN A 1 179 ? -3.15 16.219 7.469 1 98.75 179 ASN A O 1
ATOM 1351 N N . LEU A 1 180 ? -0.951 16.156 7.27 1 98.69 180 LEU A N 1
ATOM 1352 C CA . LEU A 1 180 ? -0.906 14.93 6.473 1 98.69 180 LEU A CA 1
ATOM 1353 C C . LEU A 1 180 ? -0.277 13.789 7.262 1 98.69 180 LEU A C 1
ATOM 1355 O O . LEU A 1 180 ? 0.654 13.133 6.785 1 98.69 180 LEU A O 1
ATOM 1359 N N . GLY A 1 181 ? -0.73 13.695 8.492 1 98.12 181 GLY A N 1
ATOM 1360 C CA . GLY A 1 181 ? -0.413 12.555 9.344 1 98.12 181 GLY A CA 1
ATOM 1361 C C . GLY A 1 181 ? -1.406 11.422 9.211 1 98.12 181 GLY A C 1
ATOM 1362 O O . GLY A 1 181 ? -2.619 11.641 9.203 1 98.12 181 GLY A O 1
ATOM 1363 N N . TYR A 1 182 ? -0.922 10.234 9.047 1 97 182 TYR A N 1
ATOM 1364 C CA . TYR A 1 182 ? -1.743 9.039 8.875 1 97 182 TYR A CA 1
ATOM 1365 C C . TYR A 1 182 ? -1.4 7.988 9.922 1 97 182 TYR A C 1
ATOM 1367 O O . TYR A 1 182 ? -0.324 7.387 9.883 1 97 182 TYR A O 1
ATOM 1375 N N . ALA A 1 183 ? -2.354 7.742 10.836 1 95.69 183 ALA A N 1
ATOM 1376 C CA . ALA A 1 183 ? -2.105 6.738 11.867 1 95.69 183 ALA A CA 1
ATOM 1377 C C . ALA A 1 183 ? -1.68 5.41 11.25 1 95.69 183 ALA A C 1
ATOM 1379 O O . ALA A 1 183 ? -2.336 4.906 10.336 1 95.69 183 ALA A O 1
ATOM 1380 N N . GLY A 1 184 ? -0.555 4.887 11.781 1 94.56 184 GLY A N 1
ATOM 1381 C CA . GLY A 1 184 ? -0.03 3.623 11.281 1 94.56 184 GLY A CA 1
ATOM 1382 C C . GLY A 1 184 ? 0.817 3.777 10.031 1 94.56 184 GLY A C 1
ATOM 1383 O O . GLY A 1 184 ? 1.46 2.824 9.594 1 94.56 184 GLY A O 1
ATOM 1384 N N . GLY A 1 185 ? 0.889 5.012 9.484 1 94.69 185 GLY A N 1
ATOM 1385 C CA . GLY A 1 185 ? 1.552 5.258 8.211 1 94.69 185 GLY A CA 1
ATOM 1386 C C . GLY A 1 185 ? 2.932 5.863 8.367 1 94.69 185 GLY A C 1
ATOM 1387 O O . GLY A 1 185 ? 3.674 5.508 9.281 1 94.69 185 GLY A O 1
ATOM 1388 N N . ALA A 1 186 ? 3.352 6.605 7.234 1 94 186 ALA A N 1
ATOM 1389 C CA . ALA A 1 186 ? 4.637 7.289 7.121 1 94 186 ALA A CA 1
ATOM 1390 C C . ALA A 1 186 ? 5.793 6.293 7.16 1 94 186 ALA A C 1
ATOM 1392 O O . ALA A 1 186 ? 6.781 6.508 7.863 1 94 186 ALA A O 1
ATOM 1393 N N . ARG A 1 187 ? 5.629 5.18 6.508 1 90.94 187 ARG A N 1
ATOM 1394 C CA . ARG A 1 187 ? 6.625 4.117 6.418 1 90.94 187 ARG A CA 1
ATOM 1395 C C . ARG A 1 187 ? 7.477 4.273 5.164 1 90.94 187 ARG A C 1
ATOM 1397 O O . ARG A 1 187 ? 8.391 3.482 4.926 1 90.94 187 ARG A O 1
ATOM 1404 N N . GLY A 1 188 ? 7.094 5.305 4.43 1 91.81 188 GLY A N 1
ATOM 1405 C CA . GLY A 1 188 ? 7.766 5.523 3.156 1 91.81 188 GLY A CA 1
ATOM 1406 C C . GLY A 1 188 ? 6.871 5.262 1.958 1 91.81 188 GLY A C 1
ATOM 1407 O O . GLY A 1 188 ? 7.348 4.84 0.902 1 91.81 188 GLY A O 1
ATOM 1408 N N . GLU A 1 189 ? 5.562 5.48 2.078 1 93.88 189 GLU A N 1
ATOM 1409 C CA . GLU A 1 189 ? 4.629 5.289 0.97 1 93.88 189 GLU A CA 1
ATOM 1410 C C . GLU A 1 189 ? 4.91 6.273 -0.162 1 93.88 189 GLU A C 1
ATOM 1412 O O . GLU A 1 189 ? 4.504 7.438 -0.095 1 93.88 189 GLU A O 1
ATOM 1417 N N . LEU A 1 190 ? 5.535 5.82 -1.209 1 95.06 190 LEU A N 1
ATOM 1418 C CA . LEU A 1 190 ? 6.02 6.691 -2.275 1 95.06 190 LEU A CA 1
ATOM 1419 C C . LEU A 1 190 ? 4.859 7.398 -2.971 1 95.06 190 LEU A C 1
ATOM 1421 O O . LEU A 1 190 ? 4.988 8.555 -3.377 1 95.06 190 LEU A O 1
ATOM 1425 N N . PRO A 1 191 ? 3.664 6.758 -3.117 1 95.5 191 PRO A N 1
ATOM 1426 C CA . PRO A 1 191 ? 2.553 7.492 -3.723 1 95.5 191 PRO A CA 1
ATOM 1427 C C . PRO A 1 191 ? 2.195 8.766 -2.953 1 95.5 191 PRO A C 1
ATOM 1429 O O . PRO A 1 191 ? 1.758 9.75 -3.553 1 95.5 191 PRO A O 1
ATOM 1432 N N . LEU A 1 192 ? 2.389 8.766 -1.664 1 97.19 192 LEU A N 1
ATOM 1433 C CA . LEU A 1 192 ? 2.1 9.961 -0.877 1 97.19 192 LEU A CA 1
ATOM 1434 C C . LEU A 1 192 ? 3.1 11.07 -1.185 1 97.19 192 LEU A C 1
ATOM 1436 O O . LEU A 1 192 ? 2.758 12.258 -1.121 1 97.19 192 LEU A O 1
ATOM 1440 N N . ALA A 1 193 ? 4.352 10.688 -1.47 1 98 193 ALA A N 1
ATOM 1441 C CA . ALA A 1 193 ? 5.332 11.68 -1.908 1 98 193 ALA A CA 1
ATOM 1442 C C . ALA A 1 193 ? 4.875 12.375 -3.189 1 98 193 ALA A C 1
ATOM 1444 O O . ALA A 1 193 ? 5.031 13.586 -3.334 1 98 193 ALA A O 1
ATOM 1445 N N . GLU A 1 194 ? 4.324 11.594 -4.102 1 97.31 194 GLU A N 1
ATOM 1446 C CA . GLU A 1 194 ? 3.787 12.172 -5.328 1 97.31 194 GLU A CA 1
ATOM 1447 C C . GLU A 1 194 ? 2.59 13.07 -5.039 1 97.31 194 GLU A C 1
ATOM 1449 O O . GLU A 1 194 ? 2.434 14.125 -5.656 1 97.31 194 GLU A O 1
ATOM 1454 N N . HIS A 1 195 ? 1.729 12.609 -4.094 1 97.75 195 HIS A N 1
ATOM 1455 C CA . HIS A 1 195 ? 0.632 13.484 -3.686 1 97.75 195 HIS A CA 1
ATOM 1456 C C . HIS A 1 195 ? 1.154 14.812 -3.156 1 97.75 195 HIS A C 1
ATOM 1458 O O . HIS A 1 195 ? 0.653 15.875 -3.535 1 97.75 195 HIS A O 1
ATOM 1464 N N . LEU A 1 196 ? 2.146 14.766 -2.307 1 98.19 196 LEU A N 1
ATOM 1465 C CA . LEU A 1 196 ? 2.744 15.961 -1.72 1 98.19 196 LEU A CA 1
ATOM 1466 C C . LEU A 1 196 ? 3.289 16.891 -2.805 1 98.19 196 LEU A C 1
ATOM 1468 O O . LEU A 1 196 ? 3.16 18.109 -2.707 1 98.19 196 LEU A O 1
ATOM 1472 N N . SER A 1 197 ? 3.834 16.297 -3.816 1 98.12 197 SER A N 1
ATOM 1473 C CA . SER A 1 197 ? 4.438 17.062 -4.895 1 98.12 197 SER A CA 1
ATOM 1474 C C . SER A 1 197 ? 3.383 17.875 -5.652 1 98.12 197 SER A C 1
ATOM 1476 O O . SER A 1 197 ? 3.705 18.859 -6.316 1 98.12 197 SER A O 1
ATOM 1478 N N . ARG A 1 198 ? 2.133 17.453 -5.531 1 97.25 198 ARG A N 1
ATOM 1479 C CA . ARG A 1 198 ? 1.057 18.078 -6.289 1 97.25 198 ARG A CA 1
ATOM 1480 C C . ARG A 1 198 ? 0.344 19.141 -5.453 1 97.25 198 ARG A C 1
ATOM 1482 O O . ARG A 1 198 ? -0.465 19.906 -5.973 1 97.25 198 ARG A O 1
ATOM 1489 N N . LEU A 1 199 ? 0.614 19.219 -4.145 1 97.94 199 LEU A N 1
ATOM 1490 C CA . LEU A 1 199 ? -0.033 20.172 -3.244 1 97.94 199 LEU A CA 1
ATOM 1491 C C . LEU A 1 199 ? 0.77 21.469 -3.148 1 97.94 199 LEU A C 1
ATOM 1493 O O . LEU A 1 199 ? 1.994 21.422 -3.008 1 97.94 199 LEU A O 1
ATOM 1497 N N . PRO A 1 200 ? 0.08 22.562 -3.244 1 97.56 200 PRO A N 1
ATOM 1498 C CA . PRO A 1 200 ? 0.825 23.797 -2.975 1 97.56 200 PRO A CA 1
ATOM 1499 C C . PRO A 1 200 ? 1.289 23.891 -1.522 1 97.56 200 PRO A C 1
ATOM 1501 O O . PRO A 1 200 ? 0.567 23.484 -0.609 1 97.56 200 PRO A O 1
ATOM 1504 N N . GLY A 1 201 ? 2.42 24.328 -1.251 1 97.88 201 GLY A N 1
ATOM 1505 C CA . GLY A 1 201 ? 2.998 24.516 0.069 1 97.88 201 GLY A CA 1
ATOM 1506 C C . GLY A 1 201 ? 4.277 25.328 0.049 1 97.88 201 GLY A C 1
ATOM 1507 O O . GLY A 1 201 ? 5.102 25.188 -0.858 1 97.88 201 GLY A O 1
ATOM 1508 N N . GLU A 1 202 ? 4.406 26.188 0.993 1 98.25 202 GLU A N 1
ATOM 1509 C CA . GLU A 1 202 ? 5.582 27.047 1.085 1 98.25 202 GLU A CA 1
ATOM 1510 C C . GLU A 1 202 ? 6.633 26.453 2.02 1 98.25 202 GLU A C 1
ATOM 1512 O O . GLU A 1 202 ? 7.785 26.875 2.027 1 98.25 202 GLU A O 1
ATOM 1517 N N . LEU A 1 203 ? 6.254 25.516 2.805 1 98.56 203 LEU A N 1
ATOM 1518 C CA . LEU A 1 203 ? 7.098 24.734 3.701 1 98.56 203 LEU A CA 1
ATOM 1519 C C . LEU A 1 203 ? 6.625 23.281 3.764 1 98.56 203 LEU A C 1
ATOM 1521 O O . LEU A 1 203 ? 5.426 23 3.691 1 98.56 203 LEU A O 1
ATOM 1525 N N . ILE A 1 204 ? 7.594 22.375 3.887 1 98.81 204 ILE A N 1
ATOM 1526 C CA . ILE A 1 204 ? 7.258 20.953 3.994 1 98.81 204 ILE A CA 1
ATOM 1527 C C . ILE A 1 204 ? 8.031 20.328 5.148 1 98.81 204 ILE A C 1
ATOM 1529 O O . ILE A 1 204 ? 9.227 20.594 5.324 1 98.81 204 ILE A O 1
ATOM 1533 N N . THR A 1 205 ? 7.383 19.625 5.984 1 98.88 205 THR A N 1
ATOM 1534 C CA . THR A 1 205 ? 8.016 18.766 6.984 1 98.88 205 THR A CA 1
ATOM 1535 C C . THR A 1 205 ? 7.645 17.312 6.762 1 98.88 205 THR A C 1
ATOM 1537 O O . THR A 1 205 ? 6.465 16.969 6.609 1 98.88 205 THR A O 1
ATOM 1540 N N . LEU A 1 206 ? 8.641 16.5 6.637 1 98.81 206 LEU A N 1
ATOM 1541 C CA . LEU A 1 206 ? 8.477 15.047 6.578 1 98.81 206 LEU A CA 1
ATOM 1542 C C . LEU A 1 206 ? 8.891 14.406 7.898 1 98.81 206 LEU A C 1
ATOM 1544 O O . LEU A 1 206 ? 10.078 14.289 8.195 1 98.81 206 LEU A O 1
ATOM 1548 N N . ALA A 1 207 ? 7.922 14.086 8.688 1 98 207 ALA A N 1
ATOM 1549 C CA . ALA A 1 207 ? 8.156 13.422 9.969 1 98 207 ALA A CA 1
ATOM 1550 C C . ALA A 1 207 ? 7.832 11.938 9.883 1 98 207 ALA A C 1
ATOM 1552 O O . ALA A 1 207 ? 6.73 11.508 10.25 1 98 207 ALA A O 1
ATOM 1553 N N . PHE A 1 208 ? 8.945 11.227 9.469 1 87.94 208 PHE A N 1
ATOM 1554 C CA . PHE A 1 208 ? 8.766 9.781 9.422 1 87.94 208 PHE A CA 1
ATOM 1555 C C . PHE A 1 208 ? 8.578 9.219 10.828 1 87.94 208 PHE A C 1
ATOM 1557 O O . PHE A 1 208 ? 9.047 9.797 11.805 1 87.94 208 PHE A O 1
ATOM 1564 N N . GLY A 1 209 ? 7.703 8.375 11.156 1 86 209 GLY A N 1
ATOM 1565 C CA . GLY A 1 209 ? 7.348 7.82 12.453 1 86 209 GLY A CA 1
ATOM 1566 C C . GLY A 1 209 ? 8.016 6.484 12.734 1 86 209 GLY A C 1
ATOM 1567 O O . GLY A 1 209 ? 9.078 6.191 12.188 1 86 209 GLY A O 1
ATOM 1568 N N . THR A 1 210 ? 7.586 5.902 13.695 1 92.12 210 THR A N 1
ATOM 1569 C CA . THR A 1 210 ? 8.234 4.719 14.25 1 92.12 210 THR A CA 1
ATOM 1570 C C . THR A 1 210 ? 7.676 3.447 13.609 1 92.12 210 THR A C 1
ATOM 1572 O O . THR A 1 210 ? 8.141 2.344 13.906 1 92.12 210 THR A O 1
ATOM 1575 N N . ASN A 1 211 ? 6.781 3.613 12.641 1 94.19 211 ASN A N 1
ATOM 1576 C CA . ASN A 1 211 ? 6.102 2.457 12.062 1 94.19 211 ASN A CA 1
ATOM 1577 C C . ASN A 1 211 ? 7 1.703 11.086 1 94.19 211 ASN A C 1
ATOM 1579 O O . ASN A 1 211 ? 6.691 0.576 10.695 1 94.19 211 ASN A O 1
ATOM 1583 N N . CYS A 1 212 ? 8.117 2.244 10.656 1 91.5 212 CYS A N 1
ATOM 1584 C CA . CYS A 1 212 ? 9.133 1.579 9.844 1 91.5 212 CYS A CA 1
ATOM 1585 C C . CYS A 1 212 ? 9.773 0.426 10.609 1 91.5 212 CYS A C 1
ATOM 1587 O O . CYS A 1 212 ? 10.438 -0.426 10.016 1 91.5 212 CYS A O 1
ATOM 1589 N N . TRP A 1 213 ? 9.602 0.435 11.953 1 95 213 TRP A N 1
ATOM 1590 C CA . TRP A 1 213 ? 10.125 -0.631 12.797 1 95 213 TRP A CA 1
ATOM 1591 C C . TRP A 1 213 ? 9.086 -1.729 12.992 1 95 213 TRP A C 1
ATOM 1593 O O . TRP A 1 213 ? 9.43 -2.91 13.078 1 95 213 TRP A O 1
ATOM 1603 N N . SER A 1 214 ? 7.805 -1.479 13.047 1 90.75 214 SER A N 1
ATOM 1604 C CA . SER A 1 214 ? 6.785 -2.414 13.516 1 90.75 214 SER A CA 1
ATOM 1605 C C . SER A 1 214 ? 5.895 -2.883 12.367 1 90.75 214 SER A C 1
ATOM 1607 O O . SER A 1 214 ? 6.156 -3.922 11.758 1 90.75 214 SER A O 1
ATOM 1609 N N . THR A 1 215 ? 4.926 -2.121 11.852 1 82.69 215 THR A N 1
ATOM 1610 C CA . THR A 1 215 ? 3.812 -2.504 10.984 1 82.69 215 THR A CA 1
ATOM 1611 C C . THR A 1 215 ? 4.328 -3.035 9.656 1 82.69 215 THR A C 1
ATOM 1613 O O . THR A 1 215 ? 3.799 -4.016 9.125 1 82.69 215 THR A O 1
ATOM 1616 N N . VAL A 1 216 ? 5.27 -2.373 9.094 1 86 216 VAL A N 1
ATOM 1617 C CA . VAL A 1 216 ? 6.02 -2.842 7.93 1 86 216 VAL A CA 1
ATOM 1618 C C . VAL A 1 216 ? 7.516 -2.715 8.195 1 86 216 VAL A C 1
ATOM 1620 O O . VAL A 1 216 ? 8.078 -1.619 8.125 1 86 216 VAL A O 1
ATOM 1623 N N . PRO A 1 217 ? 8.125 -3.785 8.555 1 91.12 217 PRO A N 1
ATOM 1624 C CA . PRO A 1 217 ? 9.531 -3.705 8.969 1 91.12 217 PRO A CA 1
ATOM 1625 C C . PRO A 1 217 ? 10.453 -3.254 7.844 1 91.12 217 PRO A C 1
ATOM 1627 O O . PRO A 1 217 ? 10.227 -3.588 6.68 1 91.12 217 PRO A O 1
ATOM 1630 N N . ALA A 1 218 ? 11.414 -2.516 8.219 1 94.25 218 ALA A N 1
ATOM 1631 C CA . ALA A 1 218 ? 12.406 -2.012 7.281 1 94.25 218 ALA A CA 1
ATOM 1632 C C . ALA A 1 218 ? 13.82 -2.391 7.723 1 94.25 218 ALA A C 1
ATOM 1634 O O . ALA A 1 218 ? 14.047 -2.709 8.891 1 94.25 218 ALA A O 1
ATOM 1635 N N . THR A 1 219 ? 14.734 -2.473 6.836 1 96.94 219 THR A N 1
ATOM 1636 C CA . THR A 1 219 ? 16.156 -2.438 7.141 1 96.94 219 THR A CA 1
ATOM 1637 C C . THR A 1 219 ? 16.688 -1.01 7.066 1 96.94 219 THR A C 1
ATOM 1639 O O . THR A 1 219 ? 16.031 -0.122 6.523 1 96.94 219 THR A O 1
ATOM 1642 N N . ALA A 1 220 ? 17.875 -0.844 7.637 1 97.62 220 ALA A N 1
ATOM 1643 C CA . ALA A 1 220 ? 18.516 0.467 7.559 1 97.62 220 ALA A CA 1
ATOM 1644 C C . ALA A 1 220 ? 18.766 0.874 6.109 1 97.62 220 ALA A C 1
ATOM 1646 O O . ALA A 1 220 ? 18.484 2.01 5.723 1 97.62 220 ALA A O 1
ATOM 1647 N N . ASP A 1 221 ? 19.234 -0.073 5.277 1 97.19 221 ASP A N 1
ATOM 1648 C CA . ASP A 1 221 ? 19.516 0.214 3.875 1 97.19 221 ASP A CA 1
ATOM 1649 C C . ASP A 1 221 ? 18.25 0.557 3.109 1 97.19 221 ASP A C 1
ATOM 1651 O O . ASP A 1 221 ? 18.234 1.474 2.285 1 97.19 221 ASP A O 1
ATOM 1655 N N . TRP A 1 222 ? 17.281 -0.229 3.361 1 96.69 222 TRP A N 1
ATOM 1656 C CA . TRP A 1 222 ? 16 0.011 2.689 1 96.69 222 TRP A CA 1
ATOM 1657 C C . TRP A 1 222 ? 15.445 1.382 3.057 1 96.69 222 TRP A C 1
ATOM 1659 O O . TRP A 1 222 ? 14.969 2.115 2.189 1 96.69 222 TRP A O 1
ATOM 1669 N N . LEU A 1 223 ? 15.484 1.717 4.344 1 97.5 223 LEU A N 1
ATOM 1670 C CA . LEU A 1 223 ? 14.945 2.992 4.797 1 97.5 223 LEU A CA 1
ATOM 1671 C C . LEU A 1 223 ? 15.766 4.156 4.25 1 97.5 223 LEU A C 1
ATOM 1673 O O . LEU A 1 223 ? 15.211 5.188 3.863 1 97.5 223 LEU A O 1
ATOM 1677 N N . TYR A 1 224 ? 17.125 4.039 4.223 1 98.12 224 TYR A N 1
ATOM 1678 C CA . TYR A 1 224 ? 18 5.027 3.611 1 98.12 224 TYR A CA 1
ATOM 1679 C C . TYR A 1 224 ? 17.562 5.328 2.182 1 98.12 224 TYR A C 1
ATOM 1681 O O . TYR A 1 224 ? 17.359 6.488 1.817 1 98.12 224 TYR A O 1
ATOM 1689 N N . ALA A 1 225 ? 17.359 4.281 1.381 1 97.56 225 ALA A N 1
ATOM 1690 C CA . ALA A 1 225 ? 16.969 4.434 -0.02 1 97.56 225 ALA A CA 1
ATOM 1691 C C . ALA A 1 225 ? 15.562 5.004 -0.143 1 97.56 225 ALA A C 1
ATOM 1693 O O . ALA A 1 225 ? 15.281 5.77 -1.064 1 97.56 225 ALA A O 1
ATOM 1694 N N . THR A 1 226 ? 14.695 4.625 0.76 1 97.19 226 THR A N 1
ATOM 1695 C CA . THR A 1 226 ? 13.312 5.078 0.738 1 97.19 226 THR A CA 1
ATOM 1696 C C . THR A 1 226 ? 13.227 6.582 0.99 1 97.19 226 THR A C 1
ATOM 1698 O O . THR A 1 226 ? 12.508 7.293 0.289 1 97.19 226 THR A O 1
ATOM 1701 N N . VAL A 1 227 ? 13.969 7.059 1.98 1 98.25 227 VAL A N 1
ATOM 1702 C CA . VAL A 1 227 ? 13.961 8.484 2.283 1 98.25 227 VAL A CA 1
ATOM 1703 C C . VAL A 1 227 ? 14.453 9.273 1.07 1 98.25 227 VAL A C 1
ATOM 1705 O O . VAL A 1 227 ? 13.859 10.289 0.696 1 98.25 227 VAL A O 1
ATOM 1708 N N . ARG A 1 228 ? 15.477 8.805 0.422 1 98.25 228 ARG A N 1
ATOM 1709 C CA . ARG A 1 228 ? 16.031 9.492 -0.746 1 98.25 228 ARG A CA 1
ATOM 1710 C C . ARG A 1 228 ? 15.016 9.516 -1.886 1 98.25 228 ARG A C 1
ATOM 1712 O O . ARG A 1 228 ? 14.812 10.555 -2.518 1 98.25 228 ARG A O 1
ATOM 1719 N N . ALA A 1 229 ? 14.375 8.398 -2.18 1 97.44 229 ALA A N 1
ATOM 1720 C CA . ALA A 1 229 ? 13.367 8.328 -3.232 1 97.44 229 ALA A CA 1
ATOM 1721 C C . ALA A 1 229 ? 12.18 9.234 -2.914 1 97.44 229 ALA A C 1
ATOM 1723 O O . ALA A 1 229 ? 11.664 9.922 -3.795 1 97.44 229 ALA A O 1
ATOM 1724 N N . PHE A 1 230 ? 11.719 9.203 -1.61 1 98.44 230 PHE A N 1
ATOM 1725 C CA . PHE A 1 230 ? 10.578 9.992 -1.174 1 98.44 230 PHE A CA 1
ATOM 1726 C C . PHE A 1 230 ? 10.836 11.484 -1.382 1 98.44 230 PHE A C 1
ATOM 1728 O O . PHE A 1 230 ? 10.031 12.18 -2.004 1 98.44 230 PHE A O 1
ATOM 1735 N N . VAL A 1 231 ? 11.984 11.938 -0.904 1 98.69 231 VAL A N 1
ATOM 1736 C CA . VAL A 1 231 ? 12.367 13.336 -1.058 1 98.69 231 VAL A CA 1
ATOM 1737 C C . VAL A 1 231 ? 12.5 13.68 -2.539 1 98.69 231 VAL A C 1
ATOM 1739 O O . VAL A 1 231 ? 12.078 14.75 -2.98 1 98.69 231 VAL A O 1
ATOM 1742 N N . GLY A 1 232 ? 13.094 12.758 -3.299 1 98 232 GLY A N 1
ATOM 1743 C CA . GLY A 1 232 ? 13.203 12.969 -4.73 1 98 232 GLY A CA 1
ATOM 1744 C C . GLY A 1 232 ? 11.867 13.227 -5.406 1 98 232 GLY A C 1
ATOM 1745 O O . GLY A 1 232 ? 11.758 14.117 -6.254 1 98 232 GLY A O 1
ATOM 1746 N N . LEU A 1 233 ? 10.867 12.5 -5.074 1 97.94 233 LEU A N 1
ATOM 1747 C CA . LEU A 1 233 ? 9.531 12.672 -5.652 1 97.94 233 LEU A CA 1
ATOM 1748 C C . LEU A 1 233 ? 8.914 13.992 -5.215 1 97.94 233 LEU A C 1
ATOM 1750 O O . LEU A 1 233 ? 8.312 14.703 -6.023 1 97.94 233 LEU A O 1
ATOM 1754 N N . VAL A 1 234 ? 9.047 14.312 -3.924 1 98.69 234 VAL A N 1
ATOM 1755 C CA . VAL A 1 234 ? 8.523 15.578 -3.414 1 98.69 234 VAL A CA 1
ATOM 1756 C C . VAL A 1 234 ? 9.156 16.734 -4.172 1 98.69 234 VAL A C 1
ATOM 1758 O O . VAL A 1 234 ? 8.477 17.703 -4.535 1 98.69 234 VAL A O 1
ATOM 1761 N N . ARG A 1 235 ? 10.43 16.656 -4.465 1 98.56 235 ARG A N 1
ATOM 1762 C CA . ARG A 1 235 ? 11.195 17.734 -5.078 1 98.56 235 ARG A CA 1
ATOM 1763 C C . ARG A 1 235 ? 10.789 17.938 -6.531 1 98.56 235 ARG A C 1
ATOM 1765 O O . ARG A 1 235 ? 11.094 18.969 -7.125 1 98.56 235 ARG A O 1
ATOM 1772 N N . ARG A 1 236 ? 10.078 16.969 -7.105 1 97 236 ARG A N 1
ATOM 1773 C CA . ARG A 1 236 ? 9.562 17.172 -8.453 1 97 236 ARG A CA 1
ATOM 1774 C C . ARG A 1 236 ? 8.555 18.312 -8.5 1 97 236 ARG A C 1
ATOM 1776 O O . ARG A 1 236 ? 8.461 19.031 -9.492 1 97 236 ARG A O 1
ATOM 1783 N N . GLY A 1 237 ? 7.793 18.531 -7.418 1 98.25 237 GLY A N 1
ATOM 1784 C CA . GLY A 1 237 ? 6.832 19.609 -7.34 1 98.25 237 GLY A CA 1
ATOM 1785 C C . GLY A 1 237 ? 7.316 20.781 -6.5 1 98.25 237 GLY A C 1
ATOM 1786 O O . GLY A 1 237 ? 6.77 21.875 -6.586 1 98.25 237 GLY A O 1
ATOM 1787 N N . HIS A 1 238 ? 8.391 20.516 -5.707 1 98.5 238 HIS A N 1
ATOM 1788 C CA . HIS A 1 238 ? 8.898 21.5 -4.766 1 98.5 238 HIS A CA 1
ATOM 1789 C C . HIS A 1 238 ? 10.422 21.578 -4.809 1 98.5 238 HIS A C 1
ATOM 1791 O O . HIS A 1 238 ? 11.094 21.266 -3.82 1 98.5 238 HIS A O 1
ATOM 1797 N N . PRO A 1 239 ? 11 22.031 -5.855 1 97.81 239 PRO A N 1
ATOM 1798 C CA . PRO A 1 239 ? 12.453 21.953 -6.047 1 97.81 239 PRO A CA 1
ATOM 1799 C C . PRO A 1 239 ? 13.227 22.797 -5.039 1 97.81 239 PRO A C 1
ATOM 1801 O O . PRO A 1 239 ? 14.344 22.453 -4.656 1 97.81 239 PRO A O 1
ATOM 1804 N N . LYS A 1 240 ? 12.578 23.922 -4.551 1 97.06 240 LYS A N 1
ATOM 1805 C CA . LYS A 1 240 ? 13.344 24.844 -3.711 1 97.06 240 LYS A CA 1
ATOM 1806 C C . LYS A 1 240 ? 12.617 25.125 -2.396 1 97.06 240 LYS A C 1
ATOM 1808 O O . LYS A 1 240 ? 13.062 25.953 -1.604 1 97.06 240 LYS A O 1
ATOM 1813 N N . THR A 1 241 ? 11.461 24.516 -2.205 1 98.44 241 THR A N 1
ATOM 1814 C CA . THR A 1 241 ? 10.711 24.719 -0.971 1 98.44 241 THR A CA 1
ATOM 1815 C C . THR A 1 241 ? 11.5 24.203 0.232 1 98.44 241 THR A C 1
ATOM 1817 O O . THR A 1 241 ? 12.055 23.109 0.196 1 98.44 241 THR A O 1
ATOM 1820 N N . PRO A 1 242 ? 11.602 25.016 1.292 1 98.69 242 PRO A N 1
ATOM 1821 C CA . PRO A 1 242 ? 12.234 24.484 2.502 1 98.69 242 PRO A CA 1
ATOM 1822 C C . PRO A 1 242 ? 11.57 23.188 2.984 1 98.69 242 PRO A C 1
ATOM 1824 O O . PRO A 1 242 ? 10.344 23.094 3.043 1 98.69 242 PRO A O 1
ATOM 1827 N N . LEU A 1 243 ? 12.406 22.188 3.191 1 98.81 243 LEU A N 1
ATOM 1828 C CA . LEU A 1 243 ? 11.953 20.859 3.568 1 98.81 243 LEU A CA 1
ATOM 1829 C C . LEU A 1 243 ? 12.695 20.359 4.797 1 98.81 243 LEU A C 1
ATOM 1831 O O . LEU A 1 243 ? 13.93 20.281 4.797 1 98.81 243 LEU A O 1
ATOM 1835 N N . LEU A 1 244 ? 11.961 20.125 5.879 1 98.88 244 LEU A N 1
ATOM 1836 C CA . LEU A 1 244 ? 12.516 19.594 7.125 1 98.88 244 LEU A CA 1
ATOM 1837 C C . LEU A 1 244 ? 12.195 18.109 7.277 1 98.88 244 LEU A C 1
ATOM 1839 O O . LEU A 1 244 ? 11.031 17.703 7.215 1 98.88 244 LEU A O 1
ATOM 1843 N N . VAL A 1 245 ? 13.203 17.297 7.391 1 98.81 245 VAL A N 1
ATOM 1844 C CA . VAL A 1 245 ? 13.023 15.891 7.75 1 98.81 245 VAL A CA 1
ATOM 1845 C C . VAL A 1 245 ? 13.188 15.727 9.258 1 98.81 245 VAL A C 1
ATOM 1847 O O . VAL A 1 245 ? 14.203 16.125 9.828 1 98.81 245 VAL A O 1
ATOM 1850 N N . VAL A 1 246 ? 12.164 15.234 9.898 1 98.69 246 VAL A N 1
ATOM 1851 C CA . VAL A 1 246 ? 12.219 14.867 11.312 1 98.69 246 VAL A CA 1
ATOM 1852 C C . VAL A 1 246 ? 12.297 13.352 11.453 1 98.69 246 VAL A C 1
ATOM 1854 O O . VAL A 1 246 ? 11.406 12.633 10.992 1 98.69 246 VAL A O 1
ATOM 1857 N N . SER A 1 247 ? 13.375 12.859 12.031 1 98.25 247 SER A N 1
ATOM 1858 C CA . SER A 1 247 ? 13.484 11.414 12.203 1 98.25 247 SER A CA 1
ATOM 1859 C C . SER A 1 247 ? 12.625 10.93 13.359 1 98.25 247 SER A C 1
ATOM 1861 O O . SER A 1 247 ? 12.086 11.734 14.125 1 98.25 247 SER A O 1
ATOM 1863 N N . PRO A 1 248 ? 12.352 9.625 13.516 1 97.44 248 PRO A N 1
ATOM 1864 C CA . PRO A 1 248 ? 11.445 9.086 14.531 1 97.44 248 PRO A CA 1
ATOM 1865 C C . PRO A 1 248 ? 11.797 9.547 15.938 1 97.44 248 PRO A C 1
ATOM 1867 O O . PRO A 1 248 ? 12.977 9.594 16.297 1 97.44 248 PRO A O 1
ATOM 1870 N N . VAL A 1 249 ? 10.75 9.898 16.656 1 98.12 249 VAL A N 1
ATOM 1871 C CA . VAL A 1 249 ? 10.945 10.242 18.062 1 98.12 249 VAL A CA 1
ATOM 1872 C C . VAL A 1 249 ? 11.117 8.969 18.891 1 98.12 249 VAL A C 1
ATOM 1874 O O . VAL A 1 249 ? 11.125 7.867 18.344 1 98.12 249 VAL A O 1
ATOM 1877 N N . LEU A 1 250 ? 11.281 9.172 20.156 1 98 250 LEU A N 1
ATOM 1878 C CA . LEU A 1 250 ? 11.57 8.094 21.094 1 98 250 LEU A CA 1
ATOM 1879 C C . LEU A 1 250 ? 10.461 7.051 21.078 1 98 250 LEU A C 1
ATOM 1881 O O . LEU A 1 250 ? 9.273 7.395 21.109 1 98 250 LEU A O 1
ATOM 1885 N N . ARG A 1 251 ? 10.758 5.809 20.922 1 97.69 251 ARG A N 1
ATOM 1886 C CA . ARG A 1 251 ? 9.953 4.625 21.203 1 97.69 251 ARG A CA 1
ATOM 1887 C C . ARG A 1 251 ? 10.75 3.592 21.984 1 97.69 251 ARG A C 1
ATOM 1889 O O . ARG A 1 251 ? 11.453 2.762 21.406 1 97.69 251 ARG A O 1
ATOM 1896 N N . PRO A 1 252 ? 10.57 3.633 23.297 1 98 252 PRO A N 1
ATOM 1897 C CA . PRO A 1 252 ? 11.453 2.84 24.156 1 98 252 PRO A CA 1
ATOM 1898 C C . PRO A 1 252 ? 11.492 1.366 23.766 1 98 252 PRO A C 1
ATOM 1900 O O . PRO A 1 252 ? 12.57 0.771 23.703 1 98 252 PRO A O 1
ATOM 1903 N N . GLU A 1 253 ? 10.438 0.772 23.438 1 97.06 253 GLU A N 1
ATOM 1904 C CA . GLU A 1 253 ? 10.367 -0.654 23.125 1 97.06 253 GLU A CA 1
ATOM 1905 C C . GLU A 1 253 ? 11.18 -0.992 21.891 1 97.06 253 GLU A C 1
ATOM 1907 O O . GLU A 1 253 ? 11.617 -2.131 21.719 1 97.06 253 GLU A O 1
ATOM 1912 N N . ALA A 1 254 ? 11.438 -0.045 21.016 1 97.69 254 ALA A N 1
ATOM 1913 C CA . ALA A 1 254 ? 11.969 -0.314 19.688 1 97.69 254 ALA A CA 1
ATOM 1914 C C . ALA A 1 254 ? 13.414 0.145 19.562 1 97.69 254 ALA A C 1
ATOM 1916 O O . ALA A 1 254 ? 14.109 -0.205 18.609 1 97.69 254 ALA A O 1
ATOM 1917 N N . GLU A 1 255 ? 13.906 0.937 20.578 1 98.19 255 GLU A N 1
ATOM 1918 C CA . GLU A 1 255 ? 15.203 1.582 20.453 1 98.19 255 GLU A CA 1
ATOM 1919 C C . GLU A 1 255 ? 16.312 0.552 20.25 1 98.19 255 GLU A C 1
ATOM 1921 O O . GLU A 1 255 ? 17.266 0.782 19.5 1 98.19 255 GLU A O 1
ATOM 1926 N N . HIS A 1 256 ? 16.188 -0.573 20.922 1 98 256 HIS A N 1
ATOM 1927 C CA . HIS A 1 256 ? 17.266 -1.555 20.891 1 98 256 HIS A CA 1
ATOM 1928 C C . HIS A 1 256 ? 16.719 -2.957 20.625 1 98 256 HIS A C 1
ATOM 1930 O O . HIS A 1 256 ? 17.438 -3.945 20.812 1 98 256 HIS A O 1
ATOM 1936 N N . THR A 1 257 ? 15.453 -3.076 20.281 1 98.12 257 THR A N 1
ATOM 1937 C CA . THR A 1 257 ? 14.844 -4.348 19.922 1 98.12 257 THR A CA 1
ATOM 1938 C C . THR A 1 257 ? 14.82 -4.527 18.406 1 98.12 257 THR A C 1
ATOM 1940 O O . THR A 1 257 ? 14.383 -3.631 17.688 1 98.12 257 THR A O 1
ATOM 1943 N N . ARG A 1 258 ? 15.297 -5.609 17.953 1 97.56 258 ARG A N 1
ATOM 1944 C CA . ARG A 1 258 ? 15.367 -5.859 16.531 1 97.56 258 ARG A CA 1
ATOM 1945 C C . ARG A 1 258 ? 13.992 -6.219 15.969 1 97.56 258 ARG A C 1
ATOM 1947 O O . ARG A 1 258 ? 13.242 -6.969 16.594 1 97.56 258 ARG A O 1
ATOM 1954 N N . ASN A 1 259 ? 13.648 -5.648 14.82 1 97 259 ASN A N 1
ATOM 1955 C CA . ASN A 1 259 ? 12.406 -6 14.141 1 97 259 ASN A CA 1
ATOM 1956 C C . ASN A 1 259 ? 12.562 -7.262 13.297 1 97 259 ASN A C 1
ATOM 1958 O O . ASN A 1 259 ? 13.578 -7.957 13.398 1 97 259 ASN A O 1
ATOM 1962 N N . ALA A 1 260 ? 11.594 -7.586 12.492 1 94.38 260 ALA A N 1
ATOM 1963 C CA . ALA A 1 260 ? 11.547 -8.836 11.742 1 94.38 260 ALA A CA 1
ATOM 1964 C C . ALA A 1 260 ? 12.68 -8.906 10.719 1 94.38 260 ALA A C 1
ATOM 1966 O O . ALA A 1 260 ? 13.039 -9.992 10.258 1 94.38 260 ALA A O 1
ATOM 1967 N N . LEU A 1 261 ? 13.289 -7.77 10.32 1 96.31 261 LEU A N 1
ATOM 1968 C CA . LEU A 1 261 ? 14.375 -7.738 9.352 1 96.31 261 LEU A CA 1
ATOM 1969 C C . LEU A 1 261 ? 15.703 -7.445 10.039 1 96.31 261 LEU A C 1
ATOM 1971 O O . LEU A 1 261 ? 16.703 -7.148 9.375 1 96.31 261 LEU A O 1
ATOM 1975 N N . GLY A 1 262 ? 15.625 -7.398 11.375 1 96.56 262 GLY A N 1
ATOM 1976 C CA . GLY A 1 262 ? 16.844 -7.363 12.164 1 96.56 262 GLY A CA 1
ATOM 1977 C C . GLY A 1 262 ? 17.328 -5.953 12.453 1 96.56 262 GLY A C 1
ATOM 1978 O O . GLY A 1 262 ? 18.453 -5.758 12.914 1 96.56 262 GLY A O 1
ATOM 1979 N N . ALA A 1 263 ? 16.562 -4.973 12.234 1 97.88 263 ALA A N 1
ATOM 1980 C CA . ALA A 1 263 ? 16.969 -3.59 12.469 1 97.88 263 ALA A CA 1
ATOM 1981 C C . ALA A 1 263 ? 16.328 -3.033 13.734 1 97.88 263 ALA A C 1
ATOM 1983 O O . ALA A 1 263 ? 15.148 -3.311 14.016 1 97.88 263 ALA A O 1
ATOM 1984 N N . THR A 1 264 ? 17.031 -2.268 14.516 1 98.31 264 THR A N 1
ATOM 1985 C CA . THR A 1 264 ? 16.469 -1.503 15.625 1 98.31 264 THR A CA 1
ATOM 1986 C C . THR A 1 264 ? 15.984 -0.138 15.148 1 98.31 264 THR A C 1
ATOM 1988 O O . THR A 1 264 ? 16.359 0.322 14.07 1 98.31 264 THR A O 1
ATOM 1991 N N . LEU A 1 265 ? 15.125 0.497 15.953 1 98 265 LEU A N 1
ATOM 1992 C CA . LEU A 1 265 ? 14.68 1.842 15.602 1 98 265 LEU A CA 1
ATOM 1993 C C . LEU A 1 265 ? 15.859 2.809 15.562 1 98 265 LEU A C 1
ATOM 1995 O O . LEU A 1 265 ? 15.898 3.725 14.742 1 98 265 LEU A O 1
ATOM 1999 N N . THR A 1 266 ? 16.828 2.619 16.453 1 98.5 266 THR A N 1
ATOM 2000 C CA . THR A 1 266 ? 18.047 3.432 16.469 1 98.5 266 THR A CA 1
ATOM 2001 C C . THR A 1 266 ? 18.766 3.365 15.125 1 98.5 266 THR A C 1
ATOM 2003 O O . THR A 1 266 ? 19.156 4.395 14.578 1 98.5 266 THR A O 1
ATOM 2006 N N . GLU A 1 267 ? 18.906 2.166 14.633 1 98.5 267 GLU A N 1
ATOM 2007 C CA . GLU A 1 267 ? 19.578 1.969 13.344 1 98.5 267 GLU A CA 1
ATOM 2008 C C . GLU A 1 267 ? 18.766 2.588 12.211 1 98.5 267 GLU A C 1
ATOM 2010 O O . GLU A 1 267 ? 19.328 3.203 11.305 1 98.5 267 GLU A O 1
ATOM 2015 N N . LEU A 1 268 ? 17.469 2.414 12.211 1 98.19 268 LEU A N 1
ATOM 2016 C CA . LEU A 1 268 ? 16.594 2.963 11.188 1 98.19 268 LEU A CA 1
ATOM 2017 C C . LEU A 1 268 ? 16.625 4.488 11.203 1 98.19 268 LEU A C 1
ATOM 2019 O O . LEU A 1 268 ? 16.703 5.125 10.156 1 98.19 268 LEU A O 1
ATOM 2023 N N . ARG A 1 269 ? 16.547 5.051 12.398 1 98 269 ARG A N 1
ATOM 2024 C CA . ARG A 1 269 ? 16.625 6.496 12.578 1 98 269 ARG A CA 1
ATOM 2025 C C . ARG A 1 269 ? 17.922 7.059 12 1 98 269 ARG A C 1
ATOM 2027 O O . ARG A 1 269 ? 17.906 8.062 11.289 1 98 269 ARG A O 1
ATOM 2034 N N . ARG A 1 270 ? 18.984 6.422 12.289 1 98.44 270 ARG A N 1
ATOM 2035 C CA . ARG A 1 270 ? 20.281 6.855 11.781 1 98.44 270 ARG A CA 1
ATOM 2036 C C . ARG A 1 270 ? 20.312 6.805 10.25 1 98.44 270 ARG A C 1
ATOM 2038 O O . ARG A 1 270 ? 20.891 7.688 9.609 1 98.44 270 ARG A O 1
ATOM 2045 N N . ALA A 1 271 ? 19.766 5.773 9.703 1 98.44 271 ALA A N 1
ATOM 2046 C CA . ALA A 1 271 ? 19.703 5.641 8.25 1 98.44 271 ALA A CA 1
ATOM 2047 C C . ALA A 1 271 ? 18.906 6.781 7.625 1 98.44 271 ALA A C 1
ATOM 2049 O O . ALA A 1 271 ? 19.297 7.332 6.594 1 98.44 271 ALA A O 1
ATOM 2050 N N . MET A 1 272 ? 17.812 7.16 8.211 1 98.31 272 MET A N 1
ATOM 2051 C CA . MET A 1 272 ? 16.969 8.25 7.727 1 98.31 272 MET A CA 1
ATOM 2052 C C . MET A 1 272 ? 17.719 9.578 7.785 1 98.31 272 MET A C 1
ATOM 2054 O O . MET A 1 272 ? 17.703 10.344 6.816 1 98.31 272 MET A O 1
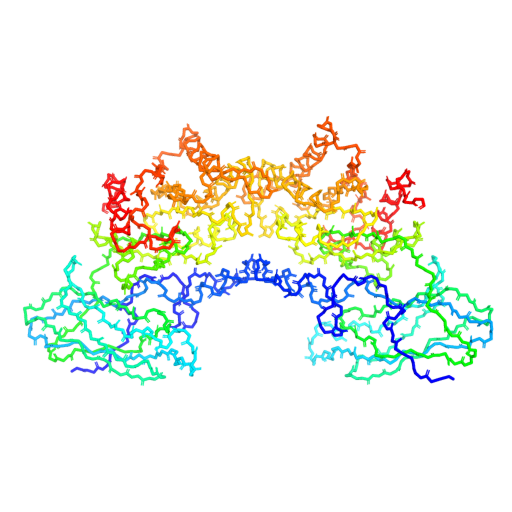ATOM 2058 N N . GLU A 1 273 ? 18.312 9.797 8.93 1 98.75 273 GLU A N 1
ATOM 2059 C CA . GLU A 1 273 ? 19.078 11.031 9.102 1 98.75 273 GLU A CA 1
ATOM 2060 C C . GLU A 1 273 ? 20.219 11.117 8.094 1 98.75 273 GLU A C 1
ATOM 2062 O O . GLU A 1 273 ? 20.438 12.172 7.5 1 98.75 273 GLU A O 1
ATOM 2067 N N . ARG A 1 274 ? 20.891 10.008 7.938 1 98.81 274 ARG A N 1
ATOM 2068 C CA . ARG A 1 274 ? 22 9.977 6.988 1 98.81 274 ARG A CA 1
ATOM 2069 C C . ARG A 1 274 ? 21.516 10.266 5.57 1 98.81 274 ARG A C 1
ATOM 2071 O O . ARG A 1 274 ? 22.156 11.008 4.828 1 98.81 274 ARG A O 1
ATOM 2078 N N . ALA A 1 275 ? 20.391 9.641 5.152 1 98.69 275 ALA A N 1
ATOM 2079 C CA . ALA A 1 275 ? 19.844 9.875 3.82 1 98.69 275 ALA A CA 1
ATOM 2080 C C . ALA A 1 275 ? 19.578 11.359 3.584 1 98.69 275 ALA A C 1
ATOM 2082 O O . ALA A 1 275 ? 19.953 11.906 2.545 1 98.69 275 ALA A O 1
ATOM 2083 N N . ALA A 1 276 ? 18.938 12.031 4.539 1 98.62 276 ALA A N 1
ATOM 2084 C CA . ALA A 1 276 ? 18.594 13.445 4.41 1 98.62 276 ALA A CA 1
ATOM 2085 C C . ALA A 1 276 ? 19.859 14.305 4.371 1 98.62 276 ALA A C 1
ATOM 2087 O O . ALA A 1 276 ? 19.969 15.227 3.559 1 98.62 276 ALA A O 1
ATOM 2088 N N . ARG A 1 277 ? 20.797 14 5.223 1 98.75 277 ARG A N 1
ATOM 2089 C CA . ARG A 1 277 ? 22.047 14.758 5.254 1 98.75 277 ARG A CA 1
ATOM 2090 C C . ARG A 1 277 ? 22.828 14.578 3.959 1 98.75 277 ARG A C 1
ATOM 2092 O O . ARG A 1 277 ? 23.453 15.523 3.463 1 98.75 277 ARG A O 1
ATOM 2099 N N . ASP A 1 278 ? 22.844 13.336 3.496 1 98.75 278 ASP A N 1
ATOM 2100 C CA . ASP A 1 278 ? 23.516 13.078 2.229 1 98.75 278 ASP A CA 1
ATOM 2101 C C . ASP A 1 278 ? 22.891 13.875 1.093 1 98.75 278 ASP A C 1
ATOM 2103 O O . ASP A 1 278 ? 23.594 14.453 0.267 1 98.75 278 ASP A O 1
ATOM 2107 N N . LEU A 1 279 ? 21.578 13.906 1.049 1 98.62 279 LEU A N 1
ATOM 2108 C CA . LEU A 1 279 ? 20.891 14.68 0.023 1 98.62 279 LEU A CA 1
ATOM 2109 C C . LEU A 1 279 ? 21.266 16.156 0.119 1 98.62 279 LEU A C 1
ATOM 2111 O O . LEU A 1 279 ? 21.516 16.812 -0.898 1 98.62 279 LEU A O 1
ATOM 2115 N N . ALA A 1 280 ? 21.25 16.672 1.315 1 98.25 280 ALA A N 1
ATOM 2116 C CA . ALA A 1 280 ? 21.656 18.047 1.519 1 98.25 280 ALA A CA 1
ATOM 2117 C C . ALA A 1 280 ? 23.078 18.297 1.019 1 98.25 280 ALA A C 1
ATOM 2119 O O . ALA A 1 280 ? 23.328 19.266 0.303 1 98.25 280 ALA A O 1
ATOM 2120 N N . SER A 1 281 ? 23.969 17.438 1.33 1 98.25 281 SER A N 1
ATOM 2121 C CA . SER A 1 281 ? 25.375 17.562 0.953 1 98.25 281 SER A CA 1
ATOM 2122 C C . SER A 1 281 ? 25.562 17.406 -0.553 1 98.25 281 SER A C 1
ATOM 2124 O O . SER A 1 281 ? 26.516 17.953 -1.125 1 98.25 281 SER A O 1
ATOM 2126 N N . GLU A 1 282 ? 24.656 16.703 -1.126 1 98 282 GLU A N 1
ATOM 2127 C CA . GLU A 1 282 ? 24.734 16.438 -2.562 1 98 282 GLU A CA 1
ATOM 2128 C C . GLU A 1 282 ? 24.141 17.609 -3.357 1 98 282 GLU A C 1
ATOM 2130 O O . GLU A 1 282 ? 24.062 17.547 -4.586 1 98 282 GLU A O 1
ATOM 2135 N N . GLY A 1 283 ? 23.625 18.672 -2.619 1 97.75 283 GLY A N 1
ATOM 2136 C CA . GLY A 1 283 ? 23.266 19.875 -3.352 1 97.75 283 GLY A CA 1
ATOM 2137 C C . GLY A 1 283 ? 21.875 20.391 -3.008 1 97.75 283 GLY A C 1
ATOM 2138 O O . GLY A 1 283 ? 21.422 21.391 -3.562 1 97.75 283 GLY A O 1
ATOM 2139 N N . ASP A 1 284 ? 21.156 19.719 -2.178 1 97.88 284 ASP A N 1
ATOM 2140 C CA . ASP A 1 284 ? 19.859 20.25 -1.756 1 97.88 284 ASP A CA 1
ATOM 2141 C C . ASP A 1 284 ? 20.016 21.188 -0.563 1 97.88 284 ASP A C 1
ATOM 2143 O O . ASP A 1 284 ? 19.781 20.797 0.582 1 97.88 284 ASP A O 1
ATOM 2147 N N . ASP A 1 285 ? 20.125 22.422 -0.774 1 96.94 285 ASP A N 1
ATOM 2148 C CA . ASP A 1 285 ? 20.422 23.422 0.248 1 96.94 285 ASP A CA 1
ATOM 2149 C C . ASP A 1 285 ? 19.172 23.812 1.022 1 96.94 285 ASP A C 1
ATOM 2151 O O . ASP A 1 285 ? 19.234 24.547 2.006 1 96.94 285 ASP A O 1
ATOM 2155 N N . HIS A 1 286 ? 18.062 23.266 0.603 1 98 286 HIS A N 1
ATOM 2156 C CA . HIS A 1 286 ? 16.812 23.609 1.256 1 98 286 HIS A CA 1
ATOM 2157 C C . HIS A 1 286 ? 16.328 22.484 2.148 1 98 286 HIS A C 1
ATOM 2159 O O . HIS A 1 286 ? 15.211 22.531 2.688 1 98 286 HIS A O 1
ATOM 2165 N N . LEU A 1 287 ? 17.125 21.438 2.252 1 98.62 287 LEU A N 1
ATOM 2166 C CA . LEU A 1 287 ? 16.781 20.266 3.062 1 98.62 287 LEU A CA 1
ATOM 2167 C C . LEU A 1 287 ? 17.438 20.359 4.441 1 98.62 287 LEU A C 1
ATOM 2169 O O . LEU A 1 287 ? 18.656 20.547 4.547 1 98.62 287 LEU A O 1
ATOM 2173 N N . LEU A 1 288 ? 16.609 20.312 5.504 1 98.5 288 LEU A N 1
ATOM 2174 C CA . LEU A 1 288 ? 17.047 20.344 6.895 1 98.5 288 LEU A CA 1
ATOM 2175 C C . LEU A 1 288 ? 16.734 19.016 7.59 1 98.5 288 LEU A C 1
ATOM 2177 O O . LEU A 1 288 ? 15.852 18.281 7.148 1 98.5 288 LEU A O 1
ATOM 2181 N N . VAL A 1 289 ? 17.469 18.75 8.648 1 98.62 289 VAL A N 1
ATOM 2182 C CA . VAL A 1 289 ? 17.25 17.531 9.43 1 98.62 289 VAL A CA 1
ATOM 2183 C C . VAL A 1 289 ? 17.094 17.891 10.906 1 98.62 289 VAL A C 1
ATOM 2185 O O . VAL A 1 289 ? 17.875 18.688 11.445 1 98.62 289 VAL A O 1
ATOM 2188 N N . LEU A 1 290 ? 16.094 17.422 11.492 1 98.69 290 LEU A N 1
ATOM 2189 C CA . LEU A 1 290 ? 15.867 17.516 12.938 1 98.69 290 LEU A CA 1
ATOM 2190 C C . LEU A 1 290 ? 15.844 16.125 13.562 1 98.69 290 LEU A C 1
ATOM 2192 O O . LEU A 1 290 ? 14.875 15.375 13.398 1 98.69 290 LEU A O 1
ATOM 2196 N N . PRO A 1 291 ? 16.906 15.703 14.281 1 98.5 291 PRO A N 1
ATOM 2197 C CA . PRO A 1 291 ? 16.891 14.406 14.969 1 98.5 291 PRO A CA 1
ATOM 2198 C C . PRO A 1 291 ? 15.734 14.289 15.969 1 98.5 291 PRO A C 1
ATOM 2200 O O . PRO A 1 291 ? 15.555 15.172 16.812 1 98.5 291 PRO A O 1
ATOM 2203 N N . GLY A 1 292 ? 14.977 13.188 15.906 1 98.25 292 GLY A N 1
ATOM 2204 C CA . GLY A 1 292 ? 13.742 13.055 16.672 1 98.25 292 GLY A CA 1
ATOM 2205 C C . GLY A 1 292 ? 13.953 12.484 18.062 1 98.25 292 GLY A C 1
ATOM 2206 O O . GLY A 1 292 ? 13.188 12.773 18.984 1 98.25 292 GLY A O 1
ATOM 2207 N N . ARG A 1 293 ? 15.016 11.656 18.25 1 97.88 293 ARG A N 1
ATOM 2208 C CA . ARG A 1 293 ? 15.188 10.875 19.469 1 97.88 293 ARG A CA 1
ATOM 2209 C C . ARG A 1 293 ? 15.289 11.789 20.688 1 97.88 293 ARG A C 1
ATOM 2211 O O . ARG A 1 293 ? 14.648 11.539 21.703 1 97.88 293 ARG A O 1
ATOM 2218 N N . PRO A 1 294 ? 16.062 12.859 20.641 1 98.12 294 PRO A N 1
ATOM 2219 C CA . PRO A 1 294 ? 16.266 13.648 21.844 1 98.12 294 PRO A CA 1
ATOM 2220 C C . PRO A 1 294 ? 15.062 14.539 22.172 1 98.12 294 PRO A C 1
ATOM 2222 O O . PRO A 1 294 ? 15.039 15.188 23.219 1 98.12 294 PRO A O 1
ATOM 2225 N N . LEU A 1 295 ? 14.07 14.609 21.328 1 98.44 295 LEU A N 1
ATOM 2226 C CA . LEU A 1 295 ? 12.977 15.555 21.484 1 98.44 295 LEU A CA 1
ATOM 2227 C C . LEU A 1 295 ? 12.086 15.164 22.656 1 98.44 295 LEU A C 1
ATOM 2229 O O . LEU A 1 295 ? 11.422 16.016 23.25 1 98.44 295 LEU A O 1
ATOM 2233 N N . LEU A 1 296 ? 12.07 13.891 22.922 1 98.62 296 LEU A N 1
ATOM 2234 C CA . LEU A 1 296 ? 11.156 13.406 23.953 1 98.62 296 LEU A CA 1
ATOM 2235 C C . LEU A 1 296 ? 11.883 12.523 24.953 1 98.62 296 LEU A C 1
ATOM 2237 O O . LEU A 1 296 ? 12.891 11.898 24.625 1 98.62 296 LEU A O 1
ATOM 2241 N N . GLY A 1 297 ? 11.438 12.516 26.188 1 98.25 297 GLY A N 1
ATOM 2242 C CA . GLY A 1 297 ? 11.711 11.484 27.172 1 98.25 297 GLY A CA 1
ATOM 2243 C C . GLY A 1 297 ? 10.516 10.602 27.469 1 98.25 297 GLY A C 1
ATOM 2244 O O . GLY A 1 297 ? 9.414 10.852 26.969 1 98.25 297 GLY A O 1
ATOM 2245 N N . PRO A 1 298 ? 10.75 9.508 28.234 1 98.06 298 PRO A N 1
ATOM 2246 C CA . PRO A 1 298 ? 9.641 8.602 28.547 1 98.06 298 PRO A CA 1
ATOM 2247 C C . PRO A 1 298 ? 8.461 9.312 29.203 1 98.06 298 PRO A C 1
ATOM 2249 O O . PRO A 1 298 ? 7.309 8.914 29 1 98.06 298 PRO A O 1
ATOM 2252 N N . GLU A 1 299 ? 8.688 10.367 29.922 1 98 299 GLU A N 1
ATOM 2253 C CA . GLU A 1 299 ? 7.652 11.102 30.641 1 98 299 GLU A CA 1
ATOM 2254 C C . GLU A 1 299 ? 6.75 11.867 29.672 1 98 299 GLU A C 1
ATOM 2256 O O . GLU A 1 299 ? 5.672 12.328 30.062 1 98 299 GLU A O 1
ATOM 2261 N N . HIS A 1 300 ? 7.164 12.031 28.453 1 98.62 300 HIS A N 1
ATOM 2262 C CA . HIS A 1 300 ? 6.406 12.773 27.453 1 98.62 300 HIS A CA 1
ATOM 2263 C C . HIS A 1 300 ? 5.527 11.844 26.625 1 98.62 300 HIS A C 1
ATOM 2265 O O . HIS A 1 300 ? 4.875 12.281 25.672 1 98.62 300 HIS A O 1
ATOM 2271 N N . LEU A 1 301 ? 5.535 10.547 26.953 1 98.38 301 LEU A N 1
ATOM 2272 C CA . LEU A 1 301 ? 4.762 9.555 26.219 1 98.38 301 LEU A CA 1
A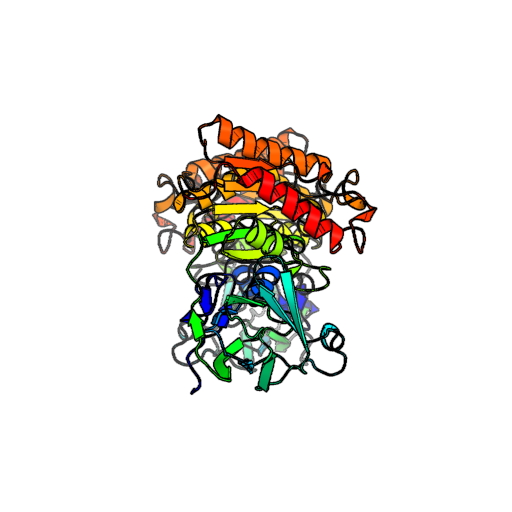TOM 2273 C C . LEU A 1 301 ? 3.529 9.125 27 1 98.38 301 LEU A C 1
ATOM 2275 O O . LEU A 1 301 ? 3.609 8.891 28.203 1 98.38 301 LEU A O 1
ATOM 2279 N N . ALA A 1 302 ? 2.365 8.984 26.359 1 97.5 302 ALA A N 1
ATOM 2280 C CA . ALA A 1 302 ? 1.107 8.617 27.016 1 97.5 302 ALA A CA 1
ATOM 2281 C C . ALA A 1 302 ? 0.994 7.109 27.188 1 97.5 302 ALA A C 1
ATOM 2283 O O . ALA A 1 302 ? 0.462 6.625 28.188 1 97.5 302 ALA A O 1
ATOM 2284 N N . ASP A 1 303 ? 1.423 6.34 26.172 1 96.69 303 ASP A N 1
ATOM 2285 C CA . ASP A 1 303 ? 1.264 4.891 26.172 1 96.69 303 ASP A CA 1
ATOM 2286 C C . ASP A 1 303 ? 2.572 4.195 25.797 1 96.69 303 ASP A C 1
ATOM 2288 O O . ASP A 1 303 ? 2.562 3.098 25.234 1 96.69 303 ASP A O 1
ATOM 2292 N N . GLY A 1 304 ? 3.693 4.957 25.969 1 96.5 304 GLY A N 1
ATOM 2293 C CA . GLY A 1 304 ? 5 4.41 25.641 1 96.5 304 GLY A CA 1
ATOM 2294 C C . GLY A 1 304 ? 5.391 4.609 24.188 1 96.5 304 GLY A C 1
ATOM 2295 O O . GLY A 1 304 ? 6.504 4.258 23.797 1 96.5 304 GLY A O 1
ATOM 2296 N N . LEU A 1 305 ? 4.508 5.172 23.406 1 96.44 305 LEU A N 1
ATOM 2297 C CA . LEU A 1 305 ? 4.742 5.363 21.984 1 96.44 305 LEU A CA 1
ATOM 2298 C C . LEU A 1 305 ? 4.312 6.758 21.547 1 96.44 305 LEU A C 1
ATOM 2300 O O . LEU A 1 305 ? 5.086 7.488 20.922 1 96.44 305 LEU A O 1
ATOM 2304 N N . HIS A 1 306 ? 3.143 7.141 21.922 1 98.19 306 HIS A N 1
ATOM 2305 C CA . HIS A 1 306 ? 2.572 8.398 21.469 1 98.19 306 HIS A CA 1
ATOM 2306 C C . HIS A 1 306 ? 2.805 9.516 22.484 1 98.19 306 HIS A C 1
ATOM 2308 O O . HIS A 1 306 ? 2.668 9.297 23.688 1 98.19 306 HIS A O 1
ATOM 2314 N N . PRO A 1 307 ? 3.158 10.695 22 1 98.5 307 PRO A N 1
ATOM 2315 C CA . PRO A 1 307 ? 3.338 11.828 22.922 1 98.5 307 PRO A CA 1
ATOM 2316 C C . PRO A 1 307 ? 2.031 12.273 23.578 1 98.5 307 PRO A C 1
ATOM 2318 O O . PRO A 1 307 ? 0.976 12.242 22.938 1 98.5 307 PRO A O 1
ATOM 2321 N N . ASN A 1 308 ? 2.125 12.625 24.828 1 98.25 308 ASN A N 1
ATOM 2322 C CA . ASN A 1 308 ? 1.056 13.391 25.469 1 98.25 308 ASN A CA 1
ATOM 2323 C C . ASN A 1 308 ? 1.12 14.867 25.094 1 98.25 308 ASN A C 1
ATOM 2325 O O . ASN A 1 308 ? 1.904 15.258 24.234 1 98.25 308 ASN A O 1
ATOM 2329 N N . ASP A 1 309 ? 0.26 15.734 25.703 1 98.19 309 ASP A N 1
ATOM 2330 C CA . ASP A 1 309 ? 0.216 17.156 25.328 1 98.19 309 ASP A CA 1
ATOM 2331 C C . ASP A 1 309 ? 1.582 17.812 25.516 1 98.19 309 ASP A C 1
ATOM 2333 O O . ASP A 1 309 ? 2.008 18.609 24.688 1 98.19 309 ASP A O 1
ATOM 2337 N N . ALA A 1 310 ? 2.26 17.453 26.609 1 98.62 310 ALA A N 1
ATOM 2338 C CA . ALA A 1 310 ? 3.592 18 26.844 1 98.62 310 ALA A CA 1
ATOM 2339 C C . ALA A 1 310 ? 4.562 17.578 25.734 1 98.62 310 ALA A C 1
ATOM 2341 O O . ALA A 1 310 ? 5.41 18.359 25.312 1 98.62 310 ALA A O 1
ATOM 2342 N N . GLY A 1 311 ? 4.492 16.297 25.375 1 98.88 311 GLY A N 1
ATOM 2343 C CA . GLY A 1 311 ? 5.316 15.797 24.281 1 98.88 311 GLY A CA 1
ATOM 2344 C C . GLY A 1 311 ? 5.051 16.5 22.969 1 98.88 311 GLY A C 1
ATOM 2345 O O . GLY A 1 311 ? 5.984 16.875 22.25 1 98.88 311 GLY A O 1
ATOM 2346 N N . HIS A 1 312 ? 3.779 16.672 22.625 1 98.81 312 HIS A N 1
ATOM 2347 C CA . HIS A 1 312 ? 3.426 17.406 21.438 1 98.81 312 HIS A CA 1
ATOM 2348 C C . HIS A 1 312 ? 3.992 18.828 21.469 1 98.81 312 HIS A C 1
ATOM 2350 O O . HIS A 1 312 ? 4.512 19.328 20.469 1 98.81 312 HIS A O 1
ATOM 2356 N N . ALA A 1 313 ? 3.887 19.484 22.594 1 98.69 313 ALA A N 1
ATOM 2357 C CA . ALA A 1 313 ? 4.41 20.844 22.75 1 98.69 313 ALA A CA 1
ATOM 2358 C C . ALA A 1 313 ? 5.918 20.875 22.516 1 98.69 313 ALA A C 1
ATOM 2360 O O . ALA A 1 313 ? 6.441 21.812 21.906 1 98.69 313 ALA A O 1
ATOM 2361 N N . ARG A 1 314 ? 6.609 19.875 23 1 98.81 314 ARG A N 1
ATOM 2362 C CA . ARG A 1 314 ? 8.055 19.797 22.828 1 98.81 314 ARG A CA 1
ATOM 2363 C C . ARG A 1 314 ? 8.43 19.625 21.359 1 98.81 314 ARG A C 1
ATOM 2365 O O . ARG A 1 314 ? 9.344 20.281 20.875 1 98.81 314 ARG A O 1
ATOM 2372 N N . ILE A 1 315 ? 7.789 18.719 20.703 1 98.81 315 ILE A N 1
ATOM 2373 C CA . ILE A 1 315 ? 8.039 18.516 19.266 1 98.81 315 ILE A CA 1
ATOM 2374 C C . ILE A 1 315 ? 7.77 19.812 18.516 1 98.81 315 ILE A C 1
ATOM 2376 O O . ILE A 1 315 ? 8.57 20.234 17.688 1 98.81 315 ILE A O 1
ATOM 2380 N N . ALA A 1 316 ? 6.621 20.469 18.859 1 98.88 316 ALA A N 1
ATOM 2381 C CA . ALA A 1 316 ? 6.234 21.719 18.203 1 98.88 316 ALA A CA 1
ATOM 2382 C C . ALA A 1 316 ? 7.32 22.781 18.359 1 98.88 316 ALA A C 1
ATOM 2384 O O . ALA A 1 316 ? 7.695 23.438 17.391 1 98.88 316 ALA A O 1
ATOM 2385 N N . THR A 1 317 ? 7.797 22.906 19.562 1 98.75 317 THR A N 1
ATOM 2386 C CA . THR A 1 317 ? 8.828 23.906 19.844 1 98.75 317 THR A CA 1
ATOM 2387 C C . THR A 1 317 ? 10.102 23.594 19.062 1 98.75 317 THR A C 1
ATOM 2389 O O . THR A 1 317 ? 10.703 24.5 18.469 1 98.75 317 THR A O 1
ATOM 2392 N N . ALA A 1 318 ? 10.523 22.375 19.031 1 98.81 318 ALA A N 1
ATOM 2393 C CA . ALA A 1 318 ? 11.742 21.969 18.312 1 98.81 318 ALA A CA 1
ATOM 2394 C C . ALA A 1 318 ? 11.609 22.219 16.812 1 98.81 318 ALA A C 1
ATOM 2396 O O . ALA A 1 318 ? 12.539 22.703 16.188 1 98.81 318 ALA A O 1
ATOM 2397 N N . VAL A 1 319 ? 10.484 21.844 16.266 1 98.81 319 VAL A N 1
ATOM 2398 C CA . VAL A 1 319 ? 10.242 22.047 14.844 1 98.81 319 VAL A CA 1
ATOM 2399 C C . VAL A 1 319 ? 10.219 23.531 14.523 1 98.81 319 VAL A C 1
ATOM 2401 O O . VAL A 1 319 ? 10.797 23.984 13.531 1 98.81 319 VAL A O 1
ATOM 2404 N N . ALA A 1 320 ? 9.508 24.328 15.383 1 98.56 320 ALA A N 1
ATOM 2405 C CA . ALA A 1 320 ? 9.453 25.766 15.18 1 98.56 320 ALA A CA 1
ATOM 2406 C C . ALA A 1 320 ? 10.859 26.375 15.18 1 98.56 320 ALA A C 1
ATOM 2408 O O . ALA A 1 320 ? 11.172 27.219 14.336 1 98.56 320 ALA A O 1
ATOM 2409 N N . GLU A 1 321 ? 11.688 25.922 16.094 1 98.5 321 GLU A N 1
ATOM 2410 C CA . GLU A 1 321 ? 13.055 26.406 16.172 1 98.5 321 GLU A CA 1
ATOM 2411 C C . GLU A 1 321 ? 13.844 26.047 14.914 1 98.5 321 GLU A C 1
ATOM 2413 O O . GLU A 1 321 ? 14.602 26.859 14.383 1 98.5 321 GLU A O 1
ATOM 2418 N N . ALA A 1 322 ? 13.648 24.828 14.43 1 98.31 322 ALA A N 1
ATOM 2419 C CA . ALA A 1 322 ? 14.367 24.344 13.258 1 98.31 322 ALA A CA 1
ATOM 2420 C C . ALA A 1 322 ? 13.969 25.125 12.008 1 98.31 322 ALA A C 1
ATOM 2422 O O . ALA A 1 322 ? 14.773 25.297 11.094 1 98.31 322 ALA A O 1
ATOM 2423 N N . LEU A 1 323 ? 12.727 25.625 11.969 1 98.12 323 LEU A N 1
ATOM 2424 C CA . LEU A 1 323 ? 12.188 26.234 10.75 1 98.12 323 LEU A CA 1
ATOM 2425 C C . LEU A 1 323 ? 12.305 27.766 10.805 1 98.12 323 LEU A C 1
ATOM 2427 O O . LEU A 1 323 ? 12.016 28.438 9.82 1 98.12 323 LEU A O 1
ATOM 2431 N N . ARG A 1 324 ? 12.734 28.344 11.859 1 95.5 324 ARG A N 1
ATOM 2432 C CA . ARG A 1 324 ? 12.695 29.766 12.125 1 95.5 324 ARG A CA 1
ATOM 2433 C C . ARG A 1 324 ? 13.414 30.562 11.039 1 95.5 324 ARG A C 1
ATOM 2435 O O . ARG A 1 324 ? 12.938 31.609 10.602 1 95.5 324 ARG A O 1
ATOM 2442 N N . ASP A 1 325 ? 14.508 30.016 10.547 1 94.25 325 ASP A N 1
ATOM 2443 C CA . ASP A 1 325 ? 15.367 30.781 9.648 1 94.25 325 ASP A CA 1
ATOM 2444 C C . ASP A 1 325 ? 14.984 30.547 8.188 1 94.25 325 ASP A C 1
ATOM 2446 O O . ASP A 1 325 ? 15.578 31.141 7.289 1 94.25 325 ASP A O 1
ATOM 2450 N N . VAL A 1 326 ? 13.953 29.719 7.953 1 95.44 326 VAL A N 1
ATOM 2451 C CA . VAL A 1 326 ? 13.633 29.422 6.562 1 95.44 326 VAL A CA 1
ATOM 2452 C C . VAL A 1 326 ? 12.164 29.734 6.293 1 95.44 326 VAL A C 1
ATOM 2454 O O . VAL A 1 326 ? 11.602 29.297 5.285 1 95.44 326 VAL A O 1
ATOM 2457 N N . LEU A 1 327 ? 11.562 30.469 7.168 1 94.06 327 LEU A N 1
ATOM 2458 C CA . LEU A 1 327 ? 10.164 30.844 7 1 94.06 327 LEU A CA 1
ATOM 2459 C C . LEU A 1 327 ? 9.984 31.703 5.754 1 94.06 327 LEU A C 1
ATOM 2461 O O . LEU A 1 327 ? 10.844 32.531 5.43 1 94.06 327 LEU A O 1
ATOM 2465 N N . PRO A 1 328 ? 8.891 31.344 5.074 1 87.06 328 PRO A N 1
ATOM 2466 C CA . PRO A 1 328 ? 8.625 32.188 3.902 1 87.06 328 PRO A CA 1
ATOM 2467 C C . PRO A 1 328 ? 8.43 33.656 4.258 1 87.06 328 PRO A C 1
ATOM 2469 O O . PRO A 1 328 ? 7.926 33.969 5.34 1 87.06 328 PRO A O 1
ATOM 2472 N N . ARG A 1 329 ? 9.062 34.469 3.514 1 67.94 329 ARG A N 1
ATOM 2473 C CA . ARG A 1 329 ? 8.961 35.938 3.684 1 67.94 329 ARG A CA 1
ATOM 2474 C C . ARG A 1 329 ? 7.641 36.438 3.137 1 67.94 329 ARG A C 1
ATOM 2476 O O . ARG A 1 329 ? 7.086 35.875 2.191 1 67.94 329 ARG A O 1
ATOM 2483 N N . MET B 1 1 ? -24.047 -40.625 -9.133 1 73.19 1 MET B N 1
ATOM 2484 C CA . MET B 1 1 ? -23.438 -40.219 -7.859 1 73.19 1 MET B CA 1
ATOM 2485 C C . MET B 1 1 ? -23.891 -38.812 -7.453 1 73.19 1 MET B C 1
ATOM 2487 O O . MET B 1 1 ? -24.188 -38 -8.312 1 73.19 1 MET B O 1
ATOM 2491 N N . GLY B 1 2 ? -23.969 -38.625 -6.168 1 90.25 2 GLY B N 1
ATOM 2492 C CA . GLY B 1 2 ? -24.453 -37.344 -5.637 1 90.25 2 GLY B CA 1
ATOM 2493 C C . GLY B 1 2 ? -23.406 -36.25 -5.66 1 90.25 2 GLY B C 1
ATOM 2494 O O . GLY B 1 2 ? -22.266 -36.469 -6.078 1 90.25 2 GLY B O 1
ATOM 2495 N N . TRP B 1 3 ? -23.844 -35.125 -5.5 1 96.25 3 TRP B N 1
ATOM 2496 C CA . TRP B 1 3 ? -22.969 -33.969 -5.387 1 96.25 3 TRP B CA 1
ATOM 2497 C C . TRP B 1 3 ? -22 -34.125 -4.211 1 96.25 3 TRP B C 1
ATOM 2499 O O . TRP B 1 3 ? -22.406 -34.594 -3.141 1 96.25 3 TRP B O 1
ATOM 2509 N N . THR B 1 4 ? -20.828 -33.812 -4.465 1 95.81 4 THR B N 1
ATOM 2510 C CA . THR B 1 4 ? -19.812 -33.875 -3.426 1 95.81 4 THR B CA 1
ATOM 2511 C C . THR B 1 4 ? -19.188 -32.5 -3.209 1 95.81 4 THR B C 1
ATOM 2513 O O . THR B 1 4 ? -19.141 -31.688 -4.133 1 95.81 4 THR B O 1
ATOM 2516 N N . ASP B 1 5 ? -18.734 -32.281 -2.01 1 96.25 5 ASP B N 1
ATOM 2517 C CA . ASP B 1 5 ? -18 -31.062 -1.66 1 96.25 5 ASP B CA 1
ATOM 2518 C C . ASP B 1 5 ? -16.766 -30.891 -2.549 1 96.25 5 ASP B C 1
ATOM 2520 O O . ASP B 1 5 ? -15.984 -31.828 -2.723 1 96.25 5 ASP B O 1
ATOM 2524 N N . PRO B 1 6 ? -16.672 -29.703 -3.127 1 95.81 6 PRO B N 1
ATOM 2525 C CA . PRO B 1 6 ? -15.57 -29.5 -4.066 1 95.81 6 PRO B CA 1
ATOM 2526 C C . PRO B 1 6 ? -14.234 -29.281 -3.367 1 95.81 6 PRO B C 1
ATOM 2528 O O . PRO B 1 6 ? -13.18 -29.328 -4.008 1 95.81 6 PRO B O 1
ATOM 2531 N N . ALA B 1 7 ? -14.172 -29 -2.074 1 95.44 7 ALA B N 1
ATOM 2532 C CA . ALA B 1 7 ? -13.008 -28.516 -1.336 1 95.44 7 ALA B CA 1
ATOM 2533 C C . ALA B 1 7 ? -11.82 -29.453 -1.528 1 95.44 7 ALA B C 1
ATOM 2535 O O . ALA B 1 7 ? -10.703 -29.016 -1.822 1 95.44 7 ALA B O 1
ATOM 2536 N N . PRO B 1 8 ? -12 -30.812 -1.494 1 96.44 8 PRO B N 1
ATOM 2537 C CA . PRO B 1 8 ? -10.852 -31.703 -1.646 1 96.44 8 PRO B CA 1
ATOM 2538 C C . PRO B 1 8 ? -10.266 -31.688 -3.059 1 96.44 8 PRO B C 1
ATOM 2540 O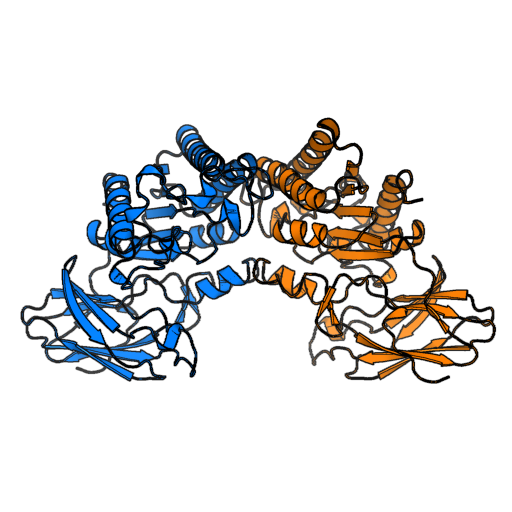 O . PRO B 1 8 ? -9.148 -32.156 -3.277 1 96.44 8 PRO B O 1
ATOM 2543 N N . PHE B 1 9 ? -11.047 -31.172 -4.02 1 97.69 9 PHE B N 1
ATOM 2544 C CA . PHE B 1 9 ? -10.633 -31.203 -5.418 1 97.69 9 PHE B CA 1
ATOM 2545 C C . PHE B 1 9 ? -9.969 -29.891 -5.816 1 97.69 9 PHE B C 1
ATOM 2547 O O . PHE B 1 9 ? -9.383 -29.781 -6.895 1 97.69 9 PHE B O 1
ATOM 2554 N N . LEU B 1 10 ? -10.07 -28.859 -4.969 1 97.31 10 LEU B N 1
ATOM 2555 C CA . LEU B 1 10 ? -9.562 -27.531 -5.305 1 97.31 10 LEU B CA 1
ATOM 2556 C C . LEU B 1 10 ? -8.047 -27.469 -5.152 1 97.31 10 LEU B C 1
ATOM 2558 O O . LEU B 1 10 ? -7.492 -28.031 -4.203 1 97.31 10 LEU B O 1
ATOM 2562 N N . ARG B 1 11 ? -7.422 -26.891 -6.129 1 97.81 11 ARG B N 1
ATOM 2563 C CA . ARG B 1 11 ? -5.988 -26.625 -6.121 1 97.81 11 ARG B CA 1
ATOM 2564 C C . ARG B 1 11 ? -5.703 -25.156 -6.406 1 97.81 11 ARG B C 1
ATOM 2566 O O . ARG B 1 11 ? -6.562 -24.438 -6.938 1 97.81 11 ARG B O 1
ATOM 2573 N N . GLY B 1 12 ? -4.504 -24.688 -6.094 1 97.94 12 GLY B N 1
ATOM 2574 C CA . GLY B 1 12 ? -4.07 -23.328 -6.387 1 97.94 12 GLY B CA 1
ATOM 2575 C C . GLY B 1 12 ? -4.605 -22.297 -5.402 1 97.94 12 GLY B C 1
ATOM 2576 O O . GLY B 1 12 ? -4.531 -21.094 -5.648 1 97.94 12 GLY B O 1
ATOM 2577 N N . THR B 1 13 ? -5.195 -22.75 -4.281 1 96.88 13 THR B N 1
ATOM 2578 C CA . THR B 1 13 ? -5.793 -21.859 -3.293 1 96.88 13 THR B CA 1
ATOM 2579 C C . THR B 1 13 ? -4.742 -21.375 -2.301 1 96.88 13 THR B C 1
ATOM 2581 O O . THR B 1 13 ? -4.012 -22.172 -1.714 1 96.88 13 THR B O 1
ATOM 2584 N N . ALA B 1 14 ? -4.645 -20.109 -2.121 1 97.94 14 ALA B N 1
ATOM 2585 C CA . ALA B 1 14 ? -3.732 -19.547 -1.129 1 97.94 14 ALA B CA 1
ATOM 2586 C C . ALA B 1 14 ? -4.41 -19.422 0.234 1 97.94 14 ALA B C 1
ATOM 2588 O O . ALA B 1 14 ? -3.996 -20.078 1.196 1 97.94 14 ALA B O 1
ATOM 2589 N N . TRP B 1 15 ? -5.461 -18.625 0.297 1 97.25 15 TRP B N 1
ATOM 2590 C CA . TRP B 1 15 ? -6.309 -18.453 1.474 1 97.25 15 TRP B CA 1
ATOM 2591 C C . TRP B 1 15 ? -7.781 -18.625 1.114 1 97.25 15 TRP B C 1
ATOM 2593 O O . TRP B 1 15 ? -8.141 -18.609 -0.065 1 97.25 15 TRP B O 1
ATOM 2603 N N . LEU B 1 16 ? -8.492 -18.859 2.145 1 94.31 16 LEU B N 1
ATOM 2604 C CA . LEU B 1 16 ? -9.945 -18.844 2.021 1 94.31 16 LEU B CA 1
ATOM 2605 C C . LEU B 1 16 ? -10.555 -17.719 2.846 1 94.31 16 LEU B C 1
ATOM 2607 O O . LEU B 1 16 ? -10.141 -17.484 3.988 1 94.31 16 LEU B O 1
ATOM 2611 N N . ASP B 1 17 ? -11.336 -16.938 2.295 1 93.69 17 ASP B N 1
ATOM 2612 C CA . ASP B 1 17 ? -12.25 -16.031 2.975 1 93.69 17 ASP B CA 1
ATOM 2613 C C . ASP B 1 17 ? -13.672 -16.578 2.982 1 93.69 17 ASP B C 1
ATOM 2615 O O . ASP B 1 17 ? -14.422 -16.391 2.018 1 93.69 17 ASP B O 1
ATOM 2619 N N . GLY B 1 18 ? -14.055 -17.266 4.031 1 89.88 18 GLY B N 1
ATOM 2620 C CA . GLY B 1 18 ? -15.203 -18.156 3.963 1 89.88 18 GLY B CA 1
ATOM 2621 C C . GLY B 1 18 ? -15.008 -19.297 2.982 1 89.88 18 GLY B C 1
ATOM 2622 O O . GLY B 1 18 ? -14.039 -20.062 3.094 1 89.88 18 GLY B O 1
ATOM 2623 N N . ASN B 1 19 ? -15.836 -19.359 1.963 1 86.88 19 ASN B N 1
ATOM 2624 C CA . ASN B 1 19 ? -15.727 -20.391 0.943 1 86.88 19 ASN B CA 1
ATOM 2625 C C . ASN B 1 19 ? -15.109 -19.844 -0.343 1 86.88 19 ASN B C 1
ATOM 2627 O O . ASN B 1 19 ? -15.062 -20.547 -1.358 1 86.88 19 ASN B O 1
ATOM 2631 N N . ARG B 1 20 ? -14.57 -18.656 -0.251 1 91.44 20 ARG B N 1
ATOM 2632 C CA . ARG B 1 20 ? -14.016 -18.016 -1.443 1 91.44 20 ARG B CA 1
ATOM 2633 C C . ARG B 1 20 ? -12.492 -18.062 -1.436 1 91.44 20 ARG B C 1
ATOM 2635 O O . ARG B 1 20 ? -11.852 -17.547 -0.518 1 91.44 20 ARG B O 1
ATOM 2642 N N . PRO B 1 21 ? -11.922 -18.672 -2.426 1 95.06 21 PRO B N 1
ATOM 2643 C CA . PRO B 1 21 ? -10.461 -18.578 -2.545 1 95.06 21 PRO B CA 1
ATOM 2644 C C . PRO B 1 21 ? -9.984 -17.141 -2.812 1 95.06 21 PRO B C 1
ATOM 2646 O O . PRO B 1 21 ? -10.547 -16.453 -3.66 1 95.06 21 PRO B O 1
ATOM 2649 N N . VAL B 1 22 ? -9.016 -16.688 -2.01 1 96.56 22 VAL B N 1
ATOM 2650 C CA . VAL B 1 22 ? -8.422 -15.375 -2.182 1 96.56 22 VAL B CA 1
ATOM 2651 C C . VAL B 1 22 ? -6.898 -15.484 -2.164 1 96.56 22 VAL B C 1
ATOM 2653 O O . VAL B 1 22 ? -6.352 -16.531 -1.803 1 96.56 22 VAL B O 1
ATOM 2656 N N . ARG B 1 23 ? -6.242 -14.438 -2.562 1 98.06 23 ARG B N 1
ATOM 2657 C CA . ARG B 1 23 ? -4.816 -14.555 -2.848 1 98.06 23 ARG B CA 1
ATOM 2658 C C . ARG B 1 23 ? -3.998 -13.648 -1.932 1 98.06 23 ARG B C 1
ATOM 2660 O O . ARG B 1 23 ? -2.836 -13.352 -2.219 1 98.06 23 ARG B O 1
ATOM 2667 N N . ALA B 1 24 ? -4.586 -13.078 -0.923 1 97.94 24 ALA B N 1
ATOM 2668 C CA . ALA B 1 24 ? -3.945 -12.414 0.206 1 97.94 24 ALA B CA 1
ATOM 2669 C C . ALA B 1 24 ? -4.609 -12.805 1.523 1 97.94 24 ALA B C 1
ATOM 2671 O O . ALA B 1 24 ? -5.766 -13.234 1.541 1 97.94 24 ALA B O 1
ATOM 2672 N N . ASP B 1 25 ? -3.85 -12.781 2.59 1 96.94 25 ASP B N 1
ATOM 2673 C CA . ASP B 1 25 ? -4.387 -13.086 3.912 1 96.94 25 ASP B CA 1
ATOM 2674 C C . ASP B 1 25 ? -5.539 -12.156 4.266 1 96.94 25 ASP B C 1
ATOM 2676 O O . ASP B 1 25 ? -5.344 -10.945 4.43 1 96.94 25 ASP B O 1
ATOM 2680 N N . PRO B 1 26 ? -6.754 -12.695 4.402 1 95.81 26 PRO B N 1
ATOM 2681 C CA . PRO B 1 26 ? -7.906 -11.828 4.656 1 95.81 26 PRO B CA 1
ATOM 2682 C C . PRO B 1 26 ? -7.793 -11.062 5.973 1 95.81 26 PRO B C 1
ATOM 2684 O O . PRO B 1 26 ? -8.438 -10.031 6.152 1 95.81 26 PRO B O 1
ATOM 2687 N N . ASP B 1 27 ? -7 -11.516 6.906 1 94.81 27 ASP B N 1
ATOM 2688 C CA . ASP B 1 27 ? -6.855 -10.883 8.211 1 94.81 27 ASP B CA 1
ATOM 2689 C C . ASP B 1 27 ? -5.805 -9.773 8.172 1 94.81 27 ASP B C 1
ATOM 2691 O O . ASP B 1 27 ? -5.574 -9.086 9.172 1 94.81 27 ASP B O 1
ATOM 2695 N N . ASP B 1 28 ? -5.207 -9.539 7.07 1 95.06 28 ASP B N 1
ATOM 2696 C CA . ASP B 1 28 ? -4.098 -8.594 6.988 1 95.06 28 ASP B CA 1
ATOM 2697 C C . ASP B 1 28 ? -4.16 -7.781 5.699 1 95.06 28 ASP B C 1
ATOM 2699 O O . ASP B 1 28 ? -3.131 -7.516 5.074 1 95.06 28 ASP B O 1
ATOM 2703 N N . LEU B 1 29 ? -5.34 -7.418 5.238 1 95.31 29 LEU B N 1
ATOM 2704 C CA . LEU B 1 29 ? -5.527 -6.707 3.979 1 95.31 29 LEU B CA 1
ATOM 2705 C C . LEU B 1 29 ? -5.238 -5.219 4.148 1 95.31 29 LEU B C 1
ATOM 2707 O O . LEU B 1 29 ? -4.969 -4.516 3.172 1 95.31 29 LEU B O 1
ATOM 2711 N N . GLU B 1 30 ? -5.305 -4.746 5.375 1 93.5 30 GLU B N 1
ATOM 2712 C CA . GLU B 1 30 ? -5.281 -3.309 5.625 1 93.5 30 GLU B CA 1
ATOM 2713 C C . GLU B 1 30 ? -3.938 -2.703 5.227 1 93.5 30 GLU B C 1
ATOM 2715 O O . GLU B 1 30 ? -3.863 -1.528 4.859 1 93.5 30 GLU B O 1
ATOM 2720 N N . ARG B 1 31 ? -2.895 -3.426 5.211 1 93.62 31 ARG B N 1
ATOM 2721 C CA . ARG B 1 31 ? -1.554 -2.926 4.926 1 93.62 31 ARG B CA 1
ATOM 2722 C C . ARG B 1 31 ? -1.274 -2.93 3.428 1 93.62 31 ARG B C 1
ATOM 2724 O O . ARG B 1 31 ? -0.25 -2.408 2.98 1 93.62 31 ARG B O 1
ATOM 2731 N N . LEU B 1 32 ? -2.16 -3.549 2.609 1 95.88 32 LEU B N 1
ATOM 2732 C CA . LEU B 1 32 ? -1.95 -3.648 1.169 1 95.88 32 LEU B CA 1
ATOM 2733 C C . LEU B 1 32 ? -2.549 -2.445 0.449 1 95.88 32 LEU B C 1
ATOM 2735 O O . LEU B 1 32 ? -3.604 -1.94 0.844 1 95.88 32 LEU B O 1
ATOM 2739 N N . PRO B 1 33 ? -1.836 -1.994 -0.626 1 95 33 PRO B N 1
ATOM 2740 C CA . PRO B 1 33 ? -2.523 -1.038 -1.497 1 95 33 PRO B CA 1
ATOM 2741 C C . PRO B 1 33 ? -3.893 -1.533 -1.953 1 95 33 PRO B C 1
ATOM 2743 O O . PRO B 1 33 ? -4.074 -2.73 -2.188 1 95 33 PRO B O 1
ATOM 2746 N N . TRP B 1 34 ? -4.781 -0.641 -2.182 1 93.88 34 TRP B N 1
ATOM 2747 C CA . TRP B 1 34 ? -6.16 -0.961 -2.535 1 93.88 34 TRP B CA 1
ATOM 2748 C C . TRP B 1 34 ? -6.219 -1.751 -3.838 1 93.88 34 TRP B C 1
ATOM 2750 O O . TRP B 1 34 ? -6.98 -2.715 -3.953 1 93.88 34 TRP B O 1
ATOM 2760 N N . ASP B 1 35 ? -5.469 -1.353 -4.777 1 94.19 35 ASP B N 1
ATOM 2761 C CA . ASP B 1 35 ? -5.5 -2.014 -6.078 1 94.19 35 ASP B CA 1
ATOM 2762 C C . ASP B 1 35 ? -5.031 -3.461 -5.973 1 94.19 35 ASP B C 1
ATOM 2764 O O . ASP B 1 35 ? -5.605 -4.355 -6.598 1 94.19 35 ASP B O 1
ATOM 2768 N N . ILE B 1 36 ? -4.043 -3.736 -5.105 1 95.88 36 ILE B N 1
ATOM 2769 C CA . ILE B 1 36 ? -3.518 -5.082 -4.918 1 95.88 36 ILE B CA 1
ATOM 2770 C C . ILE B 1 36 ? -4.543 -5.934 -4.172 1 95.88 36 ILE B C 1
ATOM 2772 O O . ILE B 1 36 ? -4.793 -7.086 -4.543 1 95.88 36 ILE B O 1
ATOM 2776 N N . ALA B 1 37 ? -5.117 -5.363 -3.123 1 95.5 37 ALA B N 1
ATOM 2777 C CA . ALA B 1 37 ? -6.125 -6.09 -2.354 1 95.5 37 ALA B CA 1
ATOM 2778 C C . ALA B 1 37 ? -7.309 -6.484 -3.232 1 95.5 37 ALA B C 1
ATOM 2780 O O . ALA B 1 37 ? -7.875 -7.566 -3.074 1 95.5 37 ALA B O 1
ATOM 2781 N N . GLU B 1 38 ? -7.688 -5.613 -4.121 1 94.12 38 GLU B N 1
ATOM 2782 C CA . GLU B 1 38 ? -8.781 -5.902 -5.043 1 94.12 38 GLU B CA 1
ATOM 2783 C C . GLU B 1 38 ? -8.43 -7.059 -5.973 1 94.12 38 GLU B C 1
ATOM 2785 O O . GLU B 1 38 ? -9.25 -7.941 -6.215 1 94.12 38 GLU B O 1
ATOM 2790 N N . ARG B 1 39 ? -7.234 -7.039 -6.457 1 95.5 39 ARG B N 1
ATOM 2791 C CA . ARG B 1 39 ? -6.789 -8.133 -7.32 1 95.5 39 ARG B CA 1
ATOM 2792 C C . ARG B 1 39 ? -6.715 -9.445 -6.551 1 95.5 39 ARG B C 1
ATOM 2794 O O . ARG B 1 39 ? -7.012 -10.508 -7.098 1 95.5 39 ARG B O 1
ATOM 2801 N N . ALA B 1 40 ? -6.309 -9.352 -5.301 1 96.75 40 ALA B N 1
ATOM 2802 C CA . ALA B 1 40 ? -6.117 -10.531 -4.461 1 96.75 40 ALA B CA 1
ATOM 2803 C C . ALA B 1 40 ? -7.441 -11.242 -4.195 1 96.75 40 ALA B C 1
ATOM 2805 O O . ALA B 1 40 ? -7.461 -12.391 -3.752 1 96.75 40 ALA B O 1
ATOM 2806 N N . ALA B 1 41 ? -8.539 -10.594 -4.457 1 95.12 41 ALA B N 1
ATOM 2807 C CA . ALA B 1 41 ? -9.859 -11.18 -4.215 1 95.12 41 ALA B CA 1
ATOM 2808 C C . ALA B 1 41 ? -10.227 -12.164 -5.324 1 95.12 41 ALA B C 1
ATOM 2810 O O . ALA B 1 41 ? -11.141 -12.984 -5.156 1 95.12 41 ALA B O 1
ATOM 2811 N N . LEU B 1 42 ? -9.578 -12.062 -6.453 1 95 42 LEU B N 1
ATOM 2812 C CA . LEU B 1 42 ? -9.883 -12.914 -7.598 1 95 42 LEU B CA 1
ATOM 2813 C C . LEU B 1 42 ? -9.211 -14.273 -7.457 1 95 42 LEU B C 1
ATOM 2815 O O . LEU B 1 42 ? -8.062 -14.359 -7.023 1 95 42 LEU B O 1
ATOM 2819 N N . PRO B 1 43 ? -9.883 -15.305 -7.824 1 96 43 PRO B N 1
ATOM 2820 C CA . PRO B 1 43 ? -9.352 -16.656 -7.648 1 96 43 PRO B CA 1
ATOM 2821 C C . PRO B 1 43 ? -8.469 -17.094 -8.812 1 96 43 PRO B C 1
ATOM 2823 O O . PRO B 1 43 ? -8.641 -18.203 -9.336 1 96 43 PRO B O 1
ATOM 2826 N N . ILE B 1 44 ? -7.52 -16.312 -9.148 1 97.56 44 ILE B N 1
ATOM 2827 C CA . ILE B 1 44 ? -6.629 -16.594 -10.273 1 97.56 44 ILE B CA 1
ATOM 2828 C C . ILE B 1 44 ? -5.824 -17.859 -9.977 1 97.56 44 ILE B C 1
ATOM 2830 O O . ILE B 1 44 ? -5.254 -18 -8.898 1 97.56 44 ILE B O 1
ATOM 2834 N N . GLY B 1 45 ? -5.789 -18.734 -10.938 1 97.81 45 GLY B N 1
ATOM 2835 C CA . GLY B 1 45 ? -4.98 -19.938 -10.828 1 97.81 45 GLY B CA 1
ATOM 2836 C C . GLY B 1 45 ? -5.699 -21.078 -10.117 1 97.81 45 GLY B C 1
ATOM 2837 O O . GLY B 1 45 ? -5.203 -22.203 -10.078 1 97.81 45 GLY B O 1
ATOM 2838 N N . VAL B 1 46 ? -6.863 -20.844 -9.508 1 97.75 46 VAL B N 1
ATOM 2839 C CA . VAL B 1 46 ? -7.621 -21.906 -8.844 1 97.75 46 VAL B CA 1
ATOM 2840 C C . VAL B 1 46 ? -8.219 -22.844 -9.883 1 97.75 46 VAL B C 1
ATOM 2842 O O . VAL B 1 46 ? -8.719 -22.406 -10.922 1 97.75 46 VAL B O 1
ATOM 2845 N N . ARG B 1 47 ? -8.195 -24.109 -9.547 1 98.06 47 ARG B N 1
ATOM 2846 C CA . ARG B 1 47 ? -8.656 -25.156 -10.469 1 98.06 47 ARG B CA 1
ATOM 2847 C C . ARG B 1 47 ? -9.25 -26.328 -9.711 1 98.06 47 ARG B C 1
ATOM 2849 O O . ARG B 1 47 ? -9.148 -26.406 -8.484 1 98.06 47 ARG B O 1
ATOM 2856 N N . VAL B 1 48 ? -9.945 -27.172 -10.43 1 98.25 48 VAL B N 1
ATOM 2857 C CA . VAL B 1 48 ? -10.477 -28.422 -9.898 1 98.25 48 VAL B CA 1
ATOM 2858 C C . VAL B 1 48 ? -9.711 -29.609 -10.5 1 98.25 48 VAL B C 1
ATOM 2860 O O . VAL B 1 48 ? -9.68 -29.766 -11.727 1 98.25 48 VAL B O 1
ATOM 2863 N N . GLU B 1 49 ? -9.125 -30.391 -9.664 1 98.75 49 GLU B N 1
ATOM 2864 C CA . GLU B 1 49 ? -8.352 -31.531 -10.141 1 98.75 49 GLU B CA 1
ATOM 2865 C C . GLU B 1 49 ? -8.875 -32.844 -9.562 1 98.75 49 GLU B C 1
ATOM 2867 O O . GLU B 1 49 ? -9.125 -32.938 -8.359 1 98.75 49 GLU B O 1
ATOM 2872 N N . PHE B 1 50 ? -9.008 -33.875 -10.422 1 98.62 50 PHE B N 1
ATOM 2873 C CA . PHE B 1 50 ? -9.602 -35.125 -9.977 1 98.62 50 PHE B CA 1
ATOM 2874 C C . PHE B 1 50 ? -9.094 -36.281 -10.82 1 98.62 50 PHE B C 1
ATOM 2876 O O . PHE B 1 50 ? -8.578 -36.094 -11.922 1 98.62 50 PHE B O 1
ATOM 2883 N N . THR B 1 51 ? -9.164 -37.438 -10.219 1 98.5 51 THR B N 1
ATOM 2884 C CA . THR B 1 51 ? -9.039 -38.719 -10.938 1 98.5 51 THR B CA 1
ATOM 2885 C C . THR B 1 51 ? -10.414 -39.281 -11.25 1 98.5 51 THR B C 1
ATOM 2887 O O . THR B 1 51 ? -11.242 -39.469 -10.352 1 98.5 51 THR B O 1
ATOM 2890 N N . ALA B 1 52 ? -10.648 -39.531 -12.477 1 98.31 52 ALA B N 1
ATOM 2891 C CA . ALA B 1 52 ? -11.883 -40.156 -12.898 1 98.31 52 ALA B CA 1
ATOM 2892 C C . ALA B 1 52 ? -11.672 -41.656 -13.164 1 98.31 52 ALA B C 1
ATOM 2894 O O . ALA B 1 52 ? -10.711 -42.031 -13.836 1 98.31 52 ALA B O 1
ATOM 2895 N N . SER B 1 53 ? -12.57 -42.5 -12.68 1 97.94 53 SER B N 1
ATOM 2896 C CA . SER B 1 53 ? -12.492 -43.906 -12.969 1 97.94 53 SER B CA 1
ATOM 2897 C C . SER B 1 53 ? -12.867 -44.219 -14.414 1 97.94 53 SER B C 1
ATOM 2899 O O . SER B 1 53 ? -13.586 -43.438 -15.047 1 97.94 53 SER B O 1
ATOM 2901 N N . PRO B 1 54 ? -12.289 -45.312 -14.945 1 97.56 54 PRO B N 1
ATOM 2902 C CA . PRO B 1 54 ? -12.75 -45.719 -16.281 1 97.56 54 PRO B CA 1
ATOM 2903 C C . PRO B 1 54 ? -14.266 -45.844 -16.359 1 97.56 54 PRO B C 1
ATOM 2905 O O . PRO B 1 54 ? -14.906 -46.312 -15.422 1 97.56 54 PRO B O 1
ATOM 2908 N N . GLY B 1 55 ? -14.805 -45.344 -17.406 1 96.81 55 GLY B N 1
ATOM 2909 C CA . GLY B 1 55 ? -16.25 -45.406 -17.594 1 96.81 55 GLY B CA 1
ATOM 2910 C C . GLY B 1 55 ? -16.953 -44.125 -17.188 1 96.81 55 GLY B C 1
ATOM 2911 O O . GLY B 1 55 ? -18.156 -43.969 -17.453 1 96.81 55 GLY B O 1
ATOM 2912 N N . THR B 1 56 ? -16.25 -43.281 -16.484 1 97.19 56 THR B N 1
ATOM 2913 C CA . THR B 1 56 ? -16.828 -42 -16.156 1 97.19 56 THR B CA 1
ATOM 2914 C C . THR B 1 56 ? -17.062 -41.188 -17.438 1 97.19 56 THR B C 1
ATOM 2916 O O . THR B 1 56 ? -16.109 -40.875 -18.156 1 97.19 56 THR B O 1
ATOM 2919 N N . ARG B 1 57 ? -18.25 -40.75 -17.703 1 97.31 57 ARG B N 1
ATOM 2920 C CA . ARG B 1 57 ? -18.609 -40.125 -18.984 1 97.31 57 ARG B CA 1
ATOM 2921 C C . ARG B 1 57 ? -18.391 -38.625 -18.953 1 97.31 57 ARG B C 1
ATOM 2923 O O . ARG B 1 57 ? -18.156 -38 -19.984 1 97.31 57 ARG B O 1
ATOM 2930 N N . ALA B 1 58 ? -18.562 -38.062 -17.734 1 98.12 58 ALA B N 1
ATOM 2931 C CA . ALA B 1 58 ? -18.469 -36.625 -17.609 1 98.12 58 ALA B CA 1
ATOM 2932 C C . ALA B 1 58 ? -18.312 -36.219 -16.156 1 98.12 58 ALA B C 1
ATOM 2934 O O . ALA B 1 58 ? -18.562 -37 -15.242 1 98.12 58 ALA B O 1
ATOM 2935 N N . VAL B 1 59 ? -17.797 -35.062 -15.953 1 98.25 59 VAL B N 1
ATOM 2936 C CA . VAL B 1 59 ? -17.828 -34.375 -14.656 1 98.25 59 VAL B CA 1
ATOM 2937 C C . VAL B 1 59 ? -18.75 -33.188 -14.711 1 98.25 59 VAL B C 1
ATOM 2939 O O . VAL B 1 59 ? -18.781 -32.469 -15.711 1 98.25 59 VAL B O 1
ATOM 2942 N N . GLN B 1 60 ? -19.516 -33 -13.727 1 98.38 60 GLN B N 1
ATOM 2943 C CA . GLN B 1 60 ? -20.359 -31.828 -13.562 1 98.38 60 GLN B CA 1
ATOM 2944 C C . GLN B 1 60 ? -19.875 -30.953 -12.406 1 98.38 60 GLN B C 1
ATOM 2946 O O . GLN B 1 60 ? -19.484 -31.469 -11.359 1 98.38 60 GLN B O 1
ATOM 2951 N N . LEU B 1 61 ? -19.859 -29.672 -12.68 1 97.75 61 LEU B N 1
ATOM 2952 C CA . LEU B 1 61 ? -19.5 -28.688 -11.664 1 97.75 61 LEU B CA 1
ATOM 2953 C C . LEU B 1 61 ? -20.641 -27.703 -11.43 1 97.75 61 LEU B C 1
ATOM 2955 O O . LEU B 1 61 ? -21.109 -27.062 -12.367 1 97.75 61 LEU B O 1
ATOM 2959 N N . ARG B 1 62 ? -21.172 -27.719 -10.25 1 97.5 62 ARG B N 1
ATOM 2960 C CA . ARG B 1 62 ? -22.031 -26.609 -9.82 1 97.5 62 ARG B CA 1
ATOM 2961 C C . ARG B 1 62 ? -21.188 -25.422 -9.344 1 97.5 62 ARG B C 1
ATOM 2963 O O . ARG B 1 62 ? -20.219 -25.609 -8.602 1 97.5 62 ARG B O 1
ATOM 2970 N N . TYR B 1 63 ? -21.562 -24.266 -9.867 1 96 63 TYR B N 1
ATOM 2971 C CA . TYR B 1 63 ? -20.719 -23.109 -9.531 1 96 63 TYR B CA 1
ATOM 2972 C C . TYR B 1 63 ? -21.547 -21.828 -9.469 1 96 63 TYR B C 1
ATOM 2974 O O . TYR B 1 63 ? -22.688 -21.797 -9.938 1 96 63 TYR B O 1
ATOM 2982 N N . ARG B 1 64 ? -21 -20.859 -8.797 1 95.62 64 ARG B N 1
ATOM 2983 C CA . ARG B 1 64 ? -21.453 -19.469 -8.836 1 95.62 64 ARG B CA 1
ATOM 2984 C C . ARG B 1 64 ? -20.438 -18.594 -9.539 1 95.62 64 ARG B C 1
ATOM 2986 O O . ARG B 1 64 ? -19.234 -18.859 -9.5 1 95.62 64 ARG B O 1
ATOM 2993 N N . ALA B 1 65 ? -20.906 -17.562 -10.242 1 93.56 65 ALA B N 1
ATOM 2994 C CA . ALA B 1 65 ? -20.031 -16.594 -10.875 1 93.56 65 ALA B CA 1
ATOM 2995 C C . ALA B 1 65 ? -20.656 -15.203 -10.891 1 93.56 65 ALA B C 1
ATOM 2997 O O . ALA B 1 65 ? -21.875 -15.07 -10.766 1 93.56 65 ALA B O 1
ATOM 2998 N N . ASP B 1 66 ? -19.75 -14.219 -10.922 1 91.75 66 ASP B N 1
ATOM 2999 C CA . ASP B 1 66 ? -20.234 -12.852 -11.086 1 91.75 66 ASP B CA 1
ATOM 3000 C C . ASP B 1 66 ? -20.875 -12.664 -12.469 1 91.75 66 ASP B C 1
ATOM 3002 O O . ASP B 1 66 ? -20.312 -13.102 -13.477 1 91.75 66 ASP B O 1
ATOM 3006 N N . VAL B 1 67 ? -22.047 -12.047 -12.461 1 91.31 67 VAL B N 1
ATOM 3007 C CA . VAL B 1 67 ? -22.734 -11.781 -13.719 1 91.31 67 VAL B CA 1
ATOM 3008 C C . VAL B 1 67 ? -22.469 -10.336 -14.148 1 91.31 67 VAL B C 1
ATOM 3010 O O . VAL B 1 67 ? -22.922 -9.391 -13.492 1 91.31 67 VAL B O 1
ATOM 3013 N N . PRO B 1 68 ? -21.672 -10.258 -15.211 1 86.56 68 PRO B N 1
ATOM 3014 C CA . PRO B 1 68 ? -21.375 -8.898 -15.656 1 86.56 68 PRO B CA 1
ATOM 3015 C C . PRO B 1 68 ? -22.625 -8.109 -16.031 1 86.56 68 PRO B C 1
ATOM 3017 O O . PRO B 1 68 ? -23.562 -8.672 -16.594 1 86.56 68 PRO B O 1
ATOM 3020 N N . GLU B 1 69 ? -22.578 -6.875 -15.656 1 85.25 69 GLU B N 1
ATOM 3021 C CA . GLU B 1 69 ? -23.656 -5.98 -16.094 1 85.25 69 GLU B CA 1
ATOM 3022 C C . GLU B 1 69 ? -23.516 -5.629 -17.562 1 85.25 69 GLU B C 1
ATOM 3024 O O . GLU B 1 69 ? -22.438 -5.766 -18.141 1 85.25 69 GLU B O 1
ATOM 3029 N N . PRO B 1 70 ? -24.703 -5.148 -18.109 1 79.44 70 PRO B N 1
ATOM 3030 C CA . PRO B 1 70 ? -24.578 -4.672 -19.484 1 79.44 70 PRO B CA 1
ATOM 3031 C C . PRO B 1 70 ? -23.531 -3.578 -19.656 1 79.44 70 PRO B C 1
ATOM 3033 O O . PRO B 1 70 ? -23.438 -2.674 -18.812 1 79.44 70 PRO B O 1
ATOM 3036 N N . GLY B 1 71 ? -22.641 -3.744 -20.531 1 81.56 71 GLY B N 1
ATOM 3037 C CA . GLY B 1 71 ? -21.594 -2.758 -20.766 1 81.56 71 GLY B CA 1
ATOM 3038 C C . GLY B 1 71 ? -20.281 -3.105 -20.094 1 81.56 71 GLY B C 1
ATOM 3039 O O . GLY B 1 71 ? -19.266 -2.471 -20.375 1 81.56 71 GLY B O 1
ATOM 3040 N N . ASP B 1 72 ? -20.312 -4.098 -19.25 1 80.5 72 ASP B N 1
ATOM 3041 C CA . ASP B 1 72 ? -19.094 -4.547 -18.594 1 80.5 72 ASP B CA 1
ATOM 3042 C C . ASP B 1 72 ? -18.125 -5.148 -19.594 1 80.5 72 ASP B C 1
ATOM 3044 O O . ASP B 1 72 ? -18.5 -5.992 -20.406 1 80.5 72 ASP B O 1
ATOM 3048 N N . PRO B 1 73 ? -16.906 -4.586 -19.609 1 74.44 73 PRO B N 1
ATOM 3049 C CA . PRO B 1 73 ? -15.906 -5.145 -20.531 1 74.44 73 PRO B CA 1
ATOM 3050 C C . PRO B 1 73 ? -15.75 -6.656 -20.391 1 74.44 73 PRO B C 1
ATOM 3052 O O . PRO B 1 73 ? -15.375 -7.336 -21.344 1 74.44 73 PRO B O 1
ATOM 3055 N N . LEU B 1 74 ? -16.047 -7.129 -19.281 1 73.38 74 LEU B N 1
ATOM 3056 C CA . LEU B 1 74 ? -15.898 -8.562 -19.031 1 73.38 74 LEU B CA 1
ATOM 3057 C C . LEU B 1 74 ? -17.016 -9.344 -19.703 1 73.38 74 LEU B C 1
ATOM 3059 O O . LEU B 1 74 ? -16.922 -10.562 -19.875 1 73.38 74 LEU B O 1
ATOM 3063 N N . ALA B 1 75 ? -18.094 -8.617 -20.031 1 74.19 75 ALA B N 1
ATOM 3064 C CA . ALA B 1 75 ? -19.234 -9.266 -20.656 1 74.19 75 ALA B CA 1
ATOM 3065 C C . ALA B 1 75 ? -18.844 -9.898 -21.984 1 74.19 75 ALA B C 1
ATOM 3067 O O . ALA B 1 75 ? -19.5 -10.836 -22.453 1 74.19 75 ALA B O 1
ATOM 3068 N N . GLY B 1 76 ? -17.844 -9.375 -22.547 1 74.75 76 GLY B N 1
ATOM 3069 C CA . GLY B 1 76 ? -17.406 -9.891 -23.844 1 74.75 76 GLY B CA 1
ATOM 3070 C C . GLY B 1 76 ? -16.516 -11.109 -23.734 1 74.75 76 GLY B C 1
ATOM 3071 O O . GLY B 1 76 ? -16.266 -11.797 -24.734 1 74.75 76 GLY B O 1
ATOM 3072 N N . LEU B 1 77 ? -16.062 -11.414 -22.547 1 78.56 77 LEU B N 1
ATOM 3073 C CA . LEU B 1 77 ? -15.188 -12.562 -22.375 1 78.56 77 LEU B CA 1
ATOM 3074 C C . LEU B 1 77 ? -15.992 -13.859 -22.266 1 78.56 77 LEU B C 1
ATOM 3076 O O . LEU B 1 77 ? -17.047 -13.891 -21.641 1 78.56 77 LEU B O 1
ATOM 3080 N N . ARG B 1 78 ? -15.508 -14.859 -23 1 85.5 78 ARG B N 1
ATOM 3081 C CA . ARG B 1 78 ? -16.188 -16.156 -22.922 1 85.5 78 ARG B CA 1
ATOM 3082 C C . ARG B 1 78 ? -15.945 -16.812 -21.562 1 85.5 78 ARG B C 1
ATOM 3084 O O . ARG B 1 78 ? -14.828 -16.781 -21.031 1 85.5 78 ARG B O 1
ATOM 3091 N N . HIS B 1 79 ? -16.984 -17.297 -21.031 1 92.12 79 HIS B N 1
ATOM 3092 C CA . HIS B 1 79 ? -16.953 -18.016 -19.766 1 92.12 79 HIS B CA 1
ATOM 3093 C C . HIS B 1 79 ? -16.766 -19.516 -19.984 1 92.12 79 HIS B C 1
ATOM 3095 O O . HIS B 1 79 ? -17.719 -20.281 -19.953 1 92.12 79 HIS B O 1
ATOM 3101 N N . CYS B 1 80 ? -15.492 -19.922 -20.156 1 95.12 80 CYS B N 1
ATOM 3102 C CA . CYS B 1 80 ? -15.203 -21.281 -20.625 1 95.12 80 CYS B CA 1
ATOM 3103 C C . CYS B 1 80 ? -14.43 -22.062 -19.578 1 95.12 80 CYS B C 1
ATOM 3105 O O . CYS B 1 80 ? -13.508 -21.531 -18.953 1 95.12 80 CYS B O 1
ATOM 3107 N N . PHE B 1 81 ? -14.844 -23.281 -19.391 1 97.38 81 PHE B N 1
ATOM 3108 C CA . PHE B 1 81 ? -14.141 -24.266 -18.578 1 97.38 81 PHE B CA 1
ATOM 3109 C C . PHE B 1 81 ? -13.281 -25.172 -19.453 1 97.38 81 PHE B C 1
ATOM 3111 O O . PHE B 1 81 ? -13.789 -25.797 -20.391 1 97.38 81 PHE B O 1
ATOM 3118 N N . ALA B 1 82 ? -12 -25.156 -19.156 1 97.62 82 ALA B N 1
ATOM 3119 C CA . ALA B 1 82 ? -11.094 -25.969 -19.969 1 97.62 82 ALA B CA 1
ATOM 3120 C C . ALA B 1 82 ? -10.648 -27.219 -19.219 1 97.62 82 ALA B C 1
ATOM 3122 O O . ALA B 1 82 ? -10.18 -27.125 -18.078 1 97.62 82 ALA B O 1
ATOM 3123 N N . LEU B 1 83 ? -10.828 -28.328 -19.812 1 98.38 83 LEU B N 1
ATOM 3124 C CA . LEU B 1 83 ? -10.422 -29.609 -19.266 1 98.38 83 LEU B CA 1
ATOM 3125 C C . LEU B 1 83 ? -9.086 -30.062 -19.859 1 98.38 83 LEU B C 1
ATOM 3127 O O . LEU B 1 83 ? -8.945 -30.156 -21.078 1 98.38 83 LEU B O 1
ATOM 3131 N N . TRP B 1 84 ? -8.195 -30.312 -18.953 1 98.19 84 TRP B N 1
ATOM 3132 C CA . TRP B 1 84 ? -6.859 -30.719 -19.359 1 98.19 84 TRP B CA 1
ATOM 3133 C C . TRP B 1 84 ? -6.496 -32.062 -18.75 1 98.19 84 TRP B C 1
ATOM 3135 O O . TRP B 1 84 ? -7.004 -32.438 -17.688 1 98.19 84 TRP B O 1
ATOM 3145 N N . SER B 1 85 ? -5.691 -32.844 -19.359 1 97.5 85 SER B N 1
ATOM 3146 C CA . SER B 1 85 ? -4.961 -34.031 -18.859 1 97.5 85 SER B CA 1
ATOM 3147 C C . SER B 1 85 ? -3.459 -33.844 -19.062 1 97.5 85 SER B C 1
ATOM 3149 O O . SER B 1 85 ? -2.957 -34 -20.188 1 97.5 85 SER B O 1
ATOM 3151 N N . GLY B 1 86 ? -2.781 -33.562 -17.938 1 94.69 86 GLY B N 1
ATOM 3152 C CA . GLY B 1 86 ? -1.39 -33.188 -18.094 1 94.69 86 GLY B CA 1
ATOM 3153 C C . GLY B 1 86 ? -1.212 -31.922 -18.922 1 94.69 86 GLY B C 1
ATOM 3154 O O . GLY B 1 86 ? -1.812 -30.891 -18.625 1 94.69 86 GLY B O 1
ATOM 3155 N N . THR B 1 87 ? -0.467 -32.031 -20.016 1 95.75 87 THR B N 1
ATOM 3156 C CA . THR B 1 87 ? -0.17 -30.891 -20.859 1 95.75 87 THR B CA 1
ATOM 3157 C C . THR B 1 87 ? -1.101 -30.844 -22.062 1 95.75 87 THR B C 1
ATOM 3159 O O . THR B 1 87 ? -0.922 -30.031 -22.969 1 95.75 87 THR B O 1
ATOM 3162 N N . ARG B 1 88 ? -2.086 -31.688 -22 1 96.06 88 ARG B N 1
ATOM 3163 C CA . ARG B 1 88 ? -2.955 -31.797 -23.172 1 96.06 88 ARG B CA 1
ATOM 3164 C C . ARG B 1 88 ? -4.34 -31.234 -22.875 1 96.06 88 ARG B C 1
ATOM 3166 O O . ARG B 1 88 ? -4.973 -31.609 -21.891 1 96.06 88 ARG B O 1
ATOM 3173 N N . LEU B 1 89 ? -4.82 -30.422 -23.734 1 97.31 89 LEU B N 1
ATOM 3174 C CA . LEU B 1 89 ? -6.207 -29.969 -23.672 1 97.31 89 LEU B CA 1
ATOM 3175 C C . LEU B 1 89 ? -7.16 -31.062 -24.125 1 97.31 89 LEU B C 1
ATOM 3177 O O . LEU B 1 89 ? -7.043 -31.578 -25.25 1 97.31 89 LEU B O 1
ATOM 3181 N N . VAL B 1 90 ? -8.047 -31.469 -23.312 1 97.94 90 VAL B N 1
ATOM 3182 C CA . VAL B 1 90 ? -9.031 -32.5 -23.609 1 97.94 90 VAL B CA 1
ATOM 3183 C C . VAL B 1 90 ? -10.258 -31.875 -24.266 1 97.94 90 VAL B C 1
ATOM 3185 O O . VAL B 1 90 ? -10.812 -32.406 -25.234 1 97.94 90 VAL B O 1
ATOM 3188 N N . GLY B 1 91 ? -10.695 -30.75 -23.703 1 97.25 91 GLY B N 1
ATOM 3189 C CA . GLY B 1 91 ? -11.852 -30.031 -24.234 1 97.25 91 GLY B CA 1
ATOM 3190 C C . GLY B 1 91 ? -12.195 -28.781 -23.453 1 97.25 91 GLY B C 1
ATOM 3191 O O . GLY B 1 91 ? -11.586 -28.5 -22.406 1 97.25 91 GLY B O 1
ATOM 3192 N N . GLU B 1 92 ? -13.047 -27.984 -24.078 1 96.94 92 GLU B N 1
ATOM 3193 C CA . GLU B 1 92 ? -13.547 -26.766 -23.453 1 96.94 92 GLU B CA 1
ATOM 3194 C C . GLU B 1 92 ? -15.062 -26.688 -23.531 1 96.94 92 GLU B C 1
ATOM 3196 O O . GLU B 1 92 ? -15.664 -27.047 -24.547 1 96.94 92 GLU B O 1
ATOM 3201 N N . THR B 1 93 ? -15.664 -26.344 -22.484 1 97.12 93 THR B N 1
ATOM 3202 C CA . THR B 1 93 ? -17.094 -26.109 -22.453 1 97.12 93 THR B CA 1
ATOM 3203 C C . THR B 1 93 ? -17.391 -24.688 -21.969 1 97.12 93 THR B C 1
ATOM 3205 O O . THR B 1 93 ? -16.953 -24.297 -20.891 1 97.12 93 THR B O 1
ATOM 3208 N N . CYS B 1 94 ? -18.094 -23.953 -22.781 1 94.44 94 CYS B N 1
ATOM 3209 C CA . CYS B 1 94 ? -18.438 -22.578 -22.422 1 94.44 94 CYS B CA 1
ATOM 3210 C C . CYS B 1 94 ? -19.891 -22.5 -21.938 1 94.44 94 CYS B C 1
ATOM 3212 O O . CYS B 1 94 ? -20.75 -23.25 -22.406 1 94.44 94 CYS B O 1
ATOM 3214 N N . ALA B 1 95 ? -20.078 -21.734 -20.938 1 91.94 95 ALA B N 1
ATOM 3215 C CA . ALA B 1 95 ? -21.406 -21.453 -20.391 1 91.94 95 ALA B CA 1
ATOM 3216 C C . ALA B 1 95 ? -21.547 -19.969 -20.016 1 91.94 95 ALA B C 1
ATOM 3218 O O . ALA B 1 95 ? -20.562 -19.234 -20.016 1 91.94 95 ALA B O 1
ATOM 3219 N N . ALA B 1 96 ? -22.75 -19.516 -19.859 1 87.31 96 ALA B N 1
ATOM 3220 C CA . ALA B 1 96 ? -22.953 -18.156 -19.375 1 87.31 96 ALA B CA 1
ATOM 3221 C C . ALA B 1 96 ? -22.703 -18.062 -17.875 1 87.31 96 ALA B C 1
ATOM 3223 O O . ALA B 1 96 ? -23.078 -18.969 -17.125 1 87.31 96 ALA B O 1
ATOM 3224 N N . PRO B 1 97 ? -21.953 -16.984 -17.5 1 88.44 97 PRO B N 1
ATOM 3225 C CA . PRO B 1 97 ? -21.875 -16.797 -16.047 1 88.44 97 PRO B CA 1
ATOM 3226 C C . PRO B 1 97 ? -23.25 -16.656 -15.398 1 88.44 97 PRO B C 1
ATOM 3228 O O . PRO B 1 97 ? -24.156 -16.062 -16 1 88.44 97 PRO B O 1
ATOM 3231 N N . ALA B 1 98 ? -23.406 -17.203 -14.258 1 91.69 98 ALA B N 1
ATOM 3232 C CA . ALA B 1 98 ? -24.688 -17.188 -13.555 1 91.69 98 ALA B CA 1
ATOM 3233 C C . ALA B 1 98 ? -24.469 -17.172 -12.039 1 91.69 98 ALA B C 1
ATOM 3235 O O . ALA B 1 98 ? -23.406 -17.562 -11.555 1 91.69 98 ALA B O 1
ATOM 3236 N N . ALA B 1 99 ? -25.422 -16.656 -11.367 1 91.69 99 ALA B N 1
ATOM 3237 C CA . ALA B 1 99 ? -25.375 -16.703 -9.906 1 91.69 99 ALA B CA 1
ATOM 3238 C C . ALA B 1 99 ? -25.203 -18.125 -9.406 1 91.69 99 ALA B C 1
ATOM 3240 O O . ALA B 1 99 ? -24.547 -18.359 -8.383 1 91.69 99 ALA B O 1
ATOM 3241 N N . GLU B 1 100 ? -25.828 -19.031 -10.055 1 95.06 100 GLU B N 1
ATOM 3242 C CA . GLU B 1 100 ? -25.609 -20.469 -9.852 1 95.06 100 GLU B CA 1
ATOM 3243 C C . GLU B 1 100 ? -25.938 -21.266 -11.109 1 95.06 100 GLU B C 1
ATOM 3245 O O . GLU B 1 100 ? -26.953 -21.016 -11.758 1 95.06 100 GLU B O 1
ATOM 3250 N N . ALA B 1 101 ? -25.062 -22.109 -11.508 1 96.12 101 ALA B N 1
ATOM 3251 C CA . ALA B 1 101 ? -25.266 -22.938 -12.695 1 96.12 101 ALA B CA 1
ATOM 3252 C C . ALA B 1 101 ? -24.453 -24.219 -12.617 1 96.12 101 ALA B C 1
ATOM 3254 O O . ALA B 1 101 ? -23.672 -24.422 -11.688 1 96.12 101 ALA B O 1
ATOM 3255 N N . THR B 1 102 ? -24.766 -25.141 -13.5 1 97.06 102 THR B N 1
ATOM 3256 C CA . THR B 1 102 ? -24.016 -26.375 -13.633 1 97.06 102 THR B CA 1
ATOM 3257 C C . THR B 1 102 ? -23.406 -26.5 -15.031 1 97.06 102 THR B C 1
ATOM 3259 O O . THR B 1 102 ? -24.062 -26.203 -16.031 1 97.06 102 THR B O 1
ATOM 3262 N N . VAL B 1 103 ? -22.203 -26.828 -15.141 1 97.56 103 VAL B N 1
ATOM 3263 C CA . VAL B 1 103 ? -21.531 -27.109 -16.406 1 97.56 103 VAL B CA 1
ATOM 3264 C C . VAL B 1 103 ? -21.141 -28.594 -16.469 1 97.56 103 VAL B C 1
ATOM 3266 O O . VAL B 1 103 ? -20.781 -29.188 -15.453 1 97.56 103 VAL B O 1
ATOM 3269 N N . THR B 1 104 ? -21.312 -29.188 -17.578 1 98.12 104 THR B N 1
ATOM 3270 C CA . THR B 1 104 ? -20.953 -30.578 -17.797 1 98.12 104 THR B CA 1
ATOM 3271 C C . THR B 1 104 ? -19.781 -30.688 -18.75 1 98.12 104 THR B C 1
ATOM 3273 O O . THR B 1 104 ? -19.844 -30.203 -19.891 1 98.12 104 THR B O 1
ATOM 3276 N N . LEU B 1 105 ? -18.719 -31.312 -18.328 1 98.31 105 LEU B N 1
ATOM 3277 C CA . LEU B 1 105 ? -17.531 -31.516 -19.156 1 98.31 105 LEU B CA 1
ATOM 3278 C C . LEU B 1 105 ? -17.359 -33 -19.516 1 98.31 105 LEU B C 1
ATOM 3280 O O . LEU B 1 105 ? -17.125 -33.812 -18.625 1 98.31 105 LEU B O 1
ATOM 3284 N N . PRO B 1 106 ? -17.422 -33.312 -20.734 1 98.19 106 PRO B N 1
ATOM 3285 C CA . PRO B 1 106 ? -17.219 -34.719 -21.125 1 98.19 106 PRO B CA 1
ATOM 3286 C C . PRO B 1 106 ? -15.805 -35.219 -20.844 1 98.19 106 PRO B C 1
ATOM 3288 O O . PRO B 1 106 ? -14.844 -34.438 -20.984 1 98.19 106 PRO B O 1
ATOM 3291 N N . LEU B 1 107 ? -15.766 -36.469 -20.469 1 98.12 107 LEU B N 1
ATOM 3292 C CA . LEU B 1 107 ? -14.469 -37.062 -20.172 1 98.12 107 LEU B CA 1
ATOM 3293 C C . LEU B 1 107 ? -14.172 -38.219 -21.141 1 98.12 107 LEU B C 1
ATOM 3295 O O . LEU B 1 107 ? -15.094 -38.875 -21.609 1 98.12 107 LEU B O 1
ATOM 3299 N N . PRO B 1 108 ? -12.891 -38.406 -21.391 1 96.5 108 PRO B N 1
ATOM 3300 C CA . PRO B 1 108 ? -12.531 -39.625 -22.109 1 96.5 108 PRO B CA 1
ATOM 3301 C C . PRO B 1 108 ? -12.906 -40.906 -21.359 1 96.5 108 PRO B C 1
ATOM 3303 O O . PRO B 1 108 ? -12.766 -40.969 -20.141 1 96.5 108 PRO B O 1
ATOM 3306 N N . PRO B 1 109 ? -13.312 -41.906 -22.078 1 94.12 109 PRO B N 1
ATOM 3307 C CA . PRO B 1 109 ? -13.828 -43.094 -21.438 1 94.12 109 PRO B CA 1
ATOM 3308 C C . PRO B 1 109 ? -12.766 -43.844 -20.625 1 94.12 109 PRO B C 1
ATOM 3310 O O . PRO B 1 109 ? -13.102 -44.562 -19.688 1 94.12 109 PRO B O 1
ATOM 3313 N N . ALA B 1 110 ? -11.531 -43.719 -20.922 1 96.19 110 ALA B N 1
ATOM 3314 C CA . ALA B 1 110 ? -10.445 -44.438 -20.281 1 96.19 110 ALA B CA 1
ATOM 3315 C C . ALA B 1 110 ? -10.234 -43.938 -18.844 1 96.19 110 ALA B C 1
ATOM 3317 O O . ALA B 1 110 ? -9.539 -44.594 -18.062 1 96.19 110 ALA B O 1
ATOM 3318 N N . GLY B 1 111 ? -10.797 -42.844 -18.453 1 96.62 111 GLY B N 1
ATOM 3319 C CA . GLY B 1 111 ? -10.5 -42.25 -17.172 1 96.62 111 GLY B CA 1
ATOM 3320 C C . GLY B 1 111 ? -9.117 -41.625 -17.094 1 96.62 111 GLY B C 1
ATOM 3321 O O . GLY B 1 111 ? -8.453 -41.438 -18.125 1 96.62 111 GLY B O 1
ATOM 3322 N N . GLY B 1 112 ? -8.758 -41.188 -15.883 1 97.5 112 GLY B N 1
ATOM 3323 C CA . GLY B 1 112 ? -7.449 -40.562 -15.695 1 97.5 112 GLY B CA 1
ATOM 3324 C C . GLY B 1 112 ? -7.488 -39.344 -14.805 1 97.5 112 GLY B C 1
ATOM 3325 O O . GLY B 1 112 ? -8.477 -39.094 -14.102 1 97.5 112 GLY B O 1
ATOM 3326 N N . VAL B 1 113 ? -6.379 -38.656 -14.758 1 98.38 113 VAL B N 1
ATOM 3327 C CA . VAL B 1 113 ? -6.25 -37.438 -13.953 1 98.38 113 VAL B CA 1
ATOM 3328 C C . VAL B 1 113 ? -6.531 -36.219 -14.828 1 98.38 113 VAL B C 1
ATOM 3330 O O . VAL B 1 113 ? -5.98 -36.094 -15.922 1 98.38 113 VAL B O 1
ATOM 3333 N N . PHE B 1 114 ? -7.395 -35.406 -14.336 1 98.44 114 PHE B N 1
ATOM 3334 C CA . PHE B 1 114 ? -7.832 -34.25 -15.117 1 98.44 114 PHE B CA 1
ATOM 3335 C C . PHE B 1 114 ? -7.789 -32.969 -14.281 1 98.44 114 PHE B C 1
ATOM 3337 O O . PHE B 1 114 ? -7.855 -33.031 -13.055 1 98.44 114 PHE B O 1
ATOM 3344 N N . THR B 1 115 ? -7.625 -31.875 -14.945 1 98.62 115 THR B N 1
ATOM 3345 C CA . THR B 1 115 ? -7.688 -30.547 -14.375 1 98.62 115 THR B CA 1
ATOM 3346 C C . THR B 1 115 ? -8.734 -29.688 -15.102 1 98.62 115 THR B C 1
ATOM 3348 O O . THR B 1 115 ? -8.727 -29.609 -16.328 1 98.62 115 THR B O 1
ATOM 3351 N N . VAL B 1 116 ? -9.609 -29.094 -14.367 1 98.5 116 VAL B N 1
ATOM 3352 C CA . VAL B 1 116 ? -10.531 -28.109 -14.922 1 98.5 116 VAL B CA 1
ATOM 3353 C C . VAL B 1 116 ? -10.055 -26.703 -14.562 1 98.5 116 VAL B C 1
ATOM 3355 O O . VAL B 1 116 ? -10.078 -26.312 -13.391 1 98.5 116 VAL B O 1
ATOM 3358 N N . HIS B 1 117 ? -9.586 -25.953 -15.516 1 98.12 117 HIS B N 1
ATOM 3359 C CA . HIS B 1 117 ? -9.312 -24.531 -15.344 1 98.12 117 HIS B C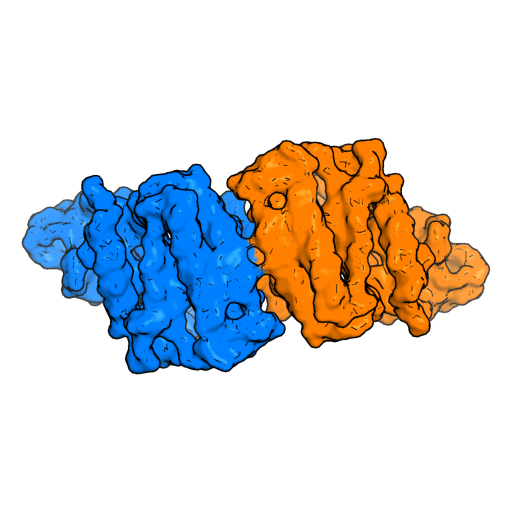A 1
ATOM 3360 C C . HIS B 1 117 ? -10.602 -23.719 -15.438 1 98.12 117 HIS B C 1
ATOM 3362 O O . HIS B 1 117 ? -11.383 -23.891 -16.375 1 98.12 117 HIS B O 1
ATOM 3368 N N . LEU B 1 118 ? -10.789 -22.828 -14.547 1 96.62 118 LEU B N 1
ATOM 3369 C CA . LEU B 1 118 ? -12.039 -22.094 -14.398 1 96.62 118 LEU B CA 1
ATOM 3370 C C . LEU B 1 118 ? -11.977 -20.766 -15.148 1 96.62 118 LEU B C 1
ATOM 3372 O O . LEU B 1 118 ? -10.891 -20.266 -15.445 1 96.62 118 LEU B O 1
ATOM 3376 N N . PRO B 1 119 ? -13.133 -20.281 -15.539 1 93.88 119 PRO B N 1
ATOM 3377 C CA . PRO B 1 119 ? -13.188 -18.938 -16.141 1 93.88 119 PRO B CA 1
ATOM 3378 C C . PRO B 1 119 ? -13 -17.828 -15.117 1 93.88 119 PRO B C 1
ATOM 3380 O O . PRO B 1 119 ? -13.969 -17.172 -14.727 1 93.88 119 PRO B O 1
ATOM 3383 N N . GLU B 1 120 ? -11.836 -17.438 -14.75 1 92.44 120 GLU B N 1
ATOM 3384 C CA . GLU B 1 120 ? -11.453 -16.688 -13.555 1 92.44 120 GLU B CA 1
ATOM 3385 C C . GLU B 1 120 ? -11.906 -15.234 -13.641 1 92.44 120 GLU B C 1
ATOM 3387 O O . GLU B 1 120 ? -12.023 -14.555 -12.625 1 92.44 120 GLU B O 1
ATOM 3392 N N . GLY B 1 121 ? -12.227 -14.758 -14.852 1 86.19 121 GLY B N 1
ATOM 3393 C CA . GLY B 1 121 ? -12.617 -13.367 -15.031 1 86.19 121 GLY B CA 1
ATOM 3394 C C . GLY B 1 121 ? -13.875 -13 -14.266 1 86.19 121 GLY B C 1
ATOM 3395 O O . GLY B 1 121 ? -14.062 -11.836 -13.883 1 86.19 121 GLY B O 1
ATOM 3396 N N . GLN B 1 122 ? -14.789 -13.977 -14.031 1 89 122 GLN B N 1
ATOM 3397 C CA . GLN B 1 122 ? -16.047 -13.734 -13.328 1 89 122 GLN B CA 1
ATOM 3398 C C . GLN B 1 122 ? -16.016 -14.32 -11.922 1 89 122 GLN B C 1
ATOM 3400 O O . GLN B 1 122 ? -17.062 -14.578 -11.328 1 89 122 GLN B O 1
ATOM 3405 N N . ALA B 1 123 ? -14.867 -14.617 -11.438 1 90.62 123 ALA B N 1
ATOM 3406 C CA . ALA B 1 123 ? -14.609 -15.039 -10.062 1 90.62 123 ALA B CA 1
ATOM 3407 C C . ALA B 1 123 ? -15.477 -16.234 -9.688 1 90.62 123 ALA B C 1
ATOM 3409 O O . ALA B 1 123 ? -16.172 -16.219 -8.672 1 90.62 123 ALA B O 1
ATOM 3410 N N . PRO B 1 124 ? -15.375 -17.281 -10.398 1 92.69 124 PRO B N 1
ATOM 3411 C CA . PRO B 1 124 ? -16.219 -18.438 -10.117 1 92.69 124 PRO B CA 1
ATOM 3412 C C . PRO B 1 124 ? -15.898 -19.109 -8.781 1 92.69 124 PRO B C 1
ATOM 3414 O O . PRO B 1 124 ? -14.742 -19.094 -8.352 1 92.69 124 PRO B O 1
ATOM 3417 N N . VAL B 1 125 ? -16.969 -19.656 -8.164 1 94.62 125 VAL B N 1
ATOM 3418 C CA . VAL B 1 125 ? -16.844 -20.438 -6.945 1 94.62 125 VAL B CA 1
ATOM 3419 C C . VAL B 1 125 ? -17.469 -21.812 -7.152 1 94.62 125 VAL B C 1
ATOM 3421 O O . VAL B 1 125 ? -18.688 -21.938 -7.281 1 94.62 125 VAL B O 1
ATOM 3424 N N . PRO B 1 126 ? -16.625 -22.844 -7.227 1 95.44 126 PRO B N 1
ATOM 3425 C CA . PRO B 1 126 ? -17.203 -24.188 -7.277 1 95.44 126 PRO B CA 1
ATOM 3426 C C . PRO B 1 126 ? -18 -24.531 -6.02 1 95.44 126 PRO B C 1
ATOM 3428 O O . PRO B 1 126 ? -17.531 -24.312 -4.902 1 95.44 126 PRO B O 1
ATOM 3431 N N . LEU B 1 127 ? -19.156 -25.062 -6.215 1 96.31 127 LEU B N 1
ATOM 3432 C CA . LEU B 1 127 ? -20.047 -25.375 -5.098 1 96.31 127 LEU B CA 1
ATOM 3433 C C . LEU B 1 127 ? -20.125 -26.891 -4.871 1 96.31 127 LEU B C 1
ATOM 3435 O O . LEU B 1 127 ? -20.328 -27.344 -3.746 1 96.31 127 LEU B O 1
ATOM 3439 N N . ALA B 1 128 ? -20.062 -27.625 -5.965 1 97.44 128 ALA B N 1
ATOM 3440 C CA . ALA B 1 128 ? -20.172 -29.078 -5.898 1 97.44 128 ALA B CA 1
ATOM 3441 C C . ALA B 1 128 ? -19.641 -29.719 -7.176 1 97.44 128 ALA B C 1
ATOM 3443 O O . ALA B 1 128 ? -19.562 -29.078 -8.227 1 97.44 128 ALA B O 1
ATOM 3444 N N . VAL B 1 129 ? -19.234 -30.953 -7.07 1 98.12 129 VAL B N 1
ATOM 3445 C CA . VAL B 1 129 ? -18.734 -31.719 -8.211 1 98.12 129 VAL B CA 1
ATOM 3446 C C . VAL B 1 129 ? -19.375 -33.125 -8.211 1 98.12 129 VAL B C 1
ATOM 3448 O O . VAL B 1 129 ? -19.641 -33.688 -7.152 1 98.12 129 VAL B O 1
ATOM 3451 N N . ARG B 1 130 ? -19.656 -33.625 -9.344 1 97.5 130 ARG B N 1
ATOM 3452 C CA . ARG B 1 130 ? -20.125 -35 -9.414 1 97.5 130 ARG B CA 1
ATOM 3453 C C . ARG B 1 130 ? -19.75 -35.656 -10.742 1 97.5 130 ARG B C 1
ATOM 3455 O O . ARG B 1 130 ? -19.531 -34.969 -11.734 1 97.5 130 ARG B O 1
ATOM 3462 N N . ALA B 1 131 ? -19.609 -36.938 -10.695 1 97.38 131 ALA B N 1
ATOM 3463 C CA . ALA B 1 131 ? -19.328 -37.719 -11.891 1 97.38 131 ALA B CA 1
ATOM 3464 C C . ALA B 1 131 ? -20.609 -38.25 -12.531 1 97.38 131 ALA B C 1
ATOM 3466 O O . ALA B 1 131 ? -21.578 -38.531 -11.828 1 97.38 131 ALA B O 1
ATOM 3467 N N . LEU B 1 132 ? -20.641 -38.125 -13.773 1 96.94 132 LEU B N 1
ATOM 3468 C CA . LEU B 1 132 ? -21.641 -38.875 -14.5 1 96.94 132 LEU B CA 1
ATOM 3469 C C . LEU B 1 132 ? -21.094 -40.219 -14.969 1 96.94 132 LEU B C 1
ATOM 3471 O O . LEU B 1 132 ? -20.172 -40.25 -15.797 1 96.94 132 LEU B O 1
ATOM 3475 N N . GLY B 1 133 ? -21.688 -41.094 -14.383 1 92.56 133 GLY B N 1
ATOM 3476 C CA . GLY B 1 133 ? -21.094 -42.375 -14.617 1 92.56 133 GLY B CA 1
ATOM 3477 C C . GLY B 1 133 ? -19.781 -42.562 -13.883 1 92.56 133 GLY B C 1
ATOM 3478 O O . GLY B 1 133 ? -19.062 -41.594 -13.602 1 92.56 133 GLY B O 1
ATOM 3479 N N . GLY B 1 134 ? -19.484 -43.625 -13.305 1 95.06 134 GLY B N 1
ATOM 3480 C CA . GLY B 1 134 ? -18.234 -43.906 -12.625 1 95.06 134 GLY B CA 1
ATOM 3481 C C . GLY B 1 134 ? -18.078 -43.156 -11.328 1 95.06 134 GLY B C 1
ATOM 3482 O O . GLY B 1 134 ? -19.062 -42.875 -10.625 1 95.06 134 GLY B O 1
ATOM 3483 N N . THR B 1 135 ? -16.766 -42.75 -11.039 1 96.69 135 THR B N 1
ATOM 3484 C CA . THR B 1 135 ? -16.469 -42.094 -9.773 1 96.69 135 THR B CA 1
ATOM 3485 C C . THR B 1 135 ? -15.336 -41.094 -9.945 1 96.69 135 THR B C 1
ATOM 3487 O O . THR B 1 135 ? -14.547 -41.188 -10.883 1 96.69 135 THR B O 1
ATOM 3490 N N . LEU B 1 136 ? -15.32 -40.125 -9.109 1 97.56 136 LEU B N 1
ATOM 3491 C CA . LEU B 1 136 ? -14.25 -39.125 -9 1 97.56 136 LEU B CA 1
ATOM 3492 C C . LEU B 1 136 ? -13.555 -39.219 -7.641 1 97.56 136 LEU B C 1
ATOM 3494 O O . LEU B 1 136 ? -14.211 -39.469 -6.625 1 97.56 136 LEU B O 1
ATOM 3498 N N . SER B 1 137 ? -12.312 -39.062 -7.59 1 97.75 137 SER B N 1
ATOM 3499 C CA . SER B 1 137 ? -11.531 -38.844 -6.379 1 97.75 137 SER B CA 1
ATOM 3500 C C . SER B 1 137 ? -10.562 -37.656 -6.555 1 97.75 137 SER B C 1
ATOM 3502 O O . SER B 1 137 ? -10.203 -37.312 -7.684 1 97.75 137 SER B O 1
ATOM 3504 N N . PRO B 1 138 ? -10.25 -36.938 -5.5 1 98.06 138 PRO B N 1
ATOM 3505 C CA . PRO B 1 138 ? -9.258 -35.875 -5.641 1 98.06 138 PRO B CA 1
ATOM 3506 C C . PRO B 1 138 ? -7.969 -36.344 -6.309 1 98.06 138 PRO B C 1
ATOM 3508 O O . PRO B 1 138 ? -7.508 -37.469 -6.047 1 98.06 138 PRO B O 1
ATOM 3511 N N . ALA B 1 139 ? -7.484 -35.562 -7.219 1 97.94 139 ALA B N 1
ATOM 3512 C CA . ALA B 1 139 ? -6.211 -35.906 -7.852 1 97.94 139 ALA B CA 1
ATOM 3513 C C . ALA B 1 139 ? -5.09 -36 -6.816 1 97.94 139 ALA B C 1
ATOM 3515 O O . ALA B 1 139 ? -5.18 -35.375 -5.742 1 97.94 139 ALA B O 1
ATOM 3516 N N . PRO B 1 140 ? -4.062 -36.75 -7.082 1 96.06 140 PRO B N 1
ATOM 3517 C CA . PRO B 1 140 ? -2.922 -36.781 -6.16 1 96.06 140 PRO B CA 1
ATOM 3518 C C . PRO B 1 140 ? -2.309 -35.406 -5.91 1 96.06 140 PRO B C 1
ATOM 3520 O O . PRO B 1 140 ? -2.24 -34.594 -6.824 1 96.06 140 PRO B O 1
ATOM 3523 N N . ALA B 1 141 ? -1.838 -35.25 -4.723 1 94.81 141 ALA B N 1
ATOM 3524 C CA . ALA B 1 141 ? -1.211 -33.969 -4.352 1 94.81 141 ALA B CA 1
ATOM 3525 C C . ALA B 1 141 ? 0.12 -33.781 -5.074 1 94.81 141 ALA B C 1
ATOM 3527 O O . ALA B 1 141 ? 0.861 -34.75 -5.281 1 94.81 141 ALA B O 1
ATOM 3528 N N . ARG B 1 142 ? 0.418 -32.656 -5.527 1 96.44 142 ARG B N 1
ATOM 3529 C CA . ARG B 1 142 ? 1.698 -32.219 -6.078 1 96.44 142 ARG B CA 1
ATOM 3530 C C . ARG B 1 142 ? 2.34 -31.141 -5.203 1 96.44 142 ARG B C 1
ATOM 3532 O O . ARG B 1 142 ? 1.657 -30.5 -4.406 1 96.44 142 ARG B O 1
ATOM 3539 N N . PRO B 1 143 ? 3.686 -31 -5.266 1 97.69 143 PRO B N 1
ATOM 3540 C CA . PRO B 1 143 ? 4.324 -29.938 -4.48 1 97.69 143 PRO B CA 1
ATOM 3541 C C . PRO B 1 143 ? 3.779 -28.547 -4.809 1 97.69 143 PRO B C 1
ATOM 3543 O O . PRO B 1 143 ? 3.58 -28.219 -5.984 1 97.69 143 PRO B O 1
ATOM 3546 N N . ARG B 1 144 ? 3.545 -27.812 -3.799 1 98.12 144 ARG B N 1
ATOM 3547 C CA . ARG B 1 144 ? 3.01 -26.469 -3.932 1 98.12 144 ARG B CA 1
ATOM 3548 C C . ARG B 1 144 ? 4.094 -25.484 -4.375 1 98.12 144 ARG B C 1
ATOM 3550 O O . ARG B 1 144 ? 5.203 -25.5 -3.832 1 98.12 144 ARG B O 1
ATOM 3557 N N . TRP B 1 145 ? 3.801 -24.75 -5.355 1 98.75 145 TRP B N 1
ATOM 3558 C CA . TRP B 1 145 ? 4.68 -23.734 -5.941 1 98.75 145 TRP B CA 1
ATOM 3559 C C . TRP B 1 145 ? 4.059 -22.344 -5.844 1 98.75 145 TRP B C 1
ATOM 3561 O O . TRP B 1 145 ? 3.082 -22.047 -6.535 1 98.75 145 TRP B O 1
ATOM 3571 N N . LEU B 1 146 ? 4.598 -21.469 -4.914 1 98.88 146 LEU B N 1
ATOM 3572 C CA . LEU B 1 146 ? 4.113 -20.109 -4.758 1 98.88 146 LEU B CA 1
ATOM 3573 C C . LEU B 1 146 ? 4.723 -19.188 -5.812 1 98.88 146 LEU B C 1
ATOM 3575 O O . LEU B 1 146 ? 5.945 -19.078 -5.914 1 98.88 146 LEU B O 1
ATOM 3579 N N . VAL B 1 147 ? 3.85 -18.547 -6.605 1 98.88 147 VAL B N 1
ATOM 3580 C CA . VAL B 1 147 ? 4.34 -17.719 -7.707 1 98.88 147 VAL B CA 1
ATOM 3581 C C . VAL B 1 147 ? 3.84 -16.281 -7.547 1 98.88 147 VAL B C 1
ATOM 3583 O O . VAL B 1 147 ? 2.709 -15.969 -7.922 1 98.88 147 VAL B O 1
ATOM 3586 N N . HIS B 1 148 ? 4.723 -15.461 -7.059 1 98.75 148 HIS B N 1
ATOM 3587 C CA . HIS B 1 148 ? 4.426 -14.047 -6.844 1 98.75 148 HIS B CA 1
ATOM 3588 C C . HIS B 1 148 ? 4.793 -13.219 -8.07 1 98.75 148 HIS B C 1
ATOM 3590 O O . HIS B 1 148 ? 5.832 -13.453 -8.695 1 98.75 148 HIS B O 1
ATOM 3596 N N . GLY B 1 149 ? 3.889 -12.234 -8.398 1 98.25 149 GLY B N 1
ATOM 3597 C CA . GLY B 1 149 ? 4.242 -11.367 -9.508 1 98.25 149 GLY B CA 1
ATOM 3598 C C . GLY B 1 149 ? 3.18 -10.328 -9.805 1 98.25 149 GLY B C 1
ATOM 3599 O O . GLY B 1 149 ? 2.418 -9.938 -8.922 1 98.25 149 GLY B O 1
ATOM 3600 N N . ASP B 1 150 ? 3.25 -9.773 -11.047 1 97.31 150 ASP B N 1
ATOM 3601 C CA . ASP B 1 150 ? 2.359 -8.695 -11.461 1 97.31 150 ASP B CA 1
ATOM 3602 C C . ASP B 1 150 ? 1.285 -9.211 -12.422 1 97.31 150 ASP B C 1
ATOM 3604 O O . ASP B 1 150 ? 0.837 -10.352 -12.305 1 97.31 150 ASP B O 1
ATOM 3608 N N . SER B 1 151 ? 0.749 -8.359 -13.297 1 97.44 151 SER B N 1
ATOM 3609 C CA . SER B 1 151 ? -0.285 -8.75 -14.258 1 97.44 151 SER B CA 1
ATOM 3610 C C . SER B 1 151 ? 0.206 -9.852 -15.18 1 97.44 151 SER B C 1
ATOM 3612 O O . SER B 1 151 ? -0.584 -10.68 -15.648 1 97.44 151 SER B O 1
ATOM 3614 N N . ILE B 1 152 ? 1.472 -9.867 -15.477 1 98.19 152 ILE B N 1
ATOM 3615 C CA . ILE B 1 152 ? 2.051 -10.891 -16.328 1 98.19 152 ILE B CA 1
ATOM 3616 C C . ILE B 1 152 ? 1.961 -12.25 -15.641 1 98.19 152 ILE B C 1
ATOM 3618 O O . ILE B 1 152 ? 1.52 -13.234 -16.25 1 98.19 152 ILE B O 1
ATOM 3622 N N . THR B 1 153 ? 2.324 -12.32 -14.398 1 98.62 153 THR B N 1
ATOM 3623 C CA . THR B 1 153 ? 2.191 -13.539 -13.609 1 98.62 153 THR B CA 1
ATOM 3624 C C . THR B 1 153 ? 0.721 -13.914 -13.43 1 98.62 153 THR B C 1
ATOM 3626 O O . THR B 1 153 ? 0.357 -15.086 -13.508 1 98.62 153 THR B O 1
ATOM 3629 N N . GLU B 1 154 ? -0.085 -12.883 -13.25 1 97.81 154 GLU B N 1
ATOM 3630 C CA . GLU B 1 154 ? -1.521 -13.109 -13.125 1 97.81 154 GLU B CA 1
ATOM 3631 C C . GLU B 1 154 ? -2.086 -13.781 -14.367 1 97.81 154 GLU B C 1
ATOM 3633 O O . GLU B 1 154 ? -3.059 -14.539 -14.289 1 97.81 154 GLU B O 1
ATOM 3638 N N . GLY B 1 155 ? -1.511 -13.508 -15.508 1 97.31 155 GLY B N 1
ATOM 3639 C CA . GLY B 1 155 ? -1.912 -14.156 -16.75 1 97.31 155 GLY B CA 1
ATOM 3640 C C . GLY B 1 155 ? -2.576 -13.211 -17.734 1 97.31 155 GLY B C 1
ATOM 3641 O O . GLY B 1 155 ? -3.277 -13.648 -18.641 1 97.31 155 GLY B O 1
ATOM 3642 N N . TRP B 1 156 ? -2.404 -11.906 -17.547 1 95.69 156 TRP B N 1
ATOM 3643 C CA . TRP B 1 156 ? -3.041 -10.953 -18.453 1 95.69 156 TRP B CA 1
ATOM 3644 C C . TRP B 1 156 ? -2.652 -11.242 -19.906 1 95.69 156 TRP B C 1
ATOM 3646 O O . TRP B 1 156 ? -1.489 -11.531 -20.188 1 95.69 156 TRP B O 1
ATOM 3656 N N . TRP B 1 157 ? -3.582 -11.203 -20.828 1 94.12 157 TRP B N 1
ATOM 3657 C CA . TRP B 1 157 ? -3.514 -11.344 -22.281 1 94.12 157 TRP B CA 1
ATOM 3658 C C . TRP B 1 157 ? -3.287 -12.797 -22.672 1 94.12 157 TRP B C 1
ATOM 3660 O O . TRP B 1 157 ? -3.15 -13.109 -23.859 1 94.12 157 TRP B O 1
ATOM 3670 N N . SER B 1 158 ? -3.102 -13.734 -21.688 1 95.25 158 SER B N 1
ATOM 3671 C CA . SER B 1 158 ? -3.312 -15.125 -22.062 1 95.25 158 SER B CA 1
ATOM 3672 C C . SER B 1 158 ? -4.75 -15.367 -22.5 1 95.25 158 SER B C 1
ATOM 3674 O O . SER B 1 158 ? -5.688 -14.82 -21.922 1 95.25 158 SER B O 1
ATOM 3676 N N . THR B 1 159 ? -4.93 -16.172 -23.516 1 93.31 159 THR B N 1
ATOM 3677 C CA . THR B 1 159 ? -6.254 -16.328 -24.094 1 93.31 159 THR B CA 1
ATOM 3678 C C . THR B 1 159 ? -7.145 -17.188 -23.219 1 93.31 159 THR B C 1
ATOM 3680 O O . THR B 1 159 ? -8.367 -17.156 -23.328 1 93.31 159 THR B O 1
ATOM 3683 N N . ARG B 1 160 ? -6.527 -18.078 -22.453 1 93.75 160 ARG B N 1
ATOM 3684 C CA . ARG B 1 160 ? -7.172 -18.906 -21.438 1 93.75 160 ARG B CA 1
ATOM 3685 C C . ARG B 1 160 ? -6.348 -18.922 -20.156 1 93.75 160 ARG B C 1
ATOM 3687 O O . ARG B 1 160 ? -5.117 -18.875 -20.203 1 93.75 160 ARG B O 1
ATOM 3694 N N . PRO B 1 161 ? -7.094 -19.078 -18.984 1 95.69 161 PRO B N 1
ATOM 3695 C CA . PRO B 1 161 ? -6.352 -19.172 -17.734 1 95.69 161 PRO B CA 1
ATOM 3696 C C . PRO B 1 161 ? -5.273 -20.25 -17.766 1 95.69 161 PRO B C 1
ATOM 3698 O O . PRO B 1 161 ? -4.184 -20.062 -17.203 1 95.69 161 PRO B O 1
ATOM 3701 N N . ALA B 1 162 ? -5.461 -21.328 -18.453 1 97 162 ALA B N 1
ATOM 3702 C CA . ALA B 1 162 ? -4.547 -22.469 -18.516 1 97 162 ALA B CA 1
ATOM 3703 C C . ALA B 1 162 ? -3.266 -22.094 -19.266 1 97 162 ALA B C 1
ATOM 3705 O O . ALA B 1 162 ? -2.27 -22.812 -19.203 1 97 162 ALA B O 1
ATOM 3706 N N . HIS B 1 163 ? -3.277 -20.984 -20.031 1 97.31 163 HIS B N 1
ATOM 3707 C CA . HIS B 1 163 ? -2.139 -20.625 -20.859 1 97.31 163 HIS B CA 1
ATOM 3708 C C . HIS B 1 163 ? -1.211 -19.656 -20.125 1 97.31 163 HIS B C 1
ATOM 3710 O O . HIS B 1 163 ? -0.12 -19.344 -20.594 1 97.31 163 HIS B O 1
ATOM 3716 N N . SER B 1 164 ? -1.628 -19.156 -18.953 1 98.25 164 SER B N 1
ATOM 3717 C CA . SER B 1 164 ? -0.71 -18.328 -18.188 1 98.25 164 SER B CA 1
ATOM 3718 C C . SER B 1 164 ? 0.6 -19.047 -17.906 1 98.25 164 SER B C 1
ATOM 3720 O O . SER B 1 164 ? 0.624 -20.281 -17.812 1 98.25 164 SER B O 1
ATOM 3722 N N . TRP B 1 165 ? 1.667 -18.328 -17.75 1 98.75 165 TRP B N 1
ATOM 3723 C CA . TRP B 1 165 ? 2.965 -18.984 -17.641 1 98.75 165 TRP B CA 1
ATOM 3724 C C . TRP B 1 165 ? 3.061 -19.797 -16.359 1 98.75 165 TRP B C 1
ATOM 3726 O O . TRP B 1 165 ? 3.654 -20.875 -16.328 1 98.75 165 TRP B O 1
ATOM 3736 N N . PRO B 1 166 ? 2.465 -19.328 -15.18 1 98.81 166 PRO B N 1
ATOM 3737 C CA . PRO B 1 166 ? 2.51 -20.203 -14.008 1 98.81 166 PRO B CA 1
ATOM 3738 C C . PRO B 1 166 ? 1.767 -21.516 -14.219 1 98.81 166 PRO B C 1
ATOM 3740 O O . PRO B 1 166 ? 2.248 -22.578 -13.805 1 98.81 166 PRO B O 1
ATOM 3743 N N . ALA B 1 167 ? 0.572 -21.469 -14.844 1 98.62 167 ALA B N 1
ATOM 3744 C CA . ALA B 1 167 ? -0.185 -22.688 -15.109 1 98.62 167 ALA B CA 1
ATOM 3745 C C . ALA B 1 167 ? 0.595 -23.625 -16.031 1 98.62 167 ALA B C 1
ATOM 3747 O O . ALA B 1 167 ? 0.689 -24.828 -15.766 1 98.62 167 ALA B O 1
ATOM 3748 N N . THR B 1 168 ? 1.18 -23.047 -17.078 1 98.5 168 THR B N 1
ATOM 3749 C CA . THR B 1 168 ? 1.927 -23.812 -18.062 1 98.5 168 THR B CA 1
ATOM 3750 C C . THR B 1 168 ? 3.172 -24.438 -17.438 1 98.5 168 THR B C 1
ATOM 3752 O O . THR B 1 168 ? 3.404 -25.641 -17.562 1 98.5 168 THR B O 1
ATOM 3755 N N . ALA B 1 169 ? 3.965 -23.656 -16.734 1 98.62 169 ALA B N 1
ATOM 3756 C CA . ALA B 1 169 ? 5.172 -24.156 -16.094 1 98.62 169 ALA B CA 1
ATOM 3757 C C . ALA B 1 169 ? 4.832 -25.188 -15.023 1 98.62 169 ALA B C 1
ATOM 3759 O O . ALA B 1 169 ? 5.551 -26.188 -14.859 1 98.62 169 ALA B O 1
ATOM 3760 N N . GLY B 1 170 ? 3.758 -24.922 -14.273 1 98 170 GLY B N 1
ATOM 3761 C CA . GLY B 1 170 ? 3.318 -25.891 -13.281 1 98 170 GLY B CA 1
ATOM 3762 C C . GLY B 1 170 ? 3.039 -27.266 -13.875 1 98 170 GLY B C 1
ATOM 3763 O O . GLY B 1 170 ? 3.443 -28.281 -13.312 1 98 170 GLY B O 1
ATOM 3764 N N . ARG B 1 171 ? 2.379 -27.281 -14.977 1 96.88 171 ARG B N 1
ATOM 3765 C CA . ARG B 1 171 ? 2.094 -28.547 -15.648 1 96.88 171 ARG B CA 1
ATOM 3766 C C . ARG B 1 171 ? 3.379 -29.203 -16.141 1 96.88 171 ARG B C 1
ATOM 3768 O O . ARG B 1 171 ? 3.551 -30.422 -15.992 1 96.88 171 ARG B O 1
ATOM 3775 N N . LEU B 1 172 ? 4.27 -28.391 -16.672 1 96.81 172 LEU B N 1
ATOM 3776 C CA . LEU B 1 172 ? 5.527 -28.922 -17.203 1 96.81 172 LEU B CA 1
ATOM 3777 C C . LEU B 1 172 ? 6.355 -29.547 -16.078 1 96.81 172 LEU B C 1
ATOM 3779 O O . LEU B 1 172 ? 7.059 -30.547 -16.297 1 96.81 172 LEU B O 1
ATOM 3783 N N . LEU B 1 173 ? 6.234 -29 -14.891 1 97.12 173 LEU B N 1
ATOM 3784 C CA . LEU B 1 173 ? 7.102 -29.391 -13.781 1 97.12 173 LEU B CA 1
ATOM 3785 C C . LEU B 1 173 ? 6.387 -30.359 -12.844 1 97.12 173 LEU B C 1
ATOM 3787 O O . LEU B 1 173 ? 6.996 -30.891 -11.914 1 97.12 173 LEU B O 1
ATOM 3791 N N . GLY B 1 174 ? 5.082 -30.609 -13.102 1 95.88 174 GLY B N 1
ATOM 3792 C CA . GLY B 1 174 ? 4.309 -31.422 -12.18 1 95.88 174 GLY B CA 1
ATOM 3793 C C . GLY B 1 174 ? 4.117 -30.766 -10.82 1 95.88 174 GLY B C 1
ATOM 3794 O O . GLY B 1 174 ? 4.246 -31.422 -9.789 1 95.88 174 GLY B O 1
ATOM 3795 N N . LEU B 1 175 ? 3.908 -29.453 -10.797 1 97.62 175 LEU B N 1
ATOM 3796 C CA . LEU B 1 175 ? 3.729 -28.688 -9.57 1 97.62 175 LEU B CA 1
ATOM 3797 C C . LEU B 1 175 ? 2.291 -28.203 -9.438 1 97.62 175 LEU B C 1
ATOM 3799 O O . LEU B 1 175 ? 1.51 -28.297 -10.391 1 97.62 175 LEU B O 1
ATOM 3803 N N . ASP B 1 176 ? 1.925 -27.828 -8.258 1 97.88 176 ASP B N 1
ATOM 3804 C CA . ASP B 1 176 ? 0.672 -27.141 -7.953 1 97.88 176 ASP B CA 1
ATOM 3805 C C . ASP B 1 176 ? 0.893 -25.641 -7.785 1 97.88 176 ASP B C 1
ATOM 3807 O O . ASP B 1 176 ? 1.135 -25.172 -6.676 1 97.88 176 ASP B O 1
ATOM 3811 N N . PRO B 1 177 ? 0.795 -24.922 -8.898 1 98.56 177 PRO B N 1
ATOM 3812 C CA . PRO B 1 177 ? 1.057 -23.484 -8.789 1 98.56 177 PRO B CA 1
ATOM 3813 C C . PRO B 1 177 ? -0.03 -22.75 -8.016 1 98.56 177 PRO B C 1
ATOM 3815 O O . PRO B 1 177 ? -1.221 -22.984 -8.234 1 98.56 177 PRO B O 1
ATOM 3818 N N . VAL B 1 178 ? 0.346 -21.938 -7.102 1 98.75 178 VAL B N 1
ATOM 3819 C CA . VAL B 1 178 ? -0.476 -20.906 -6.461 1 98.75 178 VAL B CA 1
ATOM 3820 C C . VAL B 1 178 ? -0.148 -19.547 -7.047 1 98.75 178 VAL B C 1
ATOM 3822 O O . VAL B 1 178 ? 0.913 -18.984 -6.77 1 98.75 178 VAL B O 1
ATOM 3825 N N . ASN B 1 179 ? -1.04 -19.062 -7.879 1 98.75 179 ASN B N 1
ATOM 3826 C CA . ASN B 1 179 ? -0.806 -17.812 -8.609 1 98.75 179 ASN B CA 1
ATOM 3827 C C . ASN B 1 179 ? -1.026 -16.594 -7.719 1 98.75 179 ASN B C 1
ATOM 3829 O O . ASN B 1 179 ? -2.166 -16.25 -7.398 1 98.75 179 ASN B O 1
ATOM 3833 N N . LEU B 1 180 ? 0.026 -16 -7.344 1 98.69 180 LEU B N 1
ATOM 3834 C CA . LEU B 1 180 ? 0.014 -14.773 -6.551 1 98.69 180 LEU B CA 1
ATOM 3835 C C . LEU B 1 180 ? 0.49 -13.586 -7.375 1 98.69 180 LEU B C 1
ATOM 3837 O O . LEU B 1 180 ? 1.387 -12.852 -6.957 1 98.69 180 LEU B O 1
ATOM 3841 N N . GLY B 1 181 ? -0.043 -13.531 -8.578 1 98.12 181 GLY B N 1
ATOM 3842 C CA . GLY B 1 181 ? 0.115 -12.375 -9.445 1 98.12 181 GLY B CA 1
ATOM 3843 C C . GLY B 1 181 ? -0.965 -11.328 -9.242 1 98.12 181 GLY B C 1
ATOM 3844 O O . GLY B 1 181 ? -2.15 -11.656 -9.164 1 98.12 181 GLY B O 1
ATOM 3845 N N . TYR B 1 182 ? -0.582 -10.109 -9.109 1 97 182 TYR B N 1
ATOM 3846 C CA . TYR B 1 182 ? -1.494 -8.992 -8.883 1 97 182 TYR B CA 1
ATOM 3847 C C . TYR B 1 182 ? -1.317 -7.918 -9.945 1 97 182 TYR B C 1
ATOM 3849 O O . TYR B 1 182 ? -0.299 -7.223 -9.977 1 97 182 TYR B O 1
ATOM 3857 N N . ALA B 1 183 ? -2.346 -7.766 -10.797 1 95.69 183 ALA B N 1
ATOM 3858 C CA . ALA B 1 183 ? -2.26 -6.75 -11.844 1 95.69 183 ALA B CA 1
ATOM 3859 C C . ALA B 1 183 ? -1.915 -5.383 -11.258 1 95.69 183 ALA B C 1
ATOM 3861 O O . ALA B 1 183 ? -2.553 -4.934 -10.305 1 95.69 183 ALA B O 1
ATOM 3862 N N . GLY B 1 184 ? -0.879 -4.766 -11.852 1 94.5 184 GLY B N 1
ATOM 3863 C CA . GLY B 1 184 ? -0.437 -3.459 -11.398 1 94.5 184 GLY B CA 1
ATOM 3864 C C . GLY B 1 184 ? 0.492 -3.527 -10.203 1 94.5 184 GLY B C 1
ATOM 3865 O O . GLY B 1 184 ? 1.058 -2.514 -9.789 1 94.5 184 GLY B O 1
ATOM 3866 N N . GLY B 1 185 ? 0.721 -4.75 -9.656 1 94.69 185 GLY B N 1
ATOM 3867 C CA . GLY B 1 185 ? 1.477 -4.926 -8.43 1 94.69 185 GLY B CA 1
ATOM 3868 C C . GLY B 1 185 ? 2.895 -5.414 -8.664 1 94.69 185 GLY B C 1
ATOM 3869 O O . GLY B 1 185 ? 3.545 -5.004 -9.625 1 94.69 185 GLY B O 1
ATOM 3870 N N . ALA B 1 186 ? 3.434 -6.102 -7.555 1 94.06 186 ALA B N 1
ATOM 3871 C CA . ALA B 1 186 ? 4.777 -6.676 -7.516 1 94.06 186 ALA B CA 1
ATOM 3872 C C . ALA B 1 186 ? 5.84 -5.586 -7.625 1 94.06 186 ALA B C 1
ATOM 3874 O O . ALA B 1 186 ? 6.801 -5.719 -8.383 1 94.06 186 ALA B O 1
ATOM 3875 N N . ARG B 1 187 ? 5.629 -4.484 -6.973 1 91.31 187 ARG B N 1
ATOM 3876 C CA . ARG B 1 187 ? 6.535 -3.34 -6.949 1 91.31 187 ARG B CA 1
ATOM 3877 C C . ARG B 1 187 ? 7.473 -3.41 -5.75 1 91.31 187 ARG B C 1
ATOM 3879 O O . ARG B 1 187 ? 8.328 -2.543 -5.574 1 91.31 187 ARG B O 1
ATOM 3886 N N . GLY B 1 188 ? 7.223 -4.465 -4.992 1 92.19 188 GLY B N 1
ATOM 3887 C CA . GLY B 1 188 ? 7.988 -4.617 -3.768 1 92.19 188 GLY B CA 1
ATOM 3888 C C . GLY B 1 188 ? 7.152 -4.43 -2.514 1 92.19 188 GLY B C 1
ATOM 3889 O O . GLY B 1 188 ? 7.656 -3.965 -1.49 1 92.19 188 GLY B O 1
ATOM 3890 N N . GLU B 1 189 ? 5.867 -4.773 -2.549 1 94 189 GLU B N 1
ATOM 3891 C CA . GLU B 1 189 ? 4.992 -4.66 -1.386 1 94 189 GLU B CA 1
ATOM 3892 C C . GLU B 1 189 ? 5.426 -5.609 -0.272 1 94 189 GLU B C 1
ATOM 3894 O O . GLU B 1 189 ? 5.117 -6.801 -0.312 1 94 189 GLU B O 1
ATOM 3899 N N . LEU B 1 190 ? 6.074 -5.094 0.729 1 95.12 190 LEU B N 1
ATOM 3900 C CA . LEU B 1 190 ? 6.703 -5.91 1.761 1 95.12 190 LEU B CA 1
ATOM 3901 C C . LEU B 1 190 ? 5.656 -6.715 2.527 1 95.12 190 LEU B C 1
ATOM 3903 O O . LEU B 1 190 ? 5.914 -7.855 2.924 1 95.12 190 LEU B O 1
ATOM 3907 N N . PRO B 1 191 ? 4.418 -6.176 2.754 1 95.56 191 PRO B N 1
ATOM 3908 C CA . PRO B 1 191 ? 3.422 -7.008 3.428 1 95.56 191 PRO B CA 1
ATOM 3909 C C . PRO B 1 191 ? 3.135 -8.312 2.682 1 95.56 191 PRO B C 1
ATOM 3911 O O . PRO B 1 191 ? 2.83 -9.328 3.305 1 95.56 191 PRO B O 1
ATOM 3914 N N . LEU B 1 192 ? 3.242 -8.312 1.386 1 97.25 192 LEU B N 1
ATOM 3915 C CA . LEU B 1 192 ? 3.014 -9.531 0.619 1 97.25 192 LEU B CA 1
ATOM 3916 C C . LEU B 1 192 ? 4.129 -10.539 0.863 1 97.25 192 LEU B C 1
ATOM 3918 O O . LEU B 1 192 ? 3.895 -11.75 0.82 1 97.25 192 LEU B O 1
ATOM 3922 N N . ALA B 1 193 ? 5.363 -10.047 1.064 1 98.06 193 ALA B N 1
ATOM 3923 C CA . ALA B 1 193 ? 6.453 -10.938 1.439 1 98.06 193 ALA B CA 1
ATOM 3924 C C . ALA B 1 193 ? 6.141 -11.672 2.744 1 98.06 193 ALA B C 1
ATOM 3926 O O . ALA B 1 193 ? 6.41 -12.867 2.875 1 98.06 193 ALA B O 1
ATOM 3927 N N . GLU B 1 194 ? 5.578 -10.938 3.691 1 97.38 194 GLU B N 1
ATOM 3928 C CA . GLU B 1 194 ? 5.176 -11.562 4.949 1 97.38 194 GLU B CA 1
ATOM 3929 C C . GLU B 1 194 ? 4.047 -12.562 4.734 1 97.38 194 GLU B C 1
ATOM 3931 O O . GLU B 1 194 ? 4.02 -13.625 5.363 1 97.38 194 GLU B O 1
ATOM 3936 N N . HIS B 1 195 ? 3.08 -12.18 3.842 1 97.81 195 HIS B N 1
ATOM 3937 C CA . HIS B 1 195 ? 2.043 -13.148 3.5 1 97.81 195 HIS B CA 1
ATOM 3938 C C . HIS B 1 195 ? 2.648 -14.43 2.938 1 97.81 195 HIS B C 1
ATOM 3940 O O . HIS B 1 195 ? 2.271 -15.531 3.346 1 97.81 195 HIS B O 1
ATOM 3946 N N . LEU B 1 196 ? 3.578 -14.305 2.018 1 98.19 196 LEU B N 1
ATOM 3947 C CA . LEU B 1 196 ? 4.242 -15.445 1.393 1 98.19 196 LEU B CA 1
ATOM 3948 C C . LEU B 1 196 ? 4.938 -16.312 2.439 1 98.19 196 LEU B C 1
ATOM 3950 O O . LEU B 1 196 ? 4.91 -17.531 2.352 1 98.19 196 LEU B O 1
ATOM 3954 N N . SER B 1 197 ? 5.5 -15.656 3.414 1 98.19 197 SER B N 1
ATOM 3955 C CA . SER B 1 197 ? 6.238 -16.375 4.449 1 98.19 197 SER B CA 1
ATOM 3956 C C . SER B 1 197 ? 5.309 -17.266 5.273 1 98.19 197 SER B C 1
ATOM 3958 O O . SER B 1 197 ? 5.758 -18.219 5.906 1 98.19 197 SER B O 1
ATOM 3960 N N . ARG B 1 198 ? 4.016 -16.953 5.242 1 97.25 198 ARG B N 1
ATOM 3961 C CA . ARG B 1 198 ? 3.051 -17.672 6.066 1 97.25 198 ARG B CA 1
ATOM 3962 C C . ARG B 1 198 ? 2.385 -18.797 5.277 1 97.25 198 ARG B C 1
ATOM 3964 O O . ARG B 1 198 ? 1.683 -19.625 5.848 1 97.25 198 ARG B O 1
ATOM 3971 N N . LEU B 1 199 ? 2.568 -18.859 3.953 1 97.94 199 LEU B N 1
ATOM 3972 C CA . LEU B 1 199 ? 1.951 -19.859 3.094 1 97.94 199 LEU B CA 1
ATOM 3973 C C . LEU B 1 199 ? 2.859 -21.078 2.939 1 97.94 199 LEU B C 1
ATOM 3975 O O . LEU B 1 199 ? 4.062 -20.938 2.709 1 97.94 199 LEU B O 1
ATOM 3979 N N . PRO B 1 200 ? 2.285 -22.234 3.082 1 97.56 200 PRO B N 1
ATOM 3980 C CA . PRO B 1 200 ? 3.121 -23.391 2.766 1 97.56 200 PRO B CA 1
ATOM 3981 C C . PRO B 1 200 ? 3.5 -23.469 1.288 1 97.56 200 PRO B C 1
ATOM 3983 O O . PRO B 1 200 ? 2.688 -23.125 0.423 1 97.56 200 PRO B O 1
ATOM 3986 N N . GLY B 1 201 ? 4.637 -23.797 0.947 1 97.88 201 GLY B N 1
ATOM 3987 C CA . GLY B 1 201 ? 5.145 -23.938 -0.408 1 97.88 201 GLY B CA 1
ATOM 3988 C C . GLY B 1 201 ? 6.492 -24.641 -0.468 1 97.88 201 GLY B C 1
ATOM 3989 O O . GLY B 1 201 ? 7.352 -24.406 0.384 1 97.88 201 GLY B O 1
ATOM 3990 N N . GLU B 1 202 ? 6.641 -25.469 -1.412 1 98.25 202 GLU B N 1
ATOM 3991 C CA . GLU B 1 202 ? 7.883 -26.219 -1.578 1 98.25 202 GLU B CA 1
ATOM 3992 C C . GLU B 1 202 ? 8.812 -25.531 -2.576 1 98.25 202 GLU B C 1
ATOM 3994 O O . GLU B 1 202 ? 9.992 -25.859 -2.656 1 98.25 202 GLU B O 1
ATOM 3999 N N . LEU B 1 203 ? 8.297 -24.641 -3.336 1 98.56 203 LEU B N 1
ATOM 4000 C CA . LEU B 1 203 ? 9.008 -23.797 -4.281 1 98.56 203 LEU B CA 1
ATOM 4001 C C . LEU B 1 203 ? 8.406 -22.391 -4.312 1 98.56 203 LEU B C 1
ATOM 4003 O O . LEU B 1 203 ? 7.195 -22.234 -4.156 1 98.56 203 LEU B O 1
ATOM 4007 N N . ILE B 1 204 ? 9.289 -21.406 -4.504 1 98.81 204 ILE B N 1
ATOM 4008 C CA . ILE B 1 204 ? 8.82 -20.031 -4.586 1 98.81 204 ILE B CA 1
ATOM 4009 C C . ILE B 1 204 ? 9.461 -19.328 -5.789 1 98.81 204 ILE B C 1
ATOM 4011 O O . ILE B 1 204 ? 10.656 -19.5 -6.039 1 98.81 204 ILE B O 1
ATOM 4015 N N . THR B 1 205 ? 8.703 -18.703 -6.578 1 98.88 205 THR B N 1
ATOM 4016 C CA . THR B 1 205 ? 9.195 -17.797 -7.613 1 98.88 205 THR B CA 1
ATOM 4017 C C . THR B 1 205 ? 8.711 -16.375 -7.367 1 98.88 205 THR B C 1
ATOM 4019 O O . THR B 1 205 ? 7.52 -16.141 -7.137 1 98.88 205 THR B O 1
ATOM 4022 N N . LEU B 1 206 ? 9.641 -15.477 -7.297 1 98.81 206 LEU B N 1
ATOM 4023 C CA . LEU B 1 206 ? 9.352 -14.055 -7.23 1 98.81 206 LEU B CA 1
ATOM 4024 C C . LEU B 1 206 ? 9.617 -13.383 -8.578 1 98.81 206 LEU B C 1
ATOM 4026 O O . LEU B 1 206 ? 10.773 -13.164 -8.945 1 98.81 206 LEU B O 1
ATOM 4030 N N . ALA B 1 207 ? 8.594 -13.141 -9.305 1 98.06 207 ALA B N 1
ATOM 4031 C CA . ALA B 1 207 ? 8.68 -12.469 -10.602 1 98.06 207 ALA B CA 1
ATOM 4032 C C . ALA B 1 207 ? 8.227 -11.016 -10.5 1 98.06 207 ALA B C 1
ATOM 4034 O O . ALA B 1 207 ? 7.078 -10.695 -10.82 1 98.06 207 ALA B O 1
ATOM 4035 N N . PHE B 1 208 ? 9.305 -10.227 -10.094 1 87.44 208 PHE B N 1
ATOM 4036 C CA . PHE B 1 208 ? 8.992 -8.805 -10.031 1 87.44 208 PHE B CA 1
ATOM 4037 C C . PHE B 1 208 ? 8.672 -8.258 -11.414 1 87.44 208 PHE B C 1
ATOM 4039 O O . PHE B 1 208 ? 9.156 -8.773 -12.422 1 87.44 208 PHE B O 1
ATOM 4046 N N . GLY B 1 209 ? 7.66 -7.559 -11.758 1 86.12 209 GLY B N 1
ATOM 4047 C CA . GLY B 1 209 ? 7.16 -7.02 -13.016 1 86.12 209 GLY B CA 1
ATOM 4048 C C . GLY B 1 209 ? 7.715 -5.645 -13.336 1 86.12 209 GLY B C 1
ATOM 4049 O O . GLY B 1 209 ? 8.797 -5.281 -12.867 1 86.12 209 GLY B O 1
ATOM 4050 N N . THR B 1 210 ? 7.195 -5.098 -14.266 1 92.19 210 THR B N 1
ATOM 4051 C CA . THR B 1 210 ? 7.699 -3.865 -14.859 1 92.19 210 THR B CA 1
ATOM 4052 C C . THR B 1 210 ? 7.078 -2.645 -14.188 1 92.19 210 THR B C 1
ATOM 4054 O O . THR B 1 210 ? 7.418 -1.507 -14.516 1 92.19 210 THR B O 1
ATOM 4057 N N . ASN B 1 211 ? 6.258 -2.869 -13.156 1 94.12 211 ASN B N 1
ATOM 4058 C CA . ASN B 1 211 ? 5.512 -1.774 -12.547 1 94.12 211 ASN B CA 1
ATOM 4059 C C . ASN B 1 211 ? 6.395 -0.941 -11.625 1 94.12 211 ASN B C 1
ATOM 4061 O O . ASN B 1 211 ? 6.012 0.155 -11.211 1 94.12 211 ASN B O 1
ATOM 4065 N N . CYS B 1 212 ? 7.594 -1.375 -11.266 1 91.62 212 CYS B N 1
ATOM 4066 C CA . CYS B 1 212 ? 8.586 -0.618 -10.516 1 91.62 212 CYS B CA 1
ATOM 4067 C C . CYS B 1 212 ? 9.07 0.591 -11.305 1 91.62 212 CYS B C 1
ATOM 4069 O O . CYS B 1 212 ? 9.68 1.504 -10.75 1 91.62 212 CYS B O 1
ATOM 4071 N N . TRP B 1 213 ? 8.805 0.58 -12.633 1 95 213 TRP B N 1
ATOM 4072 C CA . TRP B 1 213 ? 9.18 1.687 -13.508 1 95 213 TRP B CA 1
ATOM 4073 C C . TRP B 1 213 ? 8.039 2.691 -13.633 1 95 213 TRP B C 1
ATOM 4075 O O . TRP B 1 213 ? 8.273 3.898 -13.727 1 95 213 TRP B O 1
ATOM 4085 N N . SER B 1 214 ? 6.781 2.328 -13.602 1 90.44 214 SER B N 1
ATOM 4086 C CA . SER B 1 214 ? 5.656 3.17 -14 1 90.44 214 SER B CA 1
ATOM 4087 C C . SER B 1 214 ? 4.812 3.57 -12.789 1 90.44 214 SER B C 1
ATOM 4089 O O . SER B 1 214 ? 5.055 4.609 -12.172 1 90.44 214 SER B O 1
ATOM 4091 N N . THR B 1 215 ? 3.918 2.752 -12.227 1 82.62 215 THR B N 1
ATOM 4092 C CA . THR B 1 215 ? 2.84 3.068 -11.297 1 82.62 215 THR B CA 1
ATOM 4093 C C . THR B 1 215 ? 3.398 3.617 -9.984 1 82.62 215 THR B C 1
ATOM 4095 O O . THR B 1 215 ? 2.838 4.551 -9.414 1 82.62 215 THR B O 1
ATOM 4098 N N . VAL B 1 216 ? 4.426 3.021 -9.492 1 85.38 216 VAL B N 1
ATOM 4099 C CA . VAL B 1 216 ? 5.207 3.537 -8.375 1 85.38 216 VAL B CA 1
ATOM 4100 C C . VAL B 1 216 ? 6.688 3.541 -8.734 1 85.38 216 VAL B C 1
ATOM 4102 O O . VAL B 1 216 ? 7.344 2.494 -8.711 1 85.38 216 VAL B O 1
ATOM 4105 N N . PRO B 1 217 ? 7.18 4.664 -9.109 1 90.75 217 PRO B N 1
ATOM 4106 C CA . PRO B 1 217 ? 8.547 4.711 -9.617 1 90.75 217 PRO B CA 1
ATOM 4107 C C . PRO B 1 217 ? 9.586 4.344 -8.562 1 90.75 217 PRO B C 1
ATOM 4109 O O . PRO B 1 217 ? 9.406 4.652 -7.379 1 90.75 217 PRO B O 1
ATOM 4112 N N . ALA B 1 218 ? 10.578 3.688 -9 1 94.19 218 ALA B N 1
ATOM 4113 C CA . ALA B 1 218 ? 11.68 3.279 -8.125 1 94.19 218 ALA B CA 1
ATOM 4114 C C . ALA B 1 218 ? 13.016 3.783 -8.664 1 94.19 218 ALA B C 1
ATOM 4116 O O . ALA B 1 218 ? 13.133 4.117 -9.844 1 94.19 218 ALA B O 1
ATOM 4117 N N . THR B 1 219 ? 13.969 3.961 -7.828 1 96.88 219 THR B N 1
ATOM 4118 C CA . THR B 1 219 ? 15.367 4.055 -8.227 1 96.88 219 THR B CA 1
ATOM 4119 C C . THR B 1 219 ? 16.031 2.68 -8.18 1 96.88 219 THR B C 1
ATOM 4121 O O . THR B 1 219 ? 15.492 1.74 -7.598 1 96.88 219 THR B O 1
ATOM 4124 N N . ALA B 1 220 ? 17.188 2.609 -8.828 1 97.62 220 ALA B N 1
ATOM 4125 C CA . ALA B 1 220 ? 17.953 1.363 -8.797 1 97.62 220 ALA B CA 1
ATOM 4126 C C . ALA B 1 220 ? 18.328 0.987 -7.363 1 97.62 220 ALA B C 1
ATOM 4128 O O . ALA B 1 220 ? 18.172 -0.168 -6.961 1 97.62 220 ALA B O 1
ATOM 4129 N N . ASP B 1 221 ? 18.75 1.98 -6.559 1 97.19 221 ASP B N 1
ATOM 4130 C CA . ASP B 1 221 ? 19.156 1.729 -5.176 1 97.19 221 ASP B CA 1
ATOM 4131 C C . ASP B 1 221 ? 17.969 1.274 -4.332 1 97.19 221 ASP B C 1
ATOM 4133 O O . ASP B 1 221 ? 18.094 0.365 -3.51 1 97.19 221 ASP B O 1
ATOM 4137 N N . TRP B 1 222 ? 16.922 1.965 -4.523 1 96.69 222 TRP B N 1
ATOM 4138 C CA . TRP B 1 222 ? 15.711 1.614 -3.777 1 96.69 222 TRP B CA 1
ATOM 4139 C C . TRP B 1 222 ? 15.258 0.197 -4.109 1 96.69 222 TRP B C 1
ATOM 4141 O O . TRP B 1 222 ? 14.898 -0.573 -3.215 1 96.69 222 TRP B O 1
ATOM 4151 N N . LEU B 1 223 ? 15.258 -0.13 -5.391 1 97.5 223 LEU B N 1
ATOM 4152 C CA . LEU B 1 223 ? 14.805 -1.452 -5.812 1 97.5 223 LEU B CA 1
ATOM 4153 C C . LEU B 1 223 ? 15.758 -2.535 -5.32 1 97.5 223 LEU B C 1
ATOM 4155 O O . LEU B 1 223 ? 15.32 -3.609 -4.902 1 97.5 223 LEU B O 1
ATOM 4159 N N . TYR B 1 224 ? 17.094 -2.297 -5.383 1 98.19 224 TYR B N 1
ATOM 4160 C CA . TYR B 1 224 ? 18.094 -3.203 -4.828 1 98.19 224 TYR B CA 1
ATOM 4161 C C . TYR B 1 224 ? 17.781 -3.535 -3.375 1 98.19 224 TYR B C 1
ATOM 4163 O O . TYR B 1 224 ? 17.703 -4.707 -3.002 1 98.19 224 TYR B O 1
ATOM 4171 N N . ALA B 1 225 ? 17.531 -2.51 -2.557 1 97.62 225 ALA B N 1
ATOM 4172 C CA . ALA B 1 225 ? 17.25 -2.691 -1.135 1 97.62 225 ALA B CA 1
ATOM 4173 C C . ALA B 1 225 ? 15.906 -3.385 -0.926 1 97.62 225 ALA B C 1
ATOM 4175 O O . ALA B 1 225 ? 15.75 -4.172 0.01 1 97.62 225 ALA B O 1
ATOM 4176 N N . THR B 1 226 ? 14.953 -3.09 -1.771 1 97.19 226 THR B N 1
ATOM 4177 C CA . THR B 1 226 ? 13.617 -3.662 -1.662 1 97.19 226 THR B CA 1
ATOM 4178 C C . THR B 1 226 ? 13.648 -5.168 -1.915 1 97.19 226 THR B C 1
ATOM 4180 O O . THR B 1 226 ? 13.047 -5.941 -1.172 1 97.19 226 THR B O 1
ATOM 4183 N N . VAL B 1 227 ? 14.367 -5.57 -2.959 1 98.25 227 VAL B N 1
ATOM 4184 C CA . VAL B 1 227 ? 14.469 -6.996 -3.264 1 98.25 227 VAL B CA 1
ATOM 4185 C C . VAL B 1 227 ? 15.102 -7.734 -2.088 1 98.25 227 VAL B C 1
ATOM 4187 O O . VAL B 1 227 ? 14.625 -8.797 -1.682 1 98.25 227 VAL B O 1
ATOM 4190 N N . ARG B 1 228 ? 16.125 -7.176 -1.509 1 98.31 228 ARG B N 1
ATOM 4191 C CA . ARG B 1 228 ? 16.797 -7.805 -0.38 1 98.31 228 ARG B CA 1
ATOM 4192 C C . ARG B 1 228 ? 15.867 -7.926 0.821 1 98.31 228 ARG B C 1
ATOM 4194 O O . ARG B 1 228 ? 15.805 -8.977 1.462 1 98.31 228 ARG B O 1
ATOM 4201 N N . ALA B 1 229 ? 15.164 -6.863 1.163 1 97.5 229 ALA B N 1
ATOM 4202 C CA . ALA B 1 229 ? 14.219 -6.883 2.277 1 97.5 229 ALA B CA 1
ATOM 4203 C C . ALA B 1 229 ? 13.102 -7.891 2.029 1 97.5 229 ALA B C 1
ATOM 4205 O O . ALA B 1 229 ? 12.703 -8.625 2.941 1 97.5 229 ALA B O 1
ATOM 4206 N N . PHE B 1 230 ? 12.547 -7.898 0.758 1 98.5 230 PHE B N 1
ATOM 4207 C CA . PHE B 1 230 ? 11.453 -8.797 0.39 1 98.5 230 PHE B CA 1
ATOM 4208 C C . PHE B 1 230 ? 11.867 -10.25 0.578 1 98.5 230 PHE B C 1
ATOM 4210 O O . PHE B 1 230 ? 11.172 -11.016 1.249 1 98.5 230 PHE B O 1
ATOM 4217 N N . VAL B 1 231 ? 13.016 -10.602 0.023 1 98.69 231 VAL B N 1
ATOM 4218 C CA . VAL B 1 231 ? 13.531 -11.961 0.148 1 98.69 231 VAL B CA 1
ATOM 4219 C C . VAL B 1 231 ? 13.789 -12.281 1.618 1 98.69 231 VAL B C 1
ATOM 4221 O O . VAL B 1 231 ? 13.492 -13.383 2.08 1 98.69 231 VAL B O 1
ATOM 4224 N N . GLY B 1 232 ? 14.336 -11.305 2.34 1 98.06 232 GLY B N 1
ATOM 4225 C CA . GLY B 1 232 ? 14.562 -11.508 3.764 1 98.06 232 GLY B CA 1
ATOM 4226 C C . GLY B 1 232 ? 13.297 -11.883 4.516 1 98.06 232 GLY B C 1
ATOM 4227 O O . GLY B 1 232 ? 13.32 -12.773 5.371 1 98.06 232 GLY B O 1
ATOM 4228 N N . LEU B 1 233 ? 12.211 -11.25 4.258 1 98 233 LEU B N 1
ATOM 4229 C CA . LEU B 1 233 ? 10.945 -11.531 4.918 1 98 233 LEU B CA 1
ATOM 4230 C C . LEU B 1 233 ? 10.414 -12.906 4.516 1 98 233 LEU B C 1
ATOM 4232 O O . LEU B 1 233 ? 9.938 -13.664 5.359 1 98 233 LEU B O 1
ATOM 4236 N N . VAL B 1 234 ? 10.5 -13.219 3.219 1 98.69 234 VAL B N 1
ATOM 4237 C CA . VAL B 1 234 ? 10.062 -14.523 2.738 1 98.69 234 VAL B CA 1
ATOM 4238 C C . VAL B 1 234 ? 10.844 -15.625 3.455 1 98.69 234 VAL B C 1
ATOM 4240 O O . VAL B 1 234 ? 10.266 -16.641 3.857 1 98.69 234 VAL B O 1
ATOM 4243 N N . ARG B 1 235 ? 12.125 -15.43 3.67 1 98.62 235 ARG B N 1
ATOM 4244 C CA . ARG B 1 235 ? 13.023 -16.438 4.23 1 98.62 235 ARG B CA 1
ATOM 4245 C C . ARG B 1 235 ? 12.727 -16.672 5.707 1 98.62 235 ARG B C 1
ATOM 4247 O O . ARG B 1 235 ? 13.156 -17.672 6.277 1 98.62 235 ARG B O 1
ATOM 4254 N N . ARG B 1 236 ? 11.961 -15.773 6.32 1 97.06 236 ARG B N 1
ATOM 4255 C CA . ARG B 1 236 ? 11.555 -16.016 7.703 1 97.06 236 ARG B CA 1
ATOM 4256 C C . ARG B 1 236 ? 10.648 -17.234 7.805 1 97.06 236 ARG B C 1
ATOM 4258 O O . ARG B 1 236 ? 10.688 -17.969 8.797 1 97.06 236 ARG B O 1
ATOM 4265 N N . GLY B 1 237 ? 9.852 -17.516 6.773 1 98.25 237 GLY B N 1
ATOM 4266 C CA . GLY B 1 237 ? 8.984 -18.688 6.75 1 98.25 237 GLY B CA 1
ATOM 4267 C C . GLY B 1 237 ? 9.516 -19.797 5.879 1 98.25 237 GLY B C 1
ATOM 4268 O O . GLY B 1 237 ? 9.07 -20.953 5.992 1 98.25 237 GLY B O 1
ATOM 4269 N N . HIS B 1 238 ? 10.516 -19.453 5.027 1 98.5 238 HIS B N 1
ATOM 4270 C CA . HIS B 1 238 ? 11.055 -20.391 4.051 1 98.5 238 HIS B CA 1
ATOM 4271 C C . HIS B 1 238 ? 12.578 -20.328 3.996 1 98.5 238 HIS B C 1
ATOM 4273 O O . HIS B 1 238 ? 13.148 -19.984 2.965 1 98.5 238 HIS B O 1
ATOM 4279 N N . PRO B 1 239 ? 13.258 -20.734 5 1 97.81 239 PRO B N 1
ATOM 4280 C CA . PRO B 1 239 ? 14.703 -20.516 5.098 1 97.81 239 PRO B CA 1
ATOM 4281 C C . PRO B 1 239 ? 15.484 -21.297 4.047 1 97.81 239 PRO B C 1
ATOM 4283 O O . PRO B 1 239 ? 16.531 -20.859 3.594 1 97.81 239 PRO B O 1
ATOM 4286 N N . LYS B 1 240 ? 14.906 -22.484 3.6 1 97.06 240 LYS B N 1
ATOM 4287 C CA . LYS B 1 240 ? 15.703 -23.328 2.711 1 97.06 240 LYS B CA 1
ATOM 4288 C C . LYS B 1 240 ? 14.922 -23.672 1.445 1 97.06 240 LYS B C 1
ATOM 4290 O O . LYS B 1 240 ? 15.383 -24.484 0.628 1 97.06 240 LYS B O 1
ATOM 4295 N N . THR B 1 241 ? 13.711 -23.172 1.33 1 98.38 241 THR B N 1
ATOM 4296 C CA . THR B 1 241 ? 12.906 -23.438 0.146 1 98.38 241 THR B CA 1
ATOM 4297 C C . THR B 1 241 ? 13.57 -22.875 -1.104 1 98.38 241 THR B C 1
ATOM 4299 O O . THR B 1 241 ? 14.023 -21.734 -1.103 1 98.38 241 THR B O 1
ATOM 4302 N N . PRO B 1 242 ? 13.672 -23.672 -2.174 1 98.69 242 PRO B N 1
ATOM 4303 C CA . PRO B 1 242 ? 14.172 -23.094 -3.42 1 98.69 242 PRO B CA 1
ATOM 4304 C C . PRO B 1 242 ? 13.375 -21.859 -3.857 1 98.69 242 PRO B C 1
ATOM 4306 O O . PRO B 1 242 ? 12.141 -21.891 -3.84 1 98.69 242 PRO B O 1
ATOM 4309 N N . LEU B 1 243 ? 14.102 -20.797 -4.113 1 98.81 243 LEU B N 1
ATOM 4310 C CA . LEU B 1 243 ? 13.5 -19.516 -4.457 1 98.81 243 LEU B CA 1
ATOM 4311 C C . LEU B 1 243 ? 14.117 -18.953 -5.73 1 98.81 243 LEU B C 1
ATOM 4313 O O . LEU B 1 243 ? 15.336 -18.75 -5.801 1 98.81 243 LEU B O 1
ATOM 4317 N N . LEU B 1 244 ? 13.297 -18.781 -6.766 1 98.88 244 LEU B N 1
ATOM 4318 C CA . LEU B 1 244 ? 13.719 -18.219 -8.039 1 98.88 244 LEU B CA 1
ATOM 4319 C C . LEU B 1 244 ? 13.266 -16.766 -8.172 1 98.88 244 LEU B C 1
ATOM 4321 O O . LEU B 1 244 ? 12.078 -16.469 -8.031 1 98.88 244 LEU B O 1
ATOM 4325 N N . VAL B 1 245 ? 14.18 -15.875 -8.352 1 98.81 245 VAL B N 1
ATOM 4326 C CA . VAL B 1 245 ? 13.852 -14.492 -8.695 1 98.81 245 VAL B CA 1
ATOM 4327 C C . VAL B 1 245 ? 13.906 -14.32 -10.211 1 98.81 245 VAL B C 1
ATOM 4329 O O . VAL B 1 245 ? 14.914 -14.633 -10.844 1 98.81 245 VAL B O 1
ATOM 4332 N N . VAL B 1 246 ? 12.812 -13.922 -10.789 1 98.75 246 VAL B N 1
ATOM 4333 C CA . VAL B 1 246 ? 12.742 -13.562 -12.203 1 98.75 246 VAL B CA 1
ATOM 4334 C C . VAL B 1 246 ? 12.68 -12.039 -12.344 1 98.75 246 VAL B C 1
ATOM 4336 O O . VAL B 1 246 ? 11.758 -11.398 -11.836 1 98.75 246 VAL B O 1
ATOM 4339 N N . SER B 1 247 ? 13.672 -11.461 -12.977 1 98.31 247 SER B N 1
ATOM 4340 C CA . SER B 1 247 ? 13.648 -10.008 -13.156 1 98.31 247 SER B CA 1
ATOM 4341 C C . SER B 1 247 ? 12.672 -9.602 -14.25 1 98.31 247 SER B C 1
ATOM 4343 O O . SER B 1 247 ? 12.164 -10.453 -14.984 1 98.31 247 SER B O 1
ATOM 4345 N N . PRO B 1 248 ? 12.273 -8.336 -14.383 1 97.44 248 PRO B N 1
ATOM 4346 C CA . PRO B 1 248 ? 11.258 -7.887 -15.336 1 97.44 248 PRO B CA 1
ATOM 4347 C C . PRO B 1 248 ? 11.562 -8.32 -16.766 1 97.44 248 PRO B C 1
ATOM 4349 O O . PRO B 1 248 ? 12.719 -8.266 -17.203 1 97.44 248 PRO B O 1
ATOM 4352 N N . VAL B 1 249 ? 10.516 -8.758 -17.422 1 98.12 249 VAL B N 1
ATOM 4353 C CA . VAL B 1 249 ? 10.641 -9.094 -18.844 1 98.12 249 VAL B CA 1
ATOM 4354 C C . VAL B 1 249 ? 10.656 -7.812 -19.672 1 98.12 249 VAL B C 1
ATOM 4356 O O . VAL B 1 249 ? 10.594 -6.707 -19.125 1 98.12 249 VAL B O 1
ATOM 4359 N N . LEU B 1 250 ? 10.758 -8 -20.938 1 98.06 250 LEU B N 1
ATOM 4360 C CA . LEU B 1 250 ? 10.883 -6.914 -21.906 1 98.06 250 LEU B CA 1
ATOM 4361 C C . LEU B 1 250 ? 9.688 -5.973 -21.812 1 98.06 250 LEU B C 1
ATOM 4363 O O . LEU B 1 250 ? 8.539 -6.422 -21.766 1 98.06 250 LEU B O 1
ATOM 4367 N N . ARG B 1 251 ? 9.883 -4.711 -21.672 1 97.75 251 ARG B N 1
ATOM 4368 C CA . ARG B 1 251 ? 8.953 -3.605 -21.906 1 97.75 251 ARG B CA 1
ATOM 4369 C C . ARG B 1 251 ? 9.609 -2.508 -22.734 1 97.75 251 ARG B C 1
ATOM 4371 O O . ARG B 1 251 ? 10.273 -1.62 -22.188 1 97.75 251 ARG B O 1
ATOM 4378 N N . PRO B 1 252 ? 9.359 -2.57 -24.031 1 98.06 252 PRO B N 1
ATOM 4379 C CA . PRO B 1 252 ? 10.109 -1.703 -24.938 1 98.06 252 PRO B CA 1
ATOM 4380 C C . PRO B 1 252 ? 10.039 -0.23 -24.547 1 98.06 252 PRO B C 1
ATOM 4382 O O . PRO B 1 252 ? 11.062 0.462 -24.562 1 98.06 252 PRO B O 1
ATOM 4385 N N . GLU B 1 253 ? 8.961 0.272 -24.156 1 97.12 253 GLU B N 1
ATOM 4386 C CA . GLU B 1 253 ? 8.781 1.687 -23.844 1 97.12 253 GLU B CA 1
ATOM 4387 C C . GLU B 1 253 ? 9.641 2.098 -22.641 1 97.12 253 GLU B C 1
ATOM 4389 O O . GLU B 1 253 ? 9.984 3.271 -22.5 1 97.12 253 GLU B O 1
ATOM 4394 N N . ALA B 1 254 ? 10.031 1.18 -21.797 1 97.69 254 ALA B N 1
ATOM 4395 C CA . ALA B 1 254 ? 10.609 1.5 -20.484 1 97.69 254 ALA B CA 1
ATOM 4396 C C . ALA B 1 254 ? 12.102 1.174 -20.469 1 97.69 254 ALA B C 1
ATOM 4398 O O . ALA B 1 254 ? 12.82 1.591 -19.547 1 97.69 254 ALA B O 1
ATOM 4399 N N . GLU B 1 255 ? 12.594 0.424 -21.5 1 98.25 255 GLU B N 1
ATOM 4400 C CA . GLU B 1 255 ? 13.953 -0.098 -21.453 1 98.25 255 GLU B CA 1
ATOM 4401 C C . GLU B 1 255 ? 14.977 1.031 -21.328 1 98.25 255 GLU B C 1
ATOM 4403 O O . GLU B 1 255 ? 15.977 0.896 -20.625 1 98.25 255 GLU B O 1
ATOM 4408 N N . HIS B 1 256 ? 14.695 2.135 -21.984 1 98 256 HIS B N 1
ATOM 4409 C CA . HIS B 1 256 ? 15.68 3.209 -22.016 1 98 256 HIS B CA 1
ATOM 4410 C C . HIS B 1 256 ? 15.039 4.559 -21.719 1 98 256 HIS B C 1
ATOM 4412 O O . HIS B 1 256 ? 15.648 5.605 -21.938 1 98 256 HIS B O 1
ATOM 4418 N N . THR B 1 257 ? 13.781 4.566 -21.312 1 98.06 257 THR B N 1
ATOM 4419 C CA . THR B 1 257 ? 13.078 5.777 -20.906 1 98.06 257 THR B CA 1
ATOM 4420 C C . THR B 1 257 ? 13.141 5.957 -19.391 1 98.06 257 THR B C 1
ATOM 4422 O O . THR B 1 257 ? 12.836 5.027 -18.641 1 98.06 257 THR B O 1
ATOM 4425 N N . ARG B 1 258 ? 13.547 7.086 -18.969 1 97.5 258 ARG B N 1
ATOM 4426 C CA . ARG B 1 258 ? 13.68 7.348 -17.531 1 97.5 258 ARG B CA 1
ATOM 4427 C C . ARG B 1 258 ? 12.32 7.59 -16.891 1 97.5 258 ARG B C 1
ATOM 4429 O O . ARG B 1 258 ? 11.461 8.266 -17.484 1 97.5 258 ARG B O 1
ATOM 4436 N N . ASN B 1 259 ? 12.094 7 -15.734 1 96.88 259 ASN B N 1
ATOM 4437 C CA . ASN B 1 259 ? 10.867 7.238 -14.977 1 96.88 259 ASN B CA 1
ATOM 4438 C C . ASN B 1 259 ? 10.969 8.516 -14.141 1 96.88 259 ASN B C 1
ATOM 4440 O O . ASN B 1 259 ? 11.898 9.297 -14.305 1 96.88 259 ASN B O 1
ATOM 44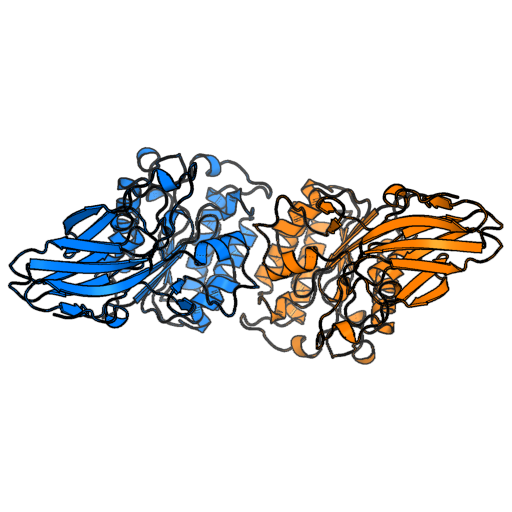44 N N . ALA B 1 260 ? 10.031 8.758 -13.258 1 94.12 260 ALA B N 1
ATOM 4445 C CA . ALA B 1 260 ? 9.922 10.008 -12.508 1 94.12 260 ALA B CA 1
ATOM 4446 C C . ALA B 1 260 ? 11.102 10.18 -11.555 1 94.12 260 ALA B C 1
ATOM 4448 O O . ALA B 1 260 ? 11.398 11.289 -11.117 1 94.12 260 ALA B O 1
ATOM 4449 N N . LEU B 1 261 ? 11.828 9.086 -11.211 1 96.19 261 LEU B N 1
ATOM 4450 C CA . LEU B 1 261 ? 12.977 9.156 -10.312 1 96.19 261 LEU B CA 1
ATOM 4451 C C . LEU B 1 261 ? 14.281 8.984 -11.086 1 96.19 261 LEU B C 1
ATOM 4453 O O . LEU B 1 261 ? 15.344 8.797 -10.484 1 96.19 261 LEU B O 1
ATOM 4457 N N . GLY B 1 262 ? 14.109 8.93 -12.414 1 96.44 262 GLY B N 1
ATOM 4458 C CA . GLY B 1 262 ? 15.281 9 -13.273 1 96.44 262 GLY B CA 1
ATOM 4459 C C . GLY B 1 262 ? 15.875 7.641 -13.594 1 96.44 262 GLY B C 1
ATOM 4460 O O . GLY B 1 262 ? 16.984 7.547 -14.133 1 96.44 262 GLY B O 1
ATOM 4461 N N . ALA B 1 263 ? 15.203 6.59 -13.336 1 97.81 263 ALA B N 1
ATOM 4462 C CA . ALA B 1 263 ? 15.719 5.25 -13.602 1 97.81 263 ALA B CA 1
ATOM 4463 C C . ALA B 1 263 ? 15.047 4.633 -14.82 1 97.81 263 ALA B C 1
ATOM 4465 O O . ALA B 1 263 ? 13.844 4.801 -15.023 1 97.81 263 ALA B O 1
ATOM 4466 N N . THR B 1 264 ? 15.781 3.918 -15.641 1 98.31 264 THR B N 1
ATOM 4467 C CA . THR B 1 264 ? 15.219 3.104 -16.719 1 98.31 264 THR B CA 1
ATOM 4468 C C . THR B 1 264 ? 14.891 1.701 -16.203 1 98.31 264 THR B C 1
ATOM 4470 O O . THR B 1 264 ? 15.375 1.284 -15.156 1 98.31 264 THR B O 1
ATOM 4473 N N . LEU B 1 265 ? 14.039 0.983 -16.969 1 98 265 LEU B N 1
ATOM 4474 C CA . LEU B 1 265 ? 13.742 -0.395 -16.578 1 98 265 LEU B CA 1
ATOM 4475 C C . LEU B 1 265 ? 15.008 -1.25 -16.625 1 98 265 LEU B C 1
ATOM 4477 O O . LEU B 1 265 ? 15.18 -2.154 -15.805 1 98 265 LEU B O 1
ATOM 4481 N N . THR B 1 266 ? 15.898 -0.971 -17.578 1 98.5 266 THR B N 1
ATOM 4482 C CA . THR B 1 266 ? 17.172 -1.668 -17.672 1 98.5 266 THR B CA 1
ATOM 4483 C C . THR B 1 266 ? 17.969 -1.529 -16.359 1 98.5 266 THR B C 1
ATOM 4485 O O . THR B 1 266 ? 18.484 -2.516 -15.844 1 98.5 266 THR B O 1
ATOM 4488 N N . GLU B 1 267 ? 18.031 -0.321 -15.883 1 98.5 267 GLU B N 1
ATOM 4489 C CA . GLU B 1 267 ? 18.75 -0.059 -14.641 1 98.5 267 GLU B CA 1
ATOM 4490 C C . GLU B 1 267 ? 18.078 -0.744 -13.453 1 98.5 267 GLU B C 1
ATOM 4492 O O . GLU B 1 267 ? 18.766 -1.303 -12.594 1 98.5 267 GLU B O 1
ATOM 4497 N N . LEU B 1 268 ? 16.781 -0.688 -13.375 1 98.19 268 LEU B N 1
ATOM 4498 C CA . LEU B 1 268 ? 16.031 -1.311 -12.297 1 98.19 268 LEU B CA 1
ATOM 4499 C C . LEU B 1 268 ? 16.188 -2.826 -12.32 1 98.19 268 LEU B C 1
ATOM 4501 O O . LEU B 1 268 ? 16.391 -3.451 -11.273 1 98.19 268 LEU B O 1
ATOM 4505 N N . ARG B 1 269 ? 16.094 -3.398 -13.508 1 98 269 ARG B N 1
ATOM 4506 C CA . ARG B 1 269 ? 16.281 -4.832 -13.703 1 98 269 ARG B CA 1
ATOM 4507 C C . ARG B 1 269 ? 17.656 -5.27 -13.203 1 98 269 ARG B C 1
ATOM 4509 O O . ARG B 1 269 ? 17.781 -6.266 -12.484 1 98 269 ARG B O 1
ATOM 4516 N N . ARG B 1 270 ? 18.641 -4.551 -13.562 1 98.44 270 ARG B N 1
ATOM 4517 C CA . ARG B 1 270 ? 20 -4.859 -13.133 1 98.44 270 ARG B CA 1
ATOM 4518 C C . ARG B 1 270 ? 20.125 -4.805 -11.617 1 98.44 270 ARG B C 1
ATOM 4520 O O . ARG B 1 270 ? 20.812 -5.629 -11.008 1 98.44 270 ARG B O 1
ATOM 4527 N N . ALA B 1 271 ? 19.516 -3.818 -11.023 1 98.44 271 ALA B N 1
ATOM 4528 C CA . ALA B 1 271 ? 19.547 -3.686 -9.57 1 98.44 271 ALA B CA 1
ATOM 4529 C C . ALA B 1 271 ? 18.891 -4.891 -8.898 1 98.44 271 ALA B C 1
ATOM 4531 O O . ALA B 1 271 ? 19.406 -5.398 -7.898 1 98.44 271 ALA B O 1
ATOM 4532 N N . MET B 1 272 ? 17.797 -5.375 -9.414 1 98.31 272 MET B N 1
ATOM 4533 C CA . MET B 1 272 ? 17.094 -6.535 -8.875 1 98.31 272 MET B CA 1
ATOM 4534 C C . MET B 1 272 ? 17.953 -7.793 -8.984 1 98.31 272 MET B C 1
ATOM 4536 O O . MET B 1 272 ? 18.062 -8.555 -8.023 1 98.31 272 MET B O 1
ATOM 4540 N N . GLU B 1 273 ? 18.484 -7.953 -10.156 1 98.75 273 GLU B N 1
ATOM 4541 C CA . GLU B 1 273 ? 19.344 -9.109 -10.391 1 98.75 273 GLU B CA 1
ATOM 4542 C C . GLU B 1 273 ? 20.547 -9.094 -9.453 1 98.75 273 GLU B C 1
ATOM 4544 O O . GLU B 1 273 ? 20.906 -10.125 -8.883 1 98.75 273 GLU B O 1
ATOM 4549 N N . ARG B 1 274 ? 21.141 -7.934 -9.352 1 98.81 274 ARG B N 1
ATOM 4550 C CA . ARG B 1 274 ? 22.297 -7.793 -8.477 1 98.81 274 ARG B CA 1
ATOM 4551 C C . ARG B 1 274 ? 21.938 -8.117 -7.031 1 98.81 274 ARG B C 1
ATOM 4553 O O . ARG B 1 274 ? 22.688 -8.797 -6.332 1 98.81 274 ARG B O 1
ATOM 4560 N N . ALA B 1 275 ? 20.781 -7.598 -6.539 1 98.69 275 ALA B N 1
ATOM 4561 C CA . ALA B 1 275 ? 20.344 -7.867 -5.172 1 98.69 275 ALA B CA 1
ATOM 4562 C C . ALA B 1 275 ? 20.219 -9.367 -4.922 1 98.69 275 ALA B C 1
ATOM 4564 O O . ALA B 1 275 ? 20.703 -9.875 -3.912 1 98.69 275 ALA B O 1
ATOM 4565 N N . ALA B 1 276 ? 19.578 -10.102 -5.832 1 98.62 276 ALA B N 1
ATOM 4566 C CA . ALA B 1 276 ? 19.391 -11.539 -5.688 1 98.62 276 ALA B CA 1
ATOM 4567 C C . ALA B 1 276 ? 20.719 -12.281 -5.73 1 98.62 276 ALA B C 1
ATOM 4569 O O . ALA B 1 276 ? 20.953 -13.188 -4.93 1 98.62 276 ALA B O 1
ATOM 4570 N N . ARG B 1 277 ? 21.578 -11.898 -6.648 1 98.75 277 ARG B N 1
ATOM 4571 C CA . ARG B 1 277 ? 22.891 -12.539 -6.762 1 98.75 277 ARG B CA 1
ATOM 4572 C C . ARG B 1 277 ? 23.734 -12.281 -5.52 1 98.75 277 ARG B C 1
ATOM 4574 O O . ARG B 1 277 ? 24.453 -13.172 -5.066 1 98.75 277 ARG B O 1
ATOM 4581 N N . ASP B 1 278 ? 23.656 -11.055 -5.055 1 98.75 278 ASP B N 1
ATOM 4582 C CA . ASP B 1 278 ? 24.391 -10.727 -3.832 1 98.75 278 ASP B CA 1
ATOM 4583 C C . ASP B 1 278 ? 23.906 -11.578 -2.66 1 98.75 278 ASP B C 1
ATOM 4585 O O . ASP B 1 278 ? 24.719 -12.094 -1.886 1 98.75 278 ASP B O 1
ATOM 4589 N N . LEU B 1 279 ? 22.609 -11.719 -2.527 1 98.62 279 LEU B N 1
ATOM 4590 C CA . LEU B 1 279 ? 22.047 -12.547 -1.463 1 98.62 279 LEU B CA 1
ATOM 4591 C C . LEU B 1 279 ? 22.547 -13.984 -1.588 1 98.62 279 LEU B C 1
ATOM 4593 O O . LEU B 1 279 ? 22.922 -14.609 -0.59 1 98.62 279 LEU B O 1
ATOM 4597 N N . ALA B 1 280 ? 22.5 -14.5 -2.783 1 98.25 280 ALA B N 1
ATOM 4598 C CA . ALA B 1 280 ? 23.016 -15.844 -3.018 1 98.25 280 ALA B CA 1
ATOM 4599 C C . ALA B 1 280 ? 24.484 -15.961 -2.609 1 98.25 280 ALA B C 1
ATOM 4601 O O . ALA B 1 280 ? 24.859 -16.906 -1.914 1 98.25 280 ALA B O 1
ATOM 4602 N N . SER B 1 281 ? 25.281 -15.023 -2.98 1 98.25 281 SER B N 1
ATOM 4603 C CA . SER B 1 281 ? 26.719 -15.023 -2.695 1 98.25 281 SER B CA 1
ATOM 4604 C C . SER B 1 281 ? 26.984 -14.852 -1.204 1 98.25 281 SER B C 1
ATOM 4606 O O . SER B 1 281 ? 28 -15.305 -0.694 1 98.25 281 SER B O 1
ATOM 4608 N N . GLU B 1 282 ? 26.062 -14.219 -0.572 1 98 282 GLU B N 1
ATOM 4609 C CA . GLU B 1 282 ? 26.203 -13.953 0.857 1 98 282 GLU B CA 1
ATOM 4610 C C . GLU B 1 282 ? 25.766 -15.156 1.687 1 98 282 GLU B C 1
ATOM 4612 O O . GLU B 1 282 ? 25.766 -15.102 2.918 1 98 282 GLU B O 1
ATOM 4617 N N . GLY B 1 283 ? 25.297 -16.266 0.986 1 97.75 283 GLY B N 1
ATOM 4618 C CA . GLY B 1 283 ? 25.094 -17.5 1.738 1 97.75 283 GLY B CA 1
ATOM 4619 C C . GLY B 1 283 ? 23.734 -18.141 1.482 1 97.75 283 GLY B C 1
ATOM 4620 O O . GLY B 1 283 ? 23.422 -19.172 2.057 1 97.75 283 GLY B O 1
ATOM 4621 N N . ASP B 1 284 ? 22.906 -17.547 0.701 1 97.88 284 ASP B N 1
ATOM 4622 C CA . ASP B 1 284 ? 21.641 -18.188 0.361 1 97.88 284 ASP B CA 1
ATOM 4623 C C . ASP B 1 284 ? 21.797 -19.109 -0.839 1 97.88 284 ASP B C 1
ATOM 4625 O O . ASP B 1 284 ? 21.469 -18.734 -1.968 1 97.88 284 ASP B O 1
ATOM 4629 N N . ASP B 1 285 ? 22.031 -20.328 -0.639 1 96.88 285 ASP B N 1
ATOM 4630 C CA . ASP B 1 285 ? 22.359 -21.312 -1.679 1 96.88 285 ASP B CA 1
ATOM 4631 C C . ASP B 1 285 ? 21.078 -21.797 -2.373 1 96.88 285 ASP B C 1
ATOM 4633 O O . ASP B 1 285 ? 21.156 -22.547 -3.357 1 96.88 285 ASP B O 1
ATOM 4637 N N . HIS B 1 286 ? 19.984 -21.359 -1.891 1 97.94 286 HIS B N 1
ATOM 4638 C CA . HIS B 1 286 ? 18.719 -21.812 -2.463 1 97.94 286 HIS B CA 1
ATOM 4639 C C . HIS B 1 286 ? 18.078 -20.719 -3.322 1 97.94 286 HIS B C 1
ATOM 4641 O O . HIS B 1 286 ? 16.953 -20.875 -3.791 1 97.94 286 HIS B O 1
ATOM 4647 N N . LEU B 1 287 ? 18.781 -19.609 -3.471 1 98.56 287 LEU B N 1
ATOM 4648 C CA . LEU B 1 287 ? 18.281 -18.484 -4.258 1 98.56 287 LEU B CA 1
ATOM 4649 C C . LEU B 1 287 ? 18.844 -18.531 -5.672 1 98.56 287 LEU B C 1
ATOM 4651 O O . LEU B 1 287 ? 20.062 -18.609 -5.855 1 98.56 287 LEU B O 1
ATOM 4655 N N . LEU B 1 288 ? 17.953 -18.547 -6.684 1 98.5 288 LEU B N 1
ATOM 4656 C CA . LEU B 1 288 ? 18.297 -18.547 -8.102 1 98.5 288 LEU B CA 1
ATOM 4657 C C . LEU B 1 288 ? 17.828 -17.266 -8.773 1 98.5 288 LEU B C 1
ATOM 4659 O O . LEU B 1 288 ? 16.922 -16.594 -8.273 1 98.5 288 LEU B O 1
ATOM 4663 N N . VAL B 1 289 ? 18.469 -16.938 -9.859 1 98.62 289 VAL B N 1
ATOM 4664 C CA . VAL B 1 289 ? 18.094 -15.75 -10.625 1 98.62 289 VAL B CA 1
ATOM 4665 C C . VAL B 1 289 ? 17.891 -16.125 -12.094 1 98.62 289 VAL B C 1
ATOM 4667 O O . VAL B 1 289 ? 18.688 -16.844 -12.68 1 98.62 289 VAL B O 1
ATOM 4670 N N . LEU B 1 290 ? 16.797 -15.758 -12.625 1 98.69 290 LEU B N 1
ATOM 4671 C CA . LEU B 1 290 ? 16.5 -15.867 -14.047 1 98.69 290 LEU B CA 1
ATOM 4672 C C . LEU B 1 290 ? 16.312 -14.492 -14.672 1 98.69 290 LEU B C 1
ATOM 4674 O O . LEU B 1 290 ? 15.289 -13.844 -14.445 1 98.69 290 LEU B O 1
ATOM 4678 N N . PRO B 1 291 ? 17.281 -13.984 -15.453 1 98.5 291 PRO B N 1
ATOM 4679 C CA . PRO B 1 291 ? 17.109 -12.695 -16.125 1 98.5 291 PRO B CA 1
ATOM 4680 C C . PRO B 1 291 ? 15.898 -12.68 -17.062 1 98.5 291 PRO B C 1
ATOM 4682 O O . PRO B 1 291 ? 15.734 -13.586 -17.891 1 98.5 291 PRO B O 1
ATOM 4685 N N . GLY B 1 292 ? 15.039 -11.664 -16.938 1 98.31 292 GLY B N 1
ATOM 4686 C CA . GLY B 1 292 ? 13.758 -11.648 -17.625 1 98.31 292 GLY B CA 1
ATOM 4687 C C . GLY B 1 292 ? 13.828 -11.055 -19.016 1 98.31 292 GLY B C 1
ATOM 4688 O O . GLY B 1 292 ? 13.039 -11.422 -19.891 1 98.31 292 GLY B O 1
ATOM 4689 N N . ARG B 1 293 ? 14.805 -10.133 -19.266 1 97.88 293 ARG B N 1
ATOM 4690 C CA . ARG B 1 293 ? 14.828 -9.344 -20.484 1 97.88 293 ARG B CA 1
ATOM 4691 C C . ARG B 1 293 ? 14.938 -10.242 -21.719 1 97.88 293 ARG B C 1
ATOM 4693 O O . ARG B 1 293 ? 14.219 -10.047 -22.703 1 97.88 293 ARG B O 1
ATOM 4700 N N . PRO B 1 294 ? 15.805 -11.242 -21.734 1 98.12 294 PRO B N 1
ATOM 4701 C CA . PRO B 1 294 ? 15.992 -12.016 -22.953 1 98.12 294 PRO B CA 1
ATOM 4702 C C . PRO B 1 294 ? 14.867 -13.016 -23.203 1 98.12 294 PRO B C 1
ATOM 4704 O O . PRO B 1 294 ? 14.836 -13.664 -24.25 1 98.12 294 PRO B O 1
ATOM 4707 N N . LEU B 1 295 ? 13.945 -13.172 -22.297 1 98.5 295 LEU B N 1
ATOM 4708 C CA . LEU B 1 295 ? 12.93 -14.219 -22.391 1 98.5 295 LEU B CA 1
ATOM 4709 C C . LEU B 1 295 ? 11.938 -13.914 -23.5 1 98.5 295 LEU B C 1
ATOM 4711 O O . LEU B 1 295 ? 11.32 -14.828 -24.062 1 98.5 295 LEU B O 1
ATOM 4715 N N . LEU B 1 296 ? 11.789 -12.648 -23.766 1 98.62 296 LEU B N 1
ATOM 4716 C CA . LEU B 1 296 ? 10.773 -12.25 -24.734 1 98.62 296 LEU B CA 1
ATOM 4717 C C . LEU B 1 296 ? 11.352 -11.312 -25.781 1 98.62 296 LEU B C 1
ATOM 4719 O O . LEU B 1 296 ? 12.32 -10.602 -25.516 1 98.62 296 LEU B O 1
ATOM 4723 N N . GLY B 1 297 ? 10.836 -11.344 -26.969 1 98.25 297 GLY B N 1
ATOM 4724 C CA . GLY B 1 297 ? 10.961 -10.305 -27.984 1 98.25 297 GLY B CA 1
ATOM 4725 C C . GLY B 1 297 ? 9.672 -9.531 -28.188 1 98.25 297 GLY B C 1
ATOM 4726 O O . GLY B 1 297 ? 8.625 -9.883 -27.641 1 98.25 297 GLY B O 1
ATOM 4727 N N . PRO B 1 298 ? 9.758 -8.43 -28.969 1 98.12 298 PRO B N 1
ATOM 4728 C CA . PRO B 1 298 ? 8.562 -7.625 -29.203 1 98.12 298 PRO B CA 1
ATOM 4729 C C . PRO B 1 298 ? 7.406 -8.445 -29.781 1 98.12 298 PRO B C 1
ATOM 4731 O O . PRO B 1 298 ? 6.238 -8.148 -29.516 1 98.12 298 PRO B O 1
ATOM 4734 N N . GLU B 1 299 ? 7.684 -9.477 -30.516 1 98 299 GLU B N 1
ATOM 4735 C CA . GLU B 1 299 ? 6.672 -10.297 -31.172 1 98 299 GLU B CA 1
ATOM 4736 C C . GLU B 1 299 ? 5.902 -11.141 -30.156 1 98 299 GLU B C 1
ATOM 4738 O O . GLU B 1 299 ? 4.848 -11.695 -30.469 1 98 299 GLU B O 1
ATOM 4743 N N . HIS B 1 300 ? 6.398 -11.258 -28.969 1 98.62 300 HIS B N 1
ATOM 4744 C CA . HIS B 1 300 ? 5.773 -12.062 -27.922 1 98.62 300 HIS B CA 1
ATOM 4745 C C . HIS B 1 300 ? 4.867 -11.211 -27.047 1 98.62 300 HIS B C 1
ATOM 4747 O O . HIS B 1 300 ? 4.309 -11.703 -26.062 1 98.62 300 HIS B O 1
ATOM 4753 N N . LEU B 1 301 ? 4.75 -9.914 -27.359 1 98.38 301 LEU B N 1
ATOM 4754 C CA . LEU B 1 301 ? 3.941 -8.992 -26.578 1 98.38 301 LEU B CA 1
ATOM 4755 C C . LEU B 1 301 ? 2.629 -8.672 -27.281 1 98.38 301 LEU B C 1
ATOM 4757 O O . LEU B 1 301 ? 2.613 -8.43 -28.5 1 98.38 301 LEU B O 1
ATOM 4761 N N . ALA B 1 302 ? 1.492 -8.648 -26.578 1 97.56 302 ALA B N 1
ATOM 4762 C CA . ALA B 1 302 ? 0.171 -8.398 -27.156 1 97.56 302 ALA B CA 1
ATOM 4763 C C . ALA B 1 302 ? -0.082 -6.898 -27.312 1 97.56 302 ALA B C 1
ATOM 4765 O O . ALA B 1 302 ? -0.712 -6.465 -28.281 1 97.56 302 ALA B O 1
ATOM 4766 N N . ASP B 1 303 ? 0.349 -6.094 -26.312 1 96.69 303 ASP B N 1
ATOM 4767 C CA . ASP B 1 303 ? 0.066 -4.664 -26.297 1 96.69 303 ASP B CA 1
ATOM 4768 C C . ASP B 1 303 ? 1.33 -3.855 -26.016 1 96.69 303 ASP B C 1
ATOM 4770 O O . ASP B 1 303 ? 1.259 -2.766 -25.438 1 96.69 303 ASP B O 1
ATOM 4774 N N . GLY B 1 304 ? 2.502 -4.52 -26.25 1 96.56 304 GLY B N 1
ATOM 4775 C CA . GLY B 1 304 ? 3.775 -3.861 -26 1 96.56 304 GLY B CA 1
ATOM 4776 C C . GLY B 1 304 ? 4.266 -4.02 -24.578 1 96.56 304 GLY B C 1
ATOM 4777 O O . GLY B 1 304 ? 5.363 -3.57 -24.234 1 96.56 304 GLY B O 1
ATOM 4778 N N . LEU B 1 305 ? 3.486 -4.652 -23.75 1 96.5 305 LEU B N 1
ATOM 4779 C CA . LEU B 1 305 ? 3.818 -4.82 -22.344 1 96.5 305 LEU B CA 1
ATOM 4780 C C . LEU B 1 305 ? 3.537 -6.246 -21.891 1 96.5 305 LEU B C 1
ATOM 4782 O O . LEU B 1 305 ? 4.41 -6.906 -21.312 1 96.5 305 LEU B O 1
ATOM 4786 N N . HIS B 1 306 ? 2.379 -6.73 -22.188 1 98.19 306 HIS B N 1
ATOM 4787 C CA . HIS B 1 306 ? 1.951 -8.039 -21.703 1 98.19 306 HIS B CA 1
ATOM 4788 C C . HIS B 1 306 ? 2.217 -9.125 -22.734 1 98.19 306 HIS B C 1
ATOM 4790 O O . HIS B 1 306 ? 1.979 -8.93 -23.922 1 98.19 306 HIS B O 1
ATOM 4796 N N . PRO B 1 307 ? 2.717 -10.266 -22.281 1 98.5 307 PRO B N 1
ATOM 4797 C CA . PRO B 1 307 ? 2.936 -11.383 -23.203 1 98.5 307 PRO B CA 1
ATOM 4798 C C . PRO B 1 307 ? 1.634 -11.945 -23.766 1 98.5 307 PRO B C 1
ATOM 4800 O O . PRO B 1 307 ? 0.625 -12.008 -23.062 1 98.5 307 PRO B O 1
ATOM 4803 N N . ASN B 1 308 ? 1.671 -12.297 -25.047 1 98.25 308 ASN B N 1
ATOM 4804 C CA . ASN B 1 308 ? 0.634 -13.148 -25.609 1 98.25 308 ASN B CA 1
ATOM 4805 C C . ASN B 1 308 ? 0.852 -14.617 -25.25 1 98.25 308 ASN B C 1
ATOM 4807 O O . ASN B 1 308 ? 1.719 -14.93 -24.422 1 98.25 308 ASN B O 1
ATOM 4811 N N . ASP B 1 309 ? 0.043 -15.562 -25.797 1 98.19 309 ASP B N 1
ATOM 4812 C CA . ASP B 1 309 ? 0.15 -16.969 -25.438 1 98.19 309 ASP B CA 1
ATOM 4813 C C . ASP B 1 309 ? 1.555 -17.5 -25.703 1 98.19 309 ASP B C 1
ATOM 4815 O O . ASP B 1 309 ? 2.104 -18.266 -24.906 1 98.19 309 ASP B O 1
ATOM 4819 N N . ALA B 1 310 ? 2.125 -17.094 -26.828 1 98.62 310 ALA B N 1
ATOM 4820 C CA . ALA B 1 310 ? 3.484 -17.516 -27.141 1 98.62 310 ALA B CA 1
ATOM 4821 C C . ALA B 1 310 ? 4.48 -17 -26.109 1 98.62 310 ALA B C 1
ATOM 4823 O O . ALA B 1 310 ? 5.418 -17.703 -25.734 1 98.62 310 ALA B O 1
ATOM 4824 N N . GLY B 1 311 ? 4.316 -15.727 -25.734 1 98.88 311 GLY B N 1
ATOM 4825 C CA . GLY B 1 311 ? 5.16 -15.156 -24.703 1 98.88 311 GLY B CA 1
ATOM 4826 C C . GLY B 1 311 ? 5.039 -15.875 -23.375 1 98.88 311 GLY B C 1
ATOM 4827 O O . GLY B 1 311 ? 6.047 -16.156 -22.719 1 98.88 311 GLY B O 1
ATOM 4828 N N . HIS B 1 312 ? 3.811 -16.156 -22.969 1 98.81 312 HIS B N 1
ATOM 4829 C CA . HIS B 1 312 ? 3.604 -16.938 -21.734 1 98.81 312 HIS B CA 1
ATOM 4830 C C . HIS B 1 312 ? 4.289 -18.297 -21.828 1 98.81 312 HIS B C 1
ATOM 4832 O O . HIS B 1 312 ? 4.914 -18.734 -20.859 1 98.81 312 HIS B O 1
ATOM 4838 N N . ALA B 1 313 ? 4.172 -18.953 -22.938 1 98.69 313 ALA B N 1
ATOM 4839 C CA . ALA B 1 313 ? 4.805 -20.25 -23.109 1 98.69 313 ALA B CA 1
ATOM 4840 C C . ALA B 1 313 ? 6.324 -20.156 -22.984 1 98.69 313 ALA B C 1
ATOM 4842 O O . ALA B 1 313 ? 6.965 -21.031 -22.406 1 98.69 313 ALA B O 1
ATOM 4843 N N . ARG B 1 314 ? 6.895 -19.109 -23.516 1 98.81 314 ARG B N 1
ATOM 4844 C CA . ARG B 1 314 ? 8.336 -18.906 -23.438 1 98.81 314 ARG B CA 1
ATOM 4845 C C . ARG B 1 314 ? 8.781 -18.688 -22 1 98.81 314 ARG B C 1
ATOM 4847 O O . ARG B 1 314 ? 9.781 -19.25 -21.562 1 98.81 314 ARG B O 1
ATOM 4854 N N . ILE B 1 315 ? 8.102 -17.828 -21.281 1 98.81 315 ILE B N 1
ATOM 4855 C CA . ILE B 1 315 ? 8.414 -17.609 -19.875 1 98.81 315 ILE B CA 1
ATOM 4856 C C . ILE B 1 315 ? 8.312 -18.922 -19.109 1 98.81 315 ILE B C 1
ATOM 4858 O O . ILE B 1 315 ? 9.195 -19.266 -18.328 1 98.81 315 ILE B O 1
ATOM 4862 N N . ALA B 1 316 ? 7.207 -19.672 -19.391 1 98.88 316 ALA B N 1
ATOM 4863 C CA . ALA B 1 316 ? 6.973 -20.953 -18.703 1 98.88 316 ALA B CA 1
ATOM 4864 C C . ALA B 1 316 ? 8.141 -21.906 -18.922 1 98.88 316 ALA B C 1
ATOM 4866 O O . ALA B 1 316 ? 8.633 -22.516 -17.984 1 98.88 316 ALA B O 1
ATOM 4867 N N . THR B 1 317 ? 8.555 -22 -20.141 1 98.75 317 THR B N 1
ATOM 4868 C CA . THR B 1 317 ? 9.648 -22.891 -20.5 1 98.75 317 THR B CA 1
ATOM 4869 C C . THR B 1 317 ? 10.938 -22.484 -19.797 1 98.75 317 THR B C 1
ATOM 4871 O O . THR B 1 317 ? 11.648 -23.312 -19.25 1 98.75 317 THR B O 1
ATOM 4874 N N . ALA B 1 318 ? 11.25 -21.219 -19.781 1 98.81 318 ALA B N 1
ATOM 4875 C CA . ALA B 1 318 ? 12.461 -20.703 -19.156 1 98.81 318 ALA B CA 1
ATOM 4876 C C . ALA B 1 318 ? 12.445 -20.953 -17.656 1 98.81 318 ALA B C 1
ATOM 4878 O O . ALA B 1 318 ? 13.461 -21.359 -17.078 1 98.81 318 ALA B O 1
ATOM 4879 N N . VAL B 1 319 ? 11.336 -20.688 -17.031 1 98.81 319 VAL B N 1
ATOM 4880 C CA . VAL B 1 319 ? 11.203 -20.891 -15.586 1 98.81 319 VAL B CA 1
ATOM 4881 C C . VAL B 1 319 ? 11.328 -22.391 -15.273 1 98.81 319 VAL B C 1
ATOM 4883 O O . VAL B 1 319 ? 12.008 -22.766 -14.32 1 98.81 319 VAL B O 1
ATOM 4886 N N . ALA B 1 320 ? 10.641 -23.234 -16.094 1 98.56 320 ALA B N 1
ATOM 4887 C CA . ALA B 1 320 ? 10.734 -24.688 -15.891 1 98.56 320 ALA B CA 1
ATOM 4888 C C . ALA B 1 320 ? 12.18 -25.156 -15.977 1 98.56 320 ALA B C 1
ATOM 4890 O O . ALA B 1 320 ? 12.625 -25.969 -15.156 1 98.56 320 ALA B O 1
ATOM 4891 N N . GLU B 1 321 ? 12.898 -24.641 -16.938 1 98.5 321 GLU B N 1
ATOM 4892 C CA . GLU B 1 321 ? 14.305 -25 -17.094 1 98.5 321 GLU B CA 1
ATOM 4893 C C . GLU B 1 321 ? 15.133 -24.562 -15.898 1 98.5 321 GLU B C 1
ATOM 4895 O O . GLU B 1 321 ? 15.984 -25.297 -15.414 1 98.5 321 GLU B O 1
ATOM 4900 N N . ALA B 1 322 ? 14.859 -23.375 -15.398 1 98.31 322 ALA B N 1
ATOM 4901 C CA . ALA B 1 322 ? 15.602 -22.812 -14.273 1 98.31 322 ALA B CA 1
ATOM 4902 C C . ALA B 1 322 ? 15.352 -23.609 -13 1 98.31 322 ALA B C 1
ATOM 4904 O O . ALA B 1 322 ? 16.234 -23.703 -12.133 1 98.31 322 ALA B O 1
ATOM 4905 N N . LEU B 1 323 ? 14.164 -24.234 -12.883 1 98.12 323 LEU B N 1
ATOM 4906 C CA . LEU B 1 323 ? 13.766 -24.875 -11.641 1 98.12 323 LEU B CA 1
ATOM 4907 C C . LEU B 1 323 ? 14.008 -26.375 -11.703 1 98.12 323 LEU B C 1
ATOM 4909 O O . LEU B 1 323 ? 13.852 -27.094 -10.703 1 98.12 323 LEU B O 1
ATOM 4913 N N . ARG B 1 324 ? 14.422 -26.922 -12.781 1 95.5 324 ARG B N 1
ATOM 4914 C CA . ARG B 1 324 ? 14.492 -28.359 -13.047 1 95.5 324 ARG B CA 1
ATOM 4915 C C . ARG B 1 324 ? 15.344 -29.062 -12.008 1 95.5 324 ARG B C 1
ATOM 4917 O O . ARG B 1 324 ? 14.992 -30.156 -11.547 1 95.5 324 ARG B O 1
ATOM 4924 N N . ASP B 1 325 ? 16.406 -28.438 -11.594 1 94.12 325 ASP B N 1
ATOM 4925 C CA . ASP B 1 325 ? 17.391 -29.109 -10.75 1 94.12 325 ASP B CA 1
ATOM 4926 C C . ASP B 1 325 ? 17.094 -28.906 -9.273 1 94.12 325 ASP B C 1
ATOM 4928 O O . ASP B 1 325 ? 17.781 -29.453 -8.406 1 94.12 325 ASP B O 1
ATOM 4932 N N . VAL B 1 326 ? 16.016 -28.188 -8.961 1 95.38 326 VAL B N 1
ATOM 4933 C CA . VAL B 1 326 ? 15.75 -27.906 -7.551 1 95.38 326 VAL B CA 1
ATOM 4934 C C . VAL B 1 326 ? 14.336 -28.344 -7.191 1 95.38 326 VAL B C 1
ATOM 4936 O O . VAL B 1 326 ? 13.797 -27.953 -6.148 1 95.38 326 VAL B O 1
ATOM 4939 N N . LEU B 1 327 ? 13.734 -29.125 -8.023 1 94.06 327 LEU B N 1
ATOM 4940 C CA . LEU B 1 327 ? 12.391 -29.641 -7.766 1 94.06 327 LEU B CA 1
ATOM 4941 C C . LEU B 1 327 ? 12.367 -30.5 -6.516 1 94.06 327 LEU B C 1
ATOM 4943 O O . LEU B 1 327 ? 13.32 -31.25 -6.246 1 94.06 327 LEU B O 1
ATOM 4947 N N . PRO B 1 328 ? 11.297 -30.234 -5.773 1 86.94 328 PRO B N 1
ATOM 4948 C CA . PRO B 1 328 ? 11.18 -31.078 -4.59 1 86.94 328 PRO B CA 1
ATOM 4949 C C . PRO B 1 328 ? 11.094 -32.562 -4.941 1 86.94 328 PRO B C 1
ATOM 4951 O O . PRO B 1 328 ? 10.547 -32.938 -5.988 1 86.94 328 PRO B O 1
ATOM 4954 N N . ARG B 1 329 ? 11.836 -33.344 -4.23 1 67.88 329 ARG B N 1
ATOM 4955 C CA . ARG B 1 329 ? 11.852 -34.781 -4.402 1 67.88 329 ARG B CA 1
ATOM 4956 C C . ARG B 1 329 ? 10.617 -35.438 -3.775 1 67.88 329 ARG B C 1
ATOM 4958 O O . ARG B 1 329 ? 10.078 -34.906 -2.793 1 67.88 329 ARG B O 1
#

Secondary structure (DSSP, 8-state):
---B-SGGGEES--EEETTEEESS-GGG-TTSBHHHHHHHTS-TT-EEEEEEPTT--EEEEEEE---PPTT-GGGGS--EEEEEETTEEEEEEE----SSEEEEEE--TT-EEEEEE--GGG--EEEEEEEESS-EEEPPP--EEEEEESHHHHTTT-SSGGGSHHHHHHHHHT-EEEEEE-TT--S--HHHHHHHHHS--SEEEEE--STTTTTS---HHHHHHHHHHHHHHHHHH-SSS-EEEE-----HHHHS---TTS--HHHHHHHHHHHHHHHHHTT-TTEEEE-SGGG--GGGBSSSSSB-HHHHHHHHHHHHHHHGGG---/---B-SGGGEES--EEETTEEESS-GGG-TTSBHHHHHHHTS-TT-EEEEEEPTT--EEEEEEE---PPTT-GGGGS--EEEEEETTEEEEEEE----SSEEEEEE--TT-EEEEEE--GGG--EEEEEEEESS-EEEPPP--EEEEEESHHHHTTT-SSGGGSHHHHHHHHHT-EEEEEE-TT--S--HHHHHHHHHS--SEEEEE--STTTTTS---HHHHHHHHHHHHHHHHHH-SSS-EEEE-----HHHHS---TTS--HHHHHHHHHHHHHHHHHTT-TTEEEE-SGGG--GGGBSSSSSB-HHHHHHHHHHHHHHHGGG---